Protein AF-A0D705-F1 (afdb_monomer)

Structure (mmCIF, N/CA/C/O backbone):
data_AF-A0D705-F1
#
_entry.id   AF-A0D705-F1
#
loop_
_atom_site.group_PDB
_atom_site.id
_atom_site.type_symbol
_atom_site.label_atom_id
_atom_site.label_alt_id
_atom_site.label_comp_id
_atom_site.label_asym_id
_atom_site.label_entity_id
_atom_site.label_seq_id
_atom_site.pdbx_PDB_ins_code
_atom_site.Cartn_x
_atom_site.Cartn_y
_atom_site.Cartn_z
_atom_site.occupancy
_atom_site.B_iso_or_equiv
_atom_site.auth_seq_id
_atom_site.auth_comp_id
_atom_site.auth_asym_id
_atom_site.auth_atom_id
_atom_site.pdbx_PDB_model_num
ATOM 1 N N . MET A 1 1 ? 15.352 -7.035 -7.583 1.00 43.03 1 MET A N 1
ATOM 2 C CA . MET A 1 1 ? 16.634 -6.905 -8.331 1.00 43.03 1 MET A CA 1
ATOM 3 C C . MET A 1 1 ? 16.357 -6.738 -9.805 1.00 43.03 1 MET A C 1
ATOM 5 O O . MET A 1 1 ? 15.225 -6.971 -10.172 1.00 43.03 1 MET A O 1
ATOM 9 N N . ILE A 1 2 ? 17.343 -6.365 -10.619 1.00 49.50 2 ILE A N 1
ATOM 10 C CA . ILE A 1 2 ? 17.149 -5.929 -12.002 1.00 49.50 2 ILE A CA 1
ATOM 11 C C . ILE A 1 2 ? 17.939 -6.824 -12.988 1.00 49.50 2 ILE A C 1
ATOM 13 O O . ILE A 1 2 ? 19.043 -7.251 -12.658 1.00 49.50 2 ILE A O 1
ATOM 17 N N . ARG A 1 3 ? 17.400 -7.135 -14.182 1.00 51.38 3 ARG A N 1
ATOM 18 C CA . ARG A 1 3 ? 18.151 -7.770 -15.292 1.00 51.38 3 ARG A CA 1
ATOM 19 C C . ARG A 1 3 ? 19.207 -6.775 -15.811 1.00 51.38 3 ARG A C 1
ATOM 21 O O . ARG A 1 3 ? 18.874 -5.659 -16.209 1.00 51.38 3 ARG A O 1
ATOM 28 N N . SER A 1 4 ? 20.482 -7.150 -15.716 1.00 50.97 4 SER A N 1
ATOM 29 C CA . SER A 1 4 ? 21.621 -6.254 -15.963 1.00 50.97 4 SER A CA 1
ATOM 30 C C . SER A 1 4 ? 21.963 -6.129 -17.452 1.00 50.97 4 SER A C 1
ATOM 32 O O . SER A 1 4 ? 21.834 -7.089 -18.212 1.00 50.97 4 SER A O 1
ATOM 34 N N . GLN A 1 5 ? 22.477 -4.957 -17.834 1.00 51.31 5 GLN A N 1
ATOM 35 C CA . GLN A 1 5 ? 23.376 -4.800 -18.976 1.00 51.31 5 GLN A CA 1
ATOM 36 C C . GLN A 1 5 ? 24.784 -4.539 -18.420 1.00 51.31 5 GLN A C 1
ATOM 38 O O . GLN A 1 5 ? 24.934 -3.704 -17.535 1.00 51.31 5 GLN A O 1
ATOM 43 N N . GLN A 1 6 ? 25.814 -5.216 -18.935 1.00 50.50 6 GLN A N 1
ATOM 44 C CA . GLN A 1 6 ? 27.222 -5.073 -18.507 1.00 50.50 6 GLN A CA 1
ATOM 45 C C . GLN A 1 6 ? 27.875 -3.717 -18.872 1.00 50.50 6 GLN A C 1
ATOM 47 O O . GLN A 1 6 ? 29.097 -3.616 -18.950 1.00 50.50 6 GLN A O 1
ATOM 52 N N . GLU A 1 7 ? 27.092 -2.665 -19.098 1.00 63.47 7 GLU A N 1
ATOM 53 C CA . GLU A 1 7 ? 27.583 -1.360 -19.541 1.00 63.47 7 GLU A CA 1
ATOM 54 C C . GLU A 1 7 ? 27.355 -0.298 -18.464 1.00 63.47 7 GLU A C 1
ATOM 56 O O . GLU A 1 7 ? 26.301 -0.248 -17.826 1.00 63.47 7 GLU A O 1
ATOM 61 N N . THR A 1 8 ? 28.344 0.579 -18.270 1.00 78.69 8 THR A N 1
ATOM 62 C CA . THR A 1 8 ? 28.152 1.791 -17.476 1.00 78.69 8 THR A CA 1
ATOM 63 C C . THR A 1 8 ? 27.043 2.626 -18.107 1.00 78.69 8 THR A C 1
ATOM 65 O O . THR A 1 8 ? 27.033 2.892 -19.310 1.00 78.69 8 THR A O 1
ATOM 68 N N . ILE A 1 9 ? 26.081 3.058 -17.296 1.00 85.62 9 ILE A N 1
ATOM 69 C CA . ILE A 1 9 ? 25.004 3.921 -17.768 1.00 85.62 9 ILE A CA 1
ATOM 70 C C . ILE A 1 9 ? 25.417 5.381 -17.603 1.00 85.62 9 ILE A C 1
ATOM 72 O O . ILE A 1 9 ? 25.962 5.795 -16.581 1.00 85.62 9 ILE A O 1
ATOM 76 N N . VAL A 1 10 ? 25.135 6.185 -18.622 1.00 87.38 10 VAL A N 1
ATOM 77 C CA . VAL A 1 10 ? 25.368 7.634 -18.618 1.00 87.38 10 VAL A CA 1
ATOM 78 C C . VAL A 1 10 ? 24.039 8.310 -18.879 1.00 87.38 10 VAL A C 1
ATOM 80 O O . VAL A 1 10 ? 23.293 7.884 -19.769 1.00 87.38 10 VAL A O 1
ATOM 83 N N . PHE A 1 11 ? 23.716 9.366 -18.131 1.00 87.19 11 PHE A N 1
ATOM 84 C CA . PHE A 1 11 ? 22.484 10.113 -18.384 1.00 87.19 11 PHE A CA 1
ATOM 85 C C . PHE A 1 11 ? 22.546 10.759 -19.778 1.00 87.19 11 PHE A C 1
ATOM 87 O O . PHE A 1 11 ? 21.649 10.560 -20.609 1.00 87.19 11 PHE A O 1
ATOM 94 N N . GLY A 1 12 ? 23.694 11.364 -20.093 1.00 84.88 12 GLY A N 1
ATOM 95 C CA . GLY A 1 12 ? 24.050 11.921 -21.394 1.00 84.88 12 GLY A CA 1
ATOM 96 C C . GLY A 1 12 ? 23.621 13.379 -21.522 1.00 84.88 12 GLY A C 1
ATOM 97 O O . GLY A 1 12 ? 23.346 14.043 -20.532 1.00 84.88 12 GLY A O 1
ATOM 98 N N . ASN A 1 13 ? 23.511 13.874 -22.756 1.00 74.12 13 ASN A N 1
ATOM 99 C CA . ASN A 1 13 ? 23.257 15.294 -23.051 1.00 74.12 13 ASN A CA 1
ATOM 100 C C . ASN A 1 13 ? 21.825 15.783 -22.738 1.00 74.12 13 ASN A C 1
ATOM 102 O O . ASN A 1 13 ? 21.434 16.855 -23.199 1.00 74.12 13 ASN A O 1
ATOM 106 N N . LYS A 1 14 ? 21.012 15.011 -22.003 1.00 78.88 14 LYS A N 1
ATOM 107 C CA . LYS A 1 14 ? 19.739 15.519 -21.479 1.00 78.88 14 LYS A CA 1
ATOM 108 C C . LYS A 1 14 ? 20.043 16.459 -20.317 1.00 78.88 14 LYS A C 1
ATOM 110 O O . LYS A 1 14 ? 20.804 16.108 -19.421 1.00 78.88 14 LYS A O 1
ATOM 115 N N . THR A 1 15 ? 19.416 17.628 -20.316 1.00 85.06 15 THR A N 1
ATOM 116 C CA . THR A 1 15 ? 19.578 18.610 -19.238 1.00 85.06 15 THR A CA 1
ATOM 117 C C . THR A 1 15 ? 18.558 18.431 -18.123 1.00 85.06 15 THR A C 1
ATOM 119 O O . THR A 1 15 ? 18.827 18.850 -17.003 1.00 85.06 15 THR A O 1
ATOM 122 N N . THR A 1 16 ? 17.428 17.768 -18.400 1.00 90.06 16 THR A N 1
ATOM 123 C CA . THR A 1 16 ? 16.328 17.607 -17.445 1.00 90.06 16 THR A CA 1
ATOM 124 C C . THR A 1 16 ? 15.849 16.165 -17.292 1.00 90.06 16 THR A C 1
ATOM 126 O O . THR A 1 16 ? 15.941 15.344 -18.211 1.00 90.06 16 THR A O 1
ATOM 129 N N . CYS A 1 17 ? 15.316 15.859 -16.109 1.00 89.62 17 CYS A N 1
ATOM 130 C CA . CYS A 1 17 ? 14.763 14.567 -15.710 1.00 89.62 17 CYS A CA 1
ATOM 131 C C . CYS A 1 17 ? 13.483 14.825 -14.904 1.00 89.62 17 CYS A C 1
ATOM 133 O O . CYS A 1 17 ? 13.552 15.424 -13.836 1.00 89.62 17 CYS A O 1
ATOM 135 N N . GLY A 1 18 ? 12.317 14.457 -15.450 1.00 83.56 18 GLY A N 1
ATOM 136 C CA . GLY A 1 18 ? 11.013 14.716 -14.818 1.00 83.56 18 GLY A CA 1
ATOM 137 C C . GLY A 1 18 ? 10.785 16.186 -14.449 1.00 83.56 18 GLY A C 1
ATOM 138 O O . GLY A 1 18 ? 10.264 16.474 -13.384 1.00 83.56 18 GLY A O 1
ATOM 139 N N . GLY A 1 19 ? 11.225 17.117 -15.303 1.00 85.38 19 GLY A N 1
ATOM 140 C CA . GLY A 1 19 ? 11.073 18.559 -15.075 1.00 85.38 19 GLY A CA 1
ATOM 141 C C . GLY A 1 19 ? 12.155 19.209 -14.206 1.00 85.38 19 GLY A C 1
ATOM 142 O O . GLY A 1 19 ? 12.130 20.424 -14.051 1.00 85.38 19 GLY A O 1
ATOM 143 N N . ILE A 1 20 ? 13.122 18.443 -13.692 1.00 88.69 20 ILE A N 1
ATOM 144 C CA . ILE A 1 20 ? 14.218 18.960 -12.860 1.00 88.69 20 ILE A CA 1
ATOM 145 C C . ILE A 1 20 ? 15.505 19.064 -13.662 1.00 88.69 20 ILE A C 1
ATOM 147 O O . ILE A 1 20 ? 15.856 18.129 -14.387 1.00 88.69 20 ILE A O 1
ATOM 151 N N . ASP A 1 21 ? 16.232 20.164 -13.479 1.00 90.81 21 ASP A N 1
ATOM 152 C CA . ASP A 1 21 ? 17.566 20.361 -14.037 1.00 90.81 21 ASP A CA 1
ATOM 153 C C . ASP A 1 21 ? 18.591 19.440 -13.365 1.00 90.81 21 ASP A C 1
ATOM 155 O O . ASP A 1 21 ? 18.795 19.462 -12.150 1.00 90.81 21 ASP A O 1
ATOM 159 N N . ILE A 1 22 ? 19.279 18.639 -14.174 1.00 91.06 22 ILE A N 1
ATOM 160 C CA . ILE A 1 22 ? 20.350 17.757 -13.713 1.00 91.06 22 ILE A CA 1
ATOM 161 C C . ILE A 1 22 ? 21.685 18.481 -13.901 1.00 91.06 22 ILE A C 1
ATOM 163 O O . ILE A 1 22 ? 22.025 18.818 -15.033 1.00 91.06 22 ILE A O 1
ATOM 167 N N . PRO A 1 23 ? 22.489 18.710 -12.847 1.00 89.69 23 PRO A N 1
ATOM 168 C CA . PRO A 1 23 ? 23.800 19.340 -12.988 1.00 89.69 23 PRO A CA 1
ATOM 169 C C . PRO A 1 23 ? 24.714 18.604 -13.976 1.00 89.69 23 PRO A C 1
ATOM 171 O O . PRO A 1 23 ? 24.763 17.373 -13.987 1.00 89.69 23 PRO A O 1
ATOM 174 N N . LEU A 1 24 ? 25.508 19.354 -14.752 1.00 88.06 24 LEU A N 1
ATOM 175 C CA . LEU A 1 24 ? 26.406 18.806 -15.784 1.00 88.06 24 LEU A CA 1
ATOM 176 C C . LEU A 1 24 ? 27.334 17.697 -15.250 1.00 88.06 24 LEU A C 1
ATOM 178 O O . LEU A 1 24 ? 27.597 16.717 -15.945 1.00 88.06 24 LEU A O 1
ATOM 182 N N . ALA A 1 25 ? 27.769 17.818 -13.992 1.00 88.19 25 ALA A N 1
ATOM 183 C CA . ALA A 1 25 ? 28.594 16.818 -13.315 1.00 88.19 25 ALA A CA 1
ATOM 184 C C . ALA A 1 25 ? 27.923 15.434 -13.211 1.00 88.19 25 ALA A C 1
ATOM 186 O O . ALA A 1 25 ? 28.619 14.425 -13.218 1.00 88.19 25 ALA A O 1
ATOM 187 N N . PHE A 1 26 ? 26.592 15.373 -13.129 1.00 89.44 26 PHE A N 1
ATOM 188 C CA . PHE A 1 26 ? 25.831 14.120 -13.100 1.00 89.44 26 PHE A CA 1
ATOM 189 C C . PHE A 1 26 ? 25.391 13.666 -14.493 1.00 89.44 26 PHE A C 1
ATOM 191 O O . PHE A 1 26 ? 25.227 12.472 -14.722 1.00 89.44 26 PHE A O 1
ATOM 198 N N . GLN A 1 27 ? 25.252 14.593 -15.445 1.00 88.88 27 GLN A N 1
ATOM 199 C CA . GLN A 1 27 ? 24.908 14.266 -16.832 1.00 88.88 27 GLN A CA 1
ATOM 200 C C . GLN A 1 27 ? 25.980 13.394 -17.505 1.00 88.88 27 GLN A C 1
ATOM 202 O O . GLN A 1 27 ? 25.654 12.416 -18.178 1.00 88.88 27 GLN A O 1
ATOM 207 N N . GLN A 1 28 ? 27.253 13.756 -17.306 1.00 87.31 28 GLN A N 1
ATOM 208 C CA . GLN A 1 28 ? 28.414 13.123 -17.949 1.00 87.31 28 GLN A CA 1
ATOM 209 C C . GLN A 1 28 ? 29.075 12.042 -17.086 1.00 87.31 28 GLN A C 1
ATOM 211 O O . GLN A 1 28 ? 30.065 11.441 -17.495 1.00 87.31 28 GLN A O 1
ATOM 216 N N . LYS A 1 29 ? 28.561 11.803 -15.876 1.00 89.06 29 LYS A N 1
ATOM 217 C CA . LYS A 1 29 ? 29.099 10.771 -14.997 1.00 89.06 29 LYS A CA 1
ATOM 218 C C . LYS A 1 29 ? 28.705 9.391 -15.515 1.00 89.06 29 LYS A C 1
ATOM 220 O O . LYS A 1 29 ? 27.540 9.137 -15.816 1.00 89.06 29 LYS A O 1
ATOM 225 N N . GLU A 1 30 ? 29.686 8.500 -15.566 1.00 89.12 30 GLU A N 1
ATOM 226 C CA . GLU A 1 30 ? 29.457 7.073 -15.753 1.00 89.12 30 GLU A CA 1
ATOM 227 C C . GLU A 1 30 ? 29.040 6.434 -14.430 1.00 89.12 30 GLU A C 1
ATOM 229 O O . GLU A 1 30 ? 29.679 6.617 -13.387 1.00 89.12 30 GLU A O 1
ATOM 234 N N . TYR A 1 31 ? 27.948 5.682 -14.479 1.00 86.56 31 TYR A N 1
ATOM 235 C CA . TYR A 1 31 ? 27.383 4.979 -13.341 1.00 86.56 31 TYR A CA 1
ATOM 236 C C . TYR A 1 31 ? 27.457 3.479 -13.592 1.00 86.56 31 TYR A C 1
ATOM 238 O O . TYR A 1 31 ? 26.918 2.972 -14.570 1.00 86.56 31 TYR A O 1
ATOM 246 N N . ASN A 1 32 ? 28.110 2.755 -12.687 1.00 83.25 32 ASN A N 1
ATOM 247 C CA . ASN A 1 32 ? 28.108 1.292 -12.677 1.00 83.25 32 ASN A CA 1
ATOM 248 C C . ASN A 1 32 ? 26.941 0.775 -11.815 1.00 83.25 32 ASN A C 1
ATOM 250 O O . ASN A 1 32 ? 27.141 0.168 -10.760 1.00 83.25 32 ASN A O 1
ATOM 254 N N . GLN A 1 33 ? 25.726 1.184 -12.175 1.00 82.62 33 GLN A N 1
ATOM 255 C CA . GLN A 1 33 ? 24.485 0.920 -11.448 1.00 82.62 33 GLN A CA 1
ATOM 256 C C . GLN A 1 33 ? 23.394 0.524 -12.440 1.00 82.62 33 GLN A C 1
ATOM 258 O O . GLN A 1 33 ? 23.351 1.062 -13.542 1.00 82.62 33 GLN A O 1
ATOM 263 N N . ASP A 1 34 ? 22.467 -0.342 -12.027 1.00 78.44 34 ASP A N 1
ATOM 264 C CA . ASP A 1 34 ? 21.323 -0.711 -12.872 1.00 78.44 34 ASP A CA 1
ATOM 265 C C . ASP A 1 34 ? 20.299 0.427 -12.992 1.00 78.44 34 ASP A C 1
ATOM 267 O O . ASP A 1 34 ? 19.639 0.567 -14.021 1.00 78.44 34 ASP A O 1
ATOM 271 N N . LEU A 1 35 ? 20.148 1.222 -11.931 1.00 86.94 35 LEU A N 1
ATOM 272 C CA . LEU A 1 35 ? 19.217 2.340 -11.847 1.00 86.94 35 LEU A CA 1
ATOM 273 C C . LEU A 1 35 ? 19.831 3.459 -11.004 1.00 86.94 35 LEU A C 1
ATOM 275 O O . LEU A 1 35 ? 20.289 3.226 -9.881 1.00 86.94 35 LEU A O 1
ATOM 279 N N . VAL A 1 36 ? 19.788 4.678 -11.533 1.00 91.44 36 VAL A N 1
ATOM 280 C CA . VAL A 1 36 ? 20.134 5.904 -10.805 1.00 91.44 36 VAL A CA 1
ATOM 281 C C . VAL A 1 36 ? 18.872 6.729 -10.609 1.00 91.44 36 VAL A C 1
ATOM 283 O O . VAL A 1 36 ? 18.201 7.086 -11.577 1.00 91.44 36 VAL A O 1
ATOM 286 N N . ILE A 1 37 ? 18.558 7.051 -9.355 1.00 93.31 37 ILE A N 1
ATOM 287 C CA . ILE A 1 37 ? 17.440 7.934 -9.019 1.00 93.31 37 ILE A CA 1
ATOM 288 C C . ILE A 1 37 ? 18.002 9.254 -8.500 1.00 93.31 37 ILE A C 1
ATOM 290 O O . ILE A 1 37 ? 18.700 9.290 -7.481 1.00 93.31 37 ILE A O 1
ATOM 294 N N . PHE A 1 38 ? 17.691 10.339 -9.205 1.00 93.56 38 PHE A N 1
ATOM 295 C CA . PHE A 1 38 ? 17.964 11.690 -8.730 1.00 93.56 38 PHE A CA 1
ATOM 296 C C . PHE A 1 38 ? 16.895 12.093 -7.720 1.00 93.56 38 PHE A C 1
ATOM 298 O O . PHE A 1 38 ? 15.707 11.994 -8.004 1.00 93.56 38 PHE A O 1
ATOM 305 N N . VAL A 1 39 ? 17.301 12.548 -6.541 1.00 92.38 39 VAL A N 1
ATOM 306 C CA . VAL A 1 39 ? 16.381 13.040 -5.514 1.00 92.38 39 VAL A CA 1
ATOM 307 C C . VAL A 1 39 ? 16.498 14.549 -5.459 1.00 92.38 39 VAL A C 1
ATOM 309 O O . VAL A 1 39 ? 17.579 15.063 -5.201 1.00 92.38 39 VAL A O 1
ATOM 312 N N . SER A 1 40 ? 15.400 15.250 -5.691 1.00 91.00 40 SER A N 1
ATOM 313 C CA . SER A 1 40 ? 15.327 16.707 -5.665 1.00 91.00 40 SER A CA 1
ATOM 314 C C . SER A 1 40 ? 14.312 17.173 -4.632 1.00 91.00 40 SER A C 1
ATOM 316 O O . SER A 1 40 ? 13.406 16.433 -4.244 1.00 91.00 40 SER A O 1
ATOM 318 N N . PHE A 1 41 ? 14.463 18.417 -4.197 1.00 89.75 41 PHE A N 1
ATOM 319 C CA . PHE A 1 41 ? 13.555 19.084 -3.281 1.00 89.75 41 PHE A CA 1
ATOM 320 C C . PHE A 1 41 ? 13.185 20.435 -3.871 1.00 89.75 41 PHE A C 1
ATOM 322 O O . PHE A 1 41 ? 14.061 21.194 -4.281 1.00 89.75 41 PHE A O 1
ATOM 329 N N . GLN A 1 42 ? 11.898 20.758 -3.866 1.00 88.94 42 GLN A N 1
ATOM 330 C CA . GLN A 1 42 ? 11.411 22.075 -4.246 1.00 88.94 42 GLN A CA 1
ATOM 331 C C . GLN A 1 42 ? 10.349 22.556 -3.269 1.00 88.94 42 GLN A C 1
ATOM 333 O O . GLN A 1 42 ? 9.670 21.763 -2.619 1.00 88.94 42 GLN A O 1
ATOM 338 N N . TYR A 1 43 ? 10.203 23.870 -3.151 1.00 88.12 43 TYR A N 1
ATOM 339 C CA . TYR A 1 43 ? 9.126 24.468 -2.376 1.00 88.12 43 TYR A CA 1
ATOM 340 C C . TYR A 1 43 ? 8.040 24.962 -3.330 1.00 88.12 43 TYR A C 1
ATOM 342 O O . TYR A 1 43 ? 8.197 26.002 -3.965 1.00 88.12 43 TYR A O 1
ATOM 350 N N . ASP A 1 44 ? 6.941 24.217 -3.438 1.00 85.50 44 ASP A N 1
ATOM 351 C CA . ASP A 1 44 ? 5.816 24.567 -4.304 1.00 85.50 44 ASP A CA 1
ATOM 352 C C . ASP A 1 44 ? 4.571 24.856 -3.460 1.00 85.50 44 ASP A C 1
ATOM 354 O O . ASP A 1 44 ? 3.991 23.972 -2.822 1.00 85.50 44 ASP A O 1
ATOM 358 N N . ASN A 1 45 ? 4.169 26.127 -3.447 1.00 84.00 45 ASN A N 1
ATOM 359 C CA . ASN A 1 45 ? 3.006 26.593 -2.699 1.00 84.00 45 ASN A CA 1
ATOM 360 C C . ASN A 1 45 ? 1.699 26.520 -3.505 1.00 84.00 45 ASN A C 1
ATOM 362 O O . ASN A 1 45 ? 0.623 26.680 -2.935 1.00 84.00 45 ASN A O 1
ATOM 366 N N . SER A 1 46 ? 1.786 26.297 -4.820 1.00 83.75 46 SER A N 1
ATOM 367 C CA . SER A 1 46 ? 0.630 26.246 -5.721 1.00 83.75 46 SER A CA 1
ATOM 368 C C . SER A 1 46 ? -0.025 24.866 -5.766 1.00 83.75 46 SER A C 1
ATOM 370 O O . SER A 1 46 ? -1.222 24.766 -6.020 1.00 83.75 46 SER A O 1
ATOM 372 N N . ASN A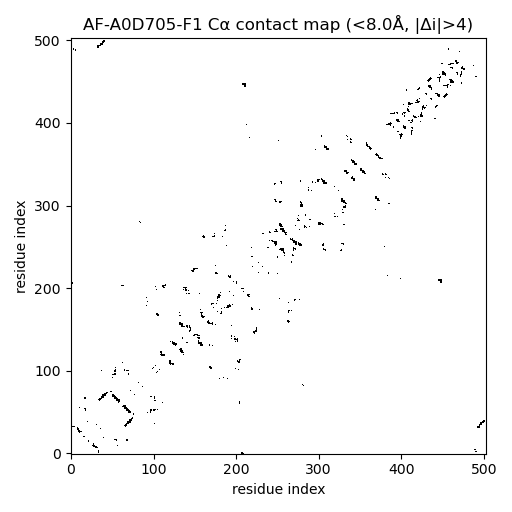 1 47 ? 0.736 23.819 -5.442 1.00 79.81 47 ASN A N 1
ATOM 373 C CA . ASN A 1 47 ? 0.283 22.435 -5.497 1.00 79.81 47 ASN A CA 1
ATOM 374 C C . ASN A 1 47 ? 0.396 21.728 -4.138 1.00 79.81 47 ASN A C 1
ATOM 376 O O . ASN A 1 47 ? 1.203 22.091 -3.277 1.00 79.81 47 ASN A O 1
ATOM 380 N N . ASN A 1 48 ? -0.422 20.689 -3.950 1.00 81.56 48 ASN A N 1
ATOM 381 C CA . ASN A 1 48 ? -0.514 19.930 -2.698 1.00 81.56 48 ASN A CA 1
ATOM 382 C C . ASN A 1 48 ? 0.103 18.520 -2.771 1.00 81.56 48 ASN A C 1
ATOM 384 O O . ASN A 1 48 ? -0.047 17.768 -1.814 1.00 81.56 48 ASN A O 1
ATOM 388 N N . TYR A 1 49 ? 0.799 18.151 -3.854 1.00 85.81 49 TYR A N 1
ATOM 389 C CA . TYR A 1 49 ? 1.502 16.862 -3.905 1.00 85.81 49 TYR A CA 1
ATOM 390 C C . TYR A 1 49 ? 2.625 16.814 -2.860 1.00 85.81 49 TYR A C 1
ATOM 392 O O . TYR A 1 49 ? 3.252 17.836 -2.555 1.00 85.81 49 TYR A O 1
ATOM 400 N N . TYR A 1 50 ? 2.878 15.618 -2.328 1.00 86.25 50 TYR A N 1
ATOM 401 C CA . TYR A 1 50 ? 3.970 15.350 -1.390 1.00 86.25 50 TYR A CA 1
ATOM 402 C C . TYR A 1 50 ? 5.286 15.155 -2.131 1.00 86.25 50 TYR A C 1
ATOM 404 O O . TYR A 1 50 ? 6.292 15.793 -1.814 1.00 86.25 50 TYR A O 1
ATOM 412 N N . ALA A 1 51 ? 5.244 14.306 -3.150 1.00 90.75 51 ALA A N 1
ATOM 413 C CA . ALA A 1 51 ? 6.320 14.067 -4.080 1.00 90.75 51 ALA A CA 1
ATOM 414 C C . ALA A 1 51 ? 5.739 13.690 -5.452 1.00 90.75 51 ALA A C 1
ATOM 416 O O . ALA A 1 51 ? 4.524 13.562 -5.596 1.00 90.75 51 ALA A O 1
ATOM 417 N N . TYR A 1 52 ? 6.603 13.608 -6.456 1.00 91.62 52 TYR A N 1
ATOM 418 C CA . TYR A 1 52 ? 6.301 12.940 -7.716 1.00 91.62 52 TYR A CA 1
ATOM 419 C C . TYR A 1 52 ? 7.549 12.224 -8.222 1.00 91.62 52 TYR A C 1
ATOM 421 O O . TYR A 1 52 ? 8.685 12.623 -7.919 1.00 91.62 52 TYR A O 1
ATOM 429 N N . SER A 1 53 ? 7.342 11.202 -9.043 1.00 94.06 53 SER A N 1
ATOM 430 C CA . SER A 1 53 ? 8.423 10.395 -9.575 1.00 94.06 53 SER A CA 1
ATOM 431 C C . SER A 1 53 ? 8.094 9.767 -10.916 1.00 94.06 53 SER A C 1
ATOM 433 O O . SER A 1 53 ? 6.946 9.639 -11.333 1.00 94.06 53 SER A O 1
ATOM 435 N N . GLY A 1 54 ? 9.151 9.392 -11.622 1.00 92.69 54 GLY A N 1
ATOM 436 C CA . GLY A 1 54 ? 9.039 8.637 -12.846 1.00 92.69 54 GLY A CA 1
ATOM 437 C C . GLY A 1 54 ? 10.393 8.362 -13.490 1.00 92.69 54 GLY A C 1
ATOM 438 O O . GLY A 1 54 ? 11.427 8.913 -13.088 1.00 92.69 54 GLY A O 1
ATOM 439 N N . PRO A 1 55 ? 10.398 7.502 -14.514 1.00 92.44 55 PRO A N 1
ATOM 440 C CA . PRO A 1 55 ? 11.575 7.200 -15.306 1.00 92.44 55 PRO A CA 1
ATOM 441 C C . PRO A 1 55 ? 11.897 8.364 -16.255 1.00 92.44 55 PRO A C 1
ATOM 443 O O . PRO A 1 55 ? 11.041 8.882 -16.967 1.00 92.44 55 PRO A O 1
ATOM 446 N N . CYS A 1 56 ? 13.166 8.748 -16.330 1.00 90.88 56 CYS A N 1
ATOM 447 C CA . CYS A 1 56 ? 13.666 9.779 -17.248 1.00 90.88 56 CYS A CA 1
ATOM 448 C C . CYS A 1 56 ? 14.404 9.203 -18.457 1.00 90.88 56 CYS A C 1
ATOM 450 O O . CYS A 1 56 ? 14.568 9.862 -19.498 1.00 90.88 56 CYS A O 1
ATOM 452 N N . LYS A 1 57 ? 14.915 7.981 -18.304 1.00 90.12 57 LYS A N 1
ATOM 453 C CA . LYS A 1 57 ? 15.616 7.258 -19.353 1.00 90.12 57 LYS A CA 1
ATOM 454 C C . LYS A 1 57 ? 15.388 5.767 -19.177 1.00 90.12 57 LYS A C 1
ATOM 456 O O . LYS A 1 57 ? 15.613 5.223 -18.096 1.00 90.12 57 LYS A O 1
ATOM 461 N N . ILE A 1 58 ? 14.993 5.139 -20.273 1.00 87.69 58 ILE A N 1
ATOM 462 C CA . ILE A 1 58 ? 14.942 3.693 -20.427 1.00 87.69 58 ILE A CA 1
ATOM 463 C C . ILE A 1 58 ? 16.066 3.253 -21.369 1.00 87.69 58 ILE 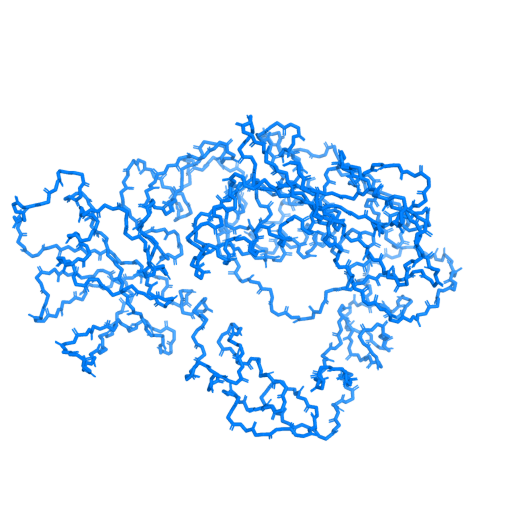A C 1
ATOM 465 O O . ILE A 1 58 ? 16.546 4.055 -22.180 1.00 87.69 58 ILE A O 1
ATOM 469 N N . THR A 1 59 ? 16.518 2.010 -21.256 1.00 82.31 59 THR A N 1
ATOM 470 C CA . THR A 1 59 ? 17.464 1.446 -22.226 1.00 82.31 59 THR A CA 1
ATOM 471 C C . THR A 1 59 ? 16.760 1.072 -23.534 1.00 82.31 59 THR A C 1
ATOM 473 O O . THR A 1 59 ? 15.541 0.946 -23.594 1.00 82.31 59 THR A O 1
ATOM 476 N N . LYS A 1 60 ? 17.525 0.948 -24.621 1.00 75.81 60 LYS A N 1
ATOM 477 C CA . LYS A 1 60 ? 17.001 0.631 -25.959 1.00 75.81 60 LYS A CA 1
ATOM 478 C C . LYS A 1 60 ? 16.828 -0.865 -26.206 1.00 75.81 60 LYS A C 1
ATOM 480 O O . LYS A 1 60 ? 16.137 -1.230 -27.148 1.00 75.81 60 LYS A O 1
ATOM 485 N N . TYR A 1 61 ? 17.499 -1.699 -25.418 1.00 69.19 61 TYR A N 1
ATOM 486 C CA . TYR A 1 61 ? 17.575 -3.137 -25.671 1.00 69.19 61 TYR A CA 1
ATOM 487 C C . TYR A 1 61 ? 16.441 -3.881 -24.987 1.00 69.19 61 TYR A C 1
ATOM 489 O O . TYR A 1 61 ? 15.730 -4.644 -25.626 1.00 69.19 61 TYR A O 1
ATOM 497 N N . ASP A 1 62 ? 16.270 -3.613 -23.698 1.00 70.69 62 ASP A N 1
ATOM 498 C CA . ASP A 1 62 ? 15.240 -4.234 -22.887 1.00 70.69 62 ASP A CA 1
ATOM 499 C C . ASP A 1 62 ? 14.223 -3.201 -22.378 1.00 70.69 62 ASP A C 1
ATOM 501 O O . ASP A 1 62 ? 13.388 -3.541 -21.582 1.00 70.69 62 ASP A O 1
ATOM 505 N N . LEU A 1 63 ? 14.224 -1.938 -22.825 1.00 80.00 63 LEU A N 1
ATOM 506 C CA . LEU A 1 63 ? 13.182 -0.944 -22.473 1.00 80.00 63 LEU A CA 1
ATOM 507 C C . LEU A 1 63 ? 12.986 -0.682 -20.968 1.00 80.00 63 LEU A C 1
ATOM 509 O O . LEU A 1 63 ? 12.022 -0.036 -20.554 1.00 80.00 63 LEU A O 1
ATOM 513 N N . ARG A 1 64 ? 13.934 -1.114 -20.142 1.00 83.81 64 ARG A N 1
ATOM 514 C CA . ARG A 1 64 ? 13.903 -0.946 -18.698 1.00 83.81 64 ARG A CA 1
ATOM 515 C C . ARG A 1 64 ? 14.302 0.467 -18.257 1.00 83.81 64 ARG A C 1
ATOM 517 O O . ARG A 1 64 ? 15.251 1.028 -18.814 1.00 83.81 64 ARG A O 1
ATOM 524 N N . PRO A 1 65 ? 13.691 1.025 -17.195 1.00 90.12 65 PRO A N 1
ATOM 525 C CA . PRO A 1 65 ? 14.180 2.226 -16.522 1.00 90.12 65 PRO A CA 1
ATOM 526 C C . PRO A 1 65 ? 15.611 2.076 -15.997 1.00 90.12 65 PRO A C 1
ATOM 528 O O . PRO A 1 65 ? 15.933 1.144 -15.257 1.00 90.12 65 PRO A O 1
ATOM 531 N N . ILE A 1 66 ? 16.463 3.028 -16.376 1.00 89.69 66 ILE A N 1
ATOM 532 C CA . ILE A 1 66 ? 17.871 3.121 -15.951 1.00 89.69 66 ILE A CA 1
ATOM 533 C C . ILE A 1 66 ? 18.186 4.459 -15.270 1.00 89.69 66 ILE A C 1
ATOM 535 O O . ILE A 1 66 ? 19.106 4.543 -14.461 1.00 89.69 66 ILE A O 1
ATOM 539 N N . PHE A 1 67 ? 17.389 5.498 -15.529 1.00 92.62 67 PHE A N 1
ATOM 540 C CA . PHE A 1 67 ? 17.401 6.730 -14.744 1.00 92.62 67 PHE A CA 1
ATOM 541 C C . PHE A 1 67 ? 15.980 7.131 -14.386 1.00 92.62 67 PHE A C 1
ATOM 543 O O . PHE A 1 67 ? 15.107 7.117 -15.256 1.00 92.62 67 PHE A O 1
ATOM 550 N N . GLY A 1 68 ? 15.779 7.556 -13.146 1.00 94.00 68 GLY A N 1
ATOM 551 C CA . GLY A 1 68 ? 14.532 8.130 -12.658 1.00 94.00 68 GLY A CA 1
ATOM 552 C C . GLY A 1 68 ? 14.783 9.350 -11.784 1.00 94.00 68 GLY A C 1
ATOM 553 O O . GLY A 1 68 ? 15.927 9.722 -11.508 1.00 94.00 68 GLY A O 1
ATOM 554 N N . VAL A 1 69 ? 13.699 9.969 -11.339 1.00 94.38 69 VAL A N 1
ATOM 555 C CA . VAL A 1 69 ? 13.744 11.106 -10.420 1.00 94.38 69 VAL A CA 1
ATOM 556 C C . VAL A 1 69 ? 12.681 10.962 -9.355 1.00 94.38 69 VAL A C 1
ATOM 558 O O . VAL A 1 69 ? 11.609 10.449 -9.644 1.00 94.38 69 VAL A O 1
ATOM 561 N N . ILE A 1 70 ? 12.965 11.427 -8.147 1.00 94.31 70 ILE A N 1
ATOM 562 C CA . ILE A 1 70 ? 11.973 11.672 -7.103 1.00 94.31 70 ILE A CA 1
ATOM 563 C C . ILE A 1 70 ? 12.119 13.126 -6.707 1.00 94.31 70 ILE A C 1
ATOM 565 O O . ILE A 1 70 ? 13.209 13.570 -6.344 1.00 94.31 70 ILE A O 1
ATOM 569 N N . ASN A 1 71 ? 11.028 13.867 -6.766 1.00 92.56 71 ASN A N 1
ATOM 570 C CA . ASN A 1 71 ? 11.014 15.257 -6.372 1.00 92.56 71 ASN A CA 1
ATOM 571 C C . ASN A 1 71 ? 10.074 15.478 -5.200 1.00 92.56 71 ASN A C 1
ATOM 573 O O . ASN A 1 71 ? 8.889 15.185 -5.301 1.00 92.56 71 ASN A O 1
ATOM 577 N N . TRP A 1 72 ? 10.588 16.059 -4.126 1.00 91.75 72 TRP A N 1
ATOM 578 C CA . TRP A 1 72 ? 9.836 16.323 -2.909 1.00 91.75 72 TRP A CA 1
ATOM 579 C C . TRP A 1 72 ? 9.339 17.757 -2.830 1.00 91.75 72 TRP A C 1
ATOM 581 O O . TRP A 1 72 ? 10.103 18.699 -3.048 1.00 91.75 72 TRP A O 1
ATOM 591 N N . ASN A 1 73 ? 8.089 17.931 -2.404 1.00 90.19 73 ASN A N 1
ATOM 592 C CA . ASN A 1 73 ? 7.572 19.231 -2.012 1.00 90.19 73 ASN A CA 1
ATOM 593 C C . ASN A 1 73 ? 7.885 19.511 -0.535 1.00 90.19 73 ASN A C 1
ATOM 595 O O . ASN A 1 73 ? 7.243 18.985 0.379 1.00 90.19 73 ASN A O 1
ATOM 599 N N . LEU A 1 74 ? 8.839 20.408 -0.287 1.00 87.31 74 LEU A N 1
ATOM 600 C CA . LEU A 1 74 ? 9.258 20.818 1.057 1.00 87.31 74 LEU A CA 1
ATOM 601 C C . LEU A 1 74 ? 8.114 21.405 1.896 1.00 87.31 74 LEU A C 1
ATOM 603 O O . LEU A 1 74 ? 8.176 21.364 3.126 1.00 87.31 74 LEU A O 1
ATOM 607 N N . ARG A 1 75 ? 7.057 21.923 1.257 1.00 84.75 75 ARG A N 1
ATOM 608 C CA . ARG A 1 75 ? 5.849 22.394 1.944 1.00 84.75 75 ARG A CA 1
ATOM 609 C C . ARG A 1 75 ? 5.140 21.267 2.699 1.00 84.75 75 ARG A C 1
ATOM 611 O O . ARG A 1 75 ? 4.683 21.494 3.817 1.00 84.75 75 ARG A O 1
ATOM 618 N N . GLN A 1 76 ? 5.060 20.076 2.104 1.00 82.56 76 GLN A N 1
ATOM 619 C CA . GLN A 1 76 ? 4.343 18.934 2.679 1.00 82.56 76 GLN A CA 1
ATOM 620 C C . GLN A 1 76 ? 5.204 18.116 3.645 1.00 82.56 76 GLN A C 1
ATOM 622 O O . GLN A 1 76 ? 4.679 17.558 4.603 1.00 82.56 76 GLN A O 1
ATOM 627 N N . LEU A 1 77 ? 6.528 18.112 3.459 1.00 74.25 77 LEU A N 1
ATOM 628 C CA . LEU A 1 77 ? 7.468 17.360 4.299 1.00 74.25 77 LEU A CA 1
ATOM 629 C C . LEU A 1 77 ? 7.518 17.802 5.776 1.00 74.25 77 LEU A C 1
ATOM 631 O O . LEU A 1 77 ? 8.086 17.082 6.592 1.00 74.25 77 LEU A O 1
ATOM 635 N N . GLN A 1 78 ? 6.956 18.971 6.127 1.00 61.78 78 GLN A N 1
ATOM 636 C CA . GLN A 1 78 ? 6.798 19.481 7.505 1.00 61.78 78 GLN A CA 1
ATOM 637 C C . GLN A 1 78 ? 7.997 19.195 8.438 1.00 61.78 78 GLN A C 1
ATOM 639 O O . GLN A 1 78 ? 7.844 18.805 9.595 1.00 61.78 78 GLN A O 1
ATOM 644 N N . MET A 1 79 ? 9.213 19.470 7.955 1.00 64.19 79 MET A N 1
ATOM 645 C CA . MET A 1 79 ? 10.496 19.123 8.596 1.00 64.19 79 MET A CA 1
ATOM 646 C C . MET A 1 79 ? 10.749 19.762 9.979 1.00 64.19 79 MET A C 1
ATOM 648 O O . MET A 1 79 ? 11.795 19.535 10.580 1.00 64.19 79 MET A O 1
ATOM 652 N N . LYS A 1 80 ? 9.832 20.593 10.491 1.00 55.09 80 LYS A N 1
ATOM 653 C CA . LYS A 1 80 ? 10.019 21.350 11.738 1.00 55.09 80 LYS A CA 1
ATOM 654 C C . LYS A 1 80 ? 9.704 20.551 13.008 1.00 55.09 80 LYS A C 1
ATOM 656 O O . LYS A 1 80 ? 10.278 20.878 14.034 1.00 55.09 80 LYS A O 1
ATOM 661 N N . ASN A 1 81 ? 8.851 19.521 12.943 1.00 54.97 81 ASN A N 1
ATOM 662 C CA . ASN A 1 81 ? 8.437 18.700 14.096 1.00 54.97 81 ASN A CA 1
ATOM 663 C C . ASN A 1 81 ? 8.327 17.214 13.703 1.00 54.97 81 ASN A C 1
ATOM 665 O O . ASN A 1 81 ? 7.262 16.605 13.792 1.00 54.97 81 ASN A O 1
ATOM 669 N N . VAL A 1 82 ? 9.421 16.646 13.195 1.00 62.56 82 VAL A N 1
ATOM 670 C CA . VAL A 1 82 ? 9.438 15.274 12.673 1.00 62.56 82 VAL A CA 1
ATOM 671 C C . VAL A 1 82 ? 9.423 14.270 13.832 1.00 62.56 82 VAL A C 1
ATOM 673 O O . VAL A 1 82 ? 10.376 14.192 14.602 1.00 62.56 82 VAL A O 1
ATOM 676 N N . ASN A 1 83 ? 8.343 13.498 13.951 1.00 64.19 83 ASN A N 1
ATOM 677 C CA . ASN A 1 83 ? 8.236 12.348 14.855 1.00 64.19 83 ASN A CA 1
ATOM 678 C C . ASN A 1 83 ? 8.342 11.026 14.066 1.00 64.19 83 ASN A C 1
ATOM 680 O O . ASN A 1 83 ? 8.354 11.033 12.834 1.00 64.19 83 ASN A O 1
ATOM 684 N N . SER A 1 84 ? 8.428 9.889 14.765 1.00 65.00 84 SER A N 1
ATOM 685 C CA . SER A 1 84 ? 8.560 8.558 14.143 1.00 65.00 84 SER A CA 1
ATOM 686 C C . SER A 1 84 ? 7.458 8.266 13.119 1.00 65.00 84 SER A C 1
ATOM 688 O O . SER A 1 84 ? 7.736 7.715 12.057 1.00 65.00 84 SER A O 1
ATOM 690 N N . PHE A 1 85 ? 6.232 8.714 13.389 1.00 67.19 85 PHE A N 1
ATOM 691 C CA . PHE A 1 85 ? 5.098 8.561 12.484 1.00 67.19 85 PHE A CA 1
ATOM 692 C C . PHE A 1 85 ? 5.273 9.351 11.180 1.00 67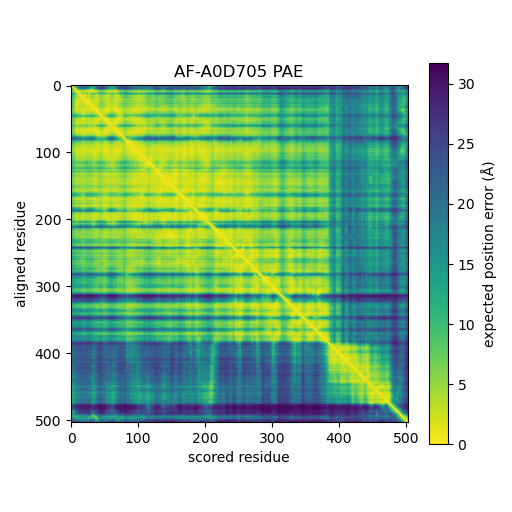.19 85 PHE A C 1
ATOM 694 O O . PHE A 1 85 ? 5.118 8.798 10.094 1.00 67.19 85 PHE A O 1
ATOM 701 N N . ALA A 1 86 ? 5.642 10.633 11.265 1.00 71.38 86 ALA A N 1
ATOM 702 C CA . ALA A 1 86 ? 5.896 11.458 10.086 1.00 71.38 86 ALA A CA 1
ATOM 703 C C . ALA A 1 86 ? 7.038 10.878 9.232 1.00 71.38 86 ALA A C 1
ATOM 705 O O . ALA A 1 86 ? 6.958 10.879 8.006 1.00 71.38 86 ALA A O 1
ATOM 706 N N . ILE A 1 87 ? 8.071 10.319 9.874 1.00 74.25 87 ILE A N 1
ATOM 707 C CA . ILE A 1 87 ? 9.147 9.595 9.180 1.00 74.25 87 ILE A CA 1
ATOM 708 C C . ILE A 1 87 ? 8.588 8.375 8.449 1.00 74.25 87 ILE A C 1
ATOM 710 O O . ILE A 1 87 ? 8.890 8.193 7.274 1.00 74.25 87 ILE A O 1
ATOM 714 N N . GLN A 1 88 ? 7.767 7.558 9.110 1.00 73.69 88 GLN A N 1
ATOM 715 C CA . GLN A 1 88 ? 7.184 6.363 8.502 1.00 73.69 88 GLN A CA 1
ATOM 716 C C . GLN A 1 88 ? 6.314 6.703 7.285 1.00 73.69 88 GLN A C 1
ATOM 718 O O . GLN A 1 88 ? 6.452 6.061 6.247 1.00 73.69 88 GLN A O 1
ATOM 723 N N . GLN A 1 89 ? 5.481 7.741 7.378 1.00 77.12 89 GLN A N 1
ATOM 724 C CA . GLN A 1 89 ? 4.672 8.225 6.256 1.00 77.12 89 GLN A CA 1
ATOM 725 C C . GLN A 1 89 ? 5.551 8.712 5.094 1.00 77.12 89 GLN A C 1
ATOM 727 O O . GLN A 1 89 ? 5.329 8.327 3.949 1.00 77.12 89 GLN A O 1
ATOM 732 N N . ASN A 1 90 ? 6.614 9.470 5.381 1.00 81.44 90 ASN A N 1
ATOM 733 C CA . ASN A 1 90 ? 7.572 9.903 4.360 1.00 81.44 90 ASN A CA 1
ATOM 734 C C . ASN A 1 90 ? 8.330 8.721 3.726 1.00 81.44 90 ASN A C 1
ATOM 736 O O . ASN A 1 90 ? 8.611 8.743 2.529 1.00 81.44 90 ASN A O 1
ATOM 740 N N . ILE A 1 91 ? 8.647 7.669 4.487 1.00 83.00 91 ILE A N 1
ATOM 741 C CA . ILE A 1 91 ? 9.241 6.437 3.945 1.00 83.00 91 ILE A CA 1
ATOM 742 C C . ILE A 1 91 ? 8.249 5.735 3.013 1.00 83.00 91 ILE A C 1
ATOM 744 O O . ILE A 1 91 ? 8.634 5.356 1.911 1.00 83.00 91 ILE A O 1
ATOM 748 N N . GLN A 1 92 ? 6.982 5.598 3.409 1.00 84.31 92 GLN A N 1
ATOM 749 C CA . GLN A 1 92 ? 5.945 5.006 2.557 1.00 84.31 92 GLN A CA 1
ATOM 750 C C . GLN A 1 92 ? 5.782 5.787 1.250 1.00 84.31 92 GLN A C 1
ATOM 752 O O . GLN A 1 92 ? 5.832 5.187 0.179 1.00 84.31 92 GLN A O 1
ATOM 757 N N . THR A 1 93 ? 5.708 7.119 1.319 1.00 88.25 93 THR A N 1
ATOM 758 C CA . THR A 1 93 ? 5.697 7.972 0.123 1.00 88.25 93 THR A CA 1
ATOM 759 C C . THR A 1 93 ? 6.961 7.775 -0.712 1.00 88.25 93 THR A C 1
ATOM 761 O O . THR A 1 93 ? 6.871 7.629 -1.922 1.00 88.25 93 THR A O 1
ATOM 764 N N . SER A 1 94 ? 8.142 7.671 -0.095 1.00 89.69 94 SER A N 1
ATOM 765 C CA . SER A 1 94 ? 9.384 7.392 -0.832 1.00 89.69 94 SER A CA 1
ATOM 766 C C . SER A 1 94 ? 9.300 6.083 -1.619 1.00 89.69 94 SER A C 1
ATOM 768 O O . SER A 1 94 ? 9.721 6.032 -2.770 1.00 89.69 94 SER A O 1
ATOM 770 N N . ILE A 1 95 ? 8.775 5.020 -1.003 1.00 90.75 95 ILE A N 1
ATOM 771 C CA . ILE A 1 95 ? 8.643 3.704 -1.640 1.00 90.75 95 ILE A CA 1
ATOM 772 C C . ILE A 1 95 ? 7.644 3.774 -2.800 1.00 90.75 95 ILE A C 1
ATOM 774 O O . ILE A 1 95 ? 7.960 3.279 -3.879 1.00 90.75 95 ILE A O 1
ATOM 778 N N . HIS A 1 96 ? 6.496 4.427 -2.600 1.00 93.31 96 HIS A N 1
ATOM 779 C CA . HIS A 1 96 ? 5.497 4.674 -3.642 1.00 93.31 96 HIS A CA 1
ATOM 780 C C . HIS A 1 96 ? 6.117 5.355 -4.872 1.00 93.31 96 HIS A C 1
ATOM 782 O O . HIS A 1 96 ? 6.049 4.849 -5.990 1.00 93.31 96 HIS A O 1
ATOM 788 N N . GLU A 1 97 ? 6.844 6.449 -4.651 1.00 94.88 97 GLU A N 1
ATOM 789 C CA . GLU A 1 97 ? 7.521 7.177 -5.723 1.00 94.88 97 GLU A CA 1
ATOM 790 C C . GLU A 1 97 ? 8.607 6.338 -6.414 1.00 94.88 97 GLU A C 1
ATOM 792 O O . GLU A 1 97 ? 8.720 6.326 -7.640 1.00 94.88 97 GLU A O 1
ATOM 797 N N . ILE A 1 98 ? 9.386 5.561 -5.654 1.00 93.38 98 ILE A N 1
ATOM 798 C CA . ILE A 1 98 ? 10.366 4.634 -6.237 1.00 93.38 98 ILE A CA 1
ATOM 799 C C . ILE A 1 98 ? 9.675 3.642 -7.181 1.00 93.38 98 ILE A C 1
ATOM 801 O O . ILE A 1 98 ? 10.219 3.350 -8.243 1.00 93.38 98 ILE A O 1
ATOM 805 N N . ILE A 1 99 ? 8.489 3.138 -6.840 1.00 94.06 99 ILE A N 1
ATOM 806 C CA . ILE A 1 99 ? 7.746 2.189 -7.680 1.00 94.06 99 ILE A CA 1
ATOM 807 C C . ILE A 1 99 ? 7.322 2.832 -9.013 1.00 94.06 99 ILE A C 1
ATOM 809 O O . ILE A 1 99 ? 7.453 2.191 -10.062 1.00 94.06 99 ILE A O 1
ATOM 813 N N . HIS A 1 100 ? 6.949 4.116 -9.024 1.00 95.00 100 HIS A N 1
ATOM 814 C CA . HIS A 1 100 ? 6.760 4.856 -10.276 1.00 95.00 100 HIS A CA 1
ATOM 815 C C . HIS A 1 100 ? 8.051 4.957 -11.097 1.00 95.00 100 HIS A C 1
ATOM 817 O O . HIS A 1 100 ? 8.035 4.689 -12.302 1.00 95.00 100 HIS A O 1
ATOM 823 N N . ALA A 1 101 ? 9.192 5.274 -10.472 1.00 93.62 101 ALA A N 1
ATOM 824 C CA . ALA A 1 101 ? 10.492 5.293 -11.156 1.00 93.62 101 ALA A CA 1
ATOM 825 C C . ALA A 1 101 ? 10.914 3.917 -11.704 1.00 93.62 101 ALA A C 1
ATOM 827 O O . ALA A 1 101 ? 11.605 3.852 -12.724 1.00 93.62 101 ALA A O 1
ATOM 828 N N . LEU A 1 102 ? 10.499 2.829 -11.046 1.00 91.56 102 LEU A N 1
ATOM 829 C CA . LEU A 1 102 ? 10.705 1.450 -11.502 1.00 91.56 102 LEU A CA 1
ATOM 830 C C . LEU A 1 102 ? 9.780 1.073 -12.667 1.00 91.56 102 LEU A C 1
ATOM 832 O O . LEU A 1 102 ? 10.084 0.155 -13.417 1.00 91.56 102 LEU A O 1
ATOM 836 N N . GLY A 1 103 ? 8.696 1.809 -12.887 1.00 90.56 103 GLY A N 1
ATOM 837 C CA . GLY A 1 103 ? 7.909 1.717 -14.112 1.00 90.56 103 GLY A CA 1
ATOM 838 C C . GLY A 1 103 ? 6.467 1.271 -13.945 1.00 90.56 103 GLY A C 1
ATOM 839 O O . GLY A 1 103 ? 5.816 0.943 -14.941 1.00 90.56 103 GLY A O 1
ATOM 840 N N . PHE A 1 104 ? 5.932 1.334 -12.726 1.00 93.88 104 PHE A N 1
ATOM 841 C CA . PHE A 1 104 ? 4.488 1.411 -12.547 1.00 93.88 104 PHE A CA 1
ATOM 842 C C . PHE A 1 104 ? 4.022 2.826 -12.911 1.00 93.88 104 PHE A C 1
ATOM 844 O O . PHE A 1 104 ? 3.888 3.699 -12.064 1.00 93.88 104 PHE A O 1
ATOM 851 N N . ILE A 1 105 ? 3.847 3.089 -14.202 1.00 92.19 105 ILE A N 1
ATOM 852 C CA . ILE A 1 105 ? 3.411 4.390 -14.706 1.00 92.19 105 ILE A CA 1
ATOM 853 C C . ILE A 1 105 ? 2.775 4.189 -16.087 1.00 92.19 105 ILE A C 1
ATOM 855 O O . ILE A 1 105 ? 3.349 3.497 -16.931 1.00 92.19 105 ILE A O 1
ATOM 859 N N . LYS A 1 106 ? 1.621 4.819 -16.348 1.00 92.00 106 LYS A N 1
ATOM 860 C CA . LYS A 1 106 ? 0.815 4.615 -17.569 1.00 92.00 106 LYS A CA 1
ATOM 861 C C . LYS A 1 106 ? 1.621 4.648 -18.868 1.00 92.00 106 LYS A C 1
ATOM 863 O O . LYS A 1 106 ? 1.451 3.803 -19.744 1.00 92.00 106 LYS A O 1
ATOM 868 N N . ILE A 1 107 ? 2.533 5.614 -18.994 1.00 89.25 107 ILE A N 1
ATOM 869 C CA . ILE A 1 107 ? 3.335 5.811 -20.210 1.00 89.25 107 ILE A CA 1
ATOM 870 C C . ILE A 1 107 ? 4.247 4.622 -20.543 1.00 89.25 107 ILE A C 1
ATOM 872 O O . ILE A 1 107 ? 4.660 4.477 -21.696 1.00 89.25 107 ILE A O 1
ATOM 876 N N . LEU A 1 108 ? 4.558 3.769 -19.562 1.00 91.44 108 LEU A N 1
ATOM 877 C CA . LEU A 1 108 ? 5.367 2.578 -19.780 1.00 91.44 108 LEU A CA 1
ATOM 878 C C . LEU A 1 108 ? 4.554 1.318 -20.080 1.00 91.44 108 LEU A C 1
ATOM 880 O O . LEU A 1 108 ? 5.168 0.358 -20.526 1.00 91.44 108 LEU A O 1
ATOM 884 N N . TYR A 1 109 ? 3.222 1.302 -19.945 1.00 91.50 109 TYR A N 1
ATOM 885 C CA . TYR A 1 109 ? 2.415 0.098 -20.225 1.00 91.50 109 TYR A CA 1
ATOM 886 C C . TYR A 1 109 ? 2.596 -0.433 -21.649 1.00 91.50 109 TYR A C 1
ATOM 888 O O . TYR A 1 109 ? 2.646 -1.640 -21.855 1.00 91.50 109 TYR A O 1
ATOM 896 N N . GLN A 1 110 ? 2.812 0.456 -22.621 1.00 88.56 110 GLN A N 1
ATOM 897 C CA . GLN A 1 110 ? 3.140 0.088 -24.005 1.00 88.56 110 GLN A CA 1
ATOM 898 C C . GLN A 1 110 ? 4.454 -0.704 -24.158 1.00 88.56 110 GLN A C 1
ATOM 900 O O . GLN A 1 110 ? 4.700 -1.280 -25.212 1.00 88.56 110 GLN A O 1
ATOM 905 N N . TYR A 1 111 ? 5.314 -0.700 -23.137 1.00 87.75 111 TYR A N 1
ATOM 906 C CA . TYR A 1 111 ? 6.591 -1.413 -23.117 1.00 87.75 111 TYR A CA 1
ATOM 907 C C . TYR A 1 111 ? 6.555 -2.673 -22.255 1.00 87.75 111 TYR A C 1
ATOM 909 O O . TYR A 1 111 ? 7.576 -3.348 -22.132 1.00 87.75 111 TYR A O 1
ATOM 917 N N . TYR A 1 112 ? 5.412 -3.006 -21.656 1.00 88.06 112 TYR A N 1
ATOM 918 C CA . TYR A 1 112 ? 5.250 -4.292 -20.994 1.00 88.06 112 TYR A CA 1
ATOM 919 C C . TYR A 1 112 ? 5.137 -5.339 -22.098 1.00 88.06 112 TYR A C 1
ATOM 921 O O . TYR A 1 112 ? 4.319 -5.206 -23.011 1.00 88.06 112 TYR A O 1
ATOM 929 N N . TYR A 1 113 ? 5.965 -6.372 -22.027 1.00 80.81 113 TYR A N 1
ATOM 930 C CA . TYR A 1 113 ? 5.967 -7.449 -23.005 1.00 80.81 113 TYR A CA 1
ATOM 931 C C . TYR A 1 113 ? 6.021 -8.804 -22.327 1.00 80.81 113 TYR A C 1
ATOM 933 O O . TYR A 1 113 ? 6.510 -8.950 -21.205 1.00 80.81 113 TYR A O 1
ATOM 941 N N . ASP A 1 114 ? 5.528 -9.796 -23.051 1.00 75.25 114 ASP A N 1
ATOM 942 C CA . ASP A 1 114 ? 5.716 -11.196 -22.728 1.00 75.25 114 ASP A CA 1
ATOM 943 C C . ASP A 1 114 ? 7.124 -11.616 -23.170 1.00 75.25 114 ASP A C 1
ATOM 945 O O . ASP A 1 114 ? 7.424 -11.578 -24.361 1.00 75.25 114 ASP A O 1
ATOM 949 N N . PRO A 1 115 ? 8.023 -12.005 -22.260 1.00 66.38 115 PRO A N 1
ATOM 950 C CA . PRO A 1 115 ? 9.389 -12.371 -22.618 1.00 66.38 115 PRO A CA 1
ATOM 951 C C . PRO A 1 115 ? 9.501 -13.726 -23.307 1.00 66.38 115 PRO A C 1
ATOM 953 O O . PRO A 1 115 ? 10.549 -14.005 -23.886 1.00 66.38 115 PRO A O 1
ATOM 956 N N . GLN A 1 116 ? 8.454 -14.555 -23.282 1.00 66.38 116 GLN A N 1
ATOM 957 C CA . GLN A 1 116 ? 8.431 -15.798 -24.049 1.00 66.38 116 GLN A CA 1
ATOM 958 C C . GLN A 1 116 ? 8.207 -15.509 -25.536 1.00 66.38 116 GLN A C 1
ATOM 960 O O . GLN A 1 116 ? 8.860 -16.105 -26.391 1.00 66.38 116 GLN A O 1
ATOM 965 N N . THR A 1 117 ? 7.310 -14.571 -25.854 1.00 73.69 117 THR A N 1
ATOM 966 C CA . THR A 1 117 ? 6.949 -14.222 -27.241 1.00 73.69 117 THR A CA 1
ATOM 967 C C . THR A 1 117 ? 7.630 -12.953 -27.760 1.00 73.69 117 THR A C 1
ATOM 969 O O . THR A 1 117 ? 7.607 -12.686 -28.965 1.00 73.69 117 THR A O 1
ATOM 972 N N . LEU A 1 118 ? 8.227 -12.165 -26.864 1.00 73.56 118 LEU A N 1
ATOM 973 C CA . LEU A 1 118 ? 8.747 -10.812 -27.087 1.00 73.56 118 LEU A CA 1
ATOM 974 C C . LEU A 1 118 ? 7.702 -9.843 -27.670 1.00 73.56 118 LEU A C 1
ATOM 976 O O . LEU A 1 118 ? 8.057 -8.839 -28.289 1.00 73.56 118 LEU A O 1
ATOM 980 N N . GLN A 1 119 ? 6.412 -10.143 -27.495 1.00 82.81 119 GLN A N 1
ATOM 981 C CA . GLN A 1 119 ? 5.315 -9.292 -27.943 1.00 82.81 119 GLN A CA 1
ATOM 982 C C . GLN A 1 119 ? 4.871 -8.360 -26.821 1.00 82.81 119 GLN A C 1
ATOM 984 O O . GLN A 1 119 ? 4.725 -8.775 -25.671 1.00 82.81 119 GLN A O 1
ATOM 989 N N . PHE A 1 120 ? 4.615 -7.100 -27.168 1.00 86.75 120 PHE A N 1
ATOM 990 C CA . PHE A 1 120 ? 4.033 -6.136 -26.240 1.00 86.75 120 PHE A CA 1
ATOM 991 C C . PHE A 1 120 ? 2.579 -6.486 -25.931 1.00 86.75 120 PHE A C 1
ATOM 993 O O . PHE A 1 120 ? 1.811 -6.861 -26.821 1.00 86.75 120 PHE A O 1
ATOM 1000 N N . TYR A 1 121 ? 2.191 -6.320 -24.672 1.00 86.25 121 TYR A N 1
ATOM 1001 C CA . TYR A 1 121 ? 0.803 -6.468 -24.261 1.00 86.25 121 TYR A CA 1
ATOM 1002 C C . TYR A 1 121 ? -0.025 -5.251 -24.703 1.00 86.25 121 TYR A C 1
ATOM 1004 O O . TYR A 1 121 ? 0.433 -4.109 -24.651 1.00 86.25 121 TYR A O 1
ATOM 1012 N N . ASN A 1 122 ? -1.285 -5.473 -25.086 1.00 86.94 122 ASN A N 1
ATOM 1013 C CA . ASN A 1 122 ? -2.224 -4.394 -25.407 1.00 86.94 122 ASN A CA 1
ATOM 1014 C C . ASN A 1 122 ? -2.973 -3.910 -24.149 1.00 86.94 122 ASN A C 1
ATOM 1016 O O . ASN A 1 122 ? -4.172 -4.134 -23.995 1.00 86.94 122 ASN A O 1
ATOM 1020 N N . LEU A 1 123 ? -2.244 -3.266 -23.236 1.00 86.50 123 LEU A N 1
ATOM 1021 C CA . LEU A 1 123 ? -2.707 -2.952 -21.876 1.00 86.50 123 LEU A CA 1
ATOM 1022 C C . LEU A 1 123 ? -3.538 -1.675 -21.730 1.00 86.50 123 LEU A C 1
ATOM 1024 O O . LEU A 1 123 ? -3.924 -1.339 -20.621 1.00 86.50 123 LEU A O 1
ATOM 1028 N N . THR A 1 124 ? -3.782 -0.922 -22.802 1.00 83.00 124 THR A N 1
ATOM 1029 C CA . THR A 1 124 ? -4.442 0.397 -22.720 1.00 83.00 124 THR A CA 1
ATOM 1030 C C . THR A 1 124 ? -5.880 0.397 -23.232 1.00 83.00 124 THR A C 1
ATOM 1032 O O . THR A 1 124 ? -6.513 1.451 -23.286 1.00 83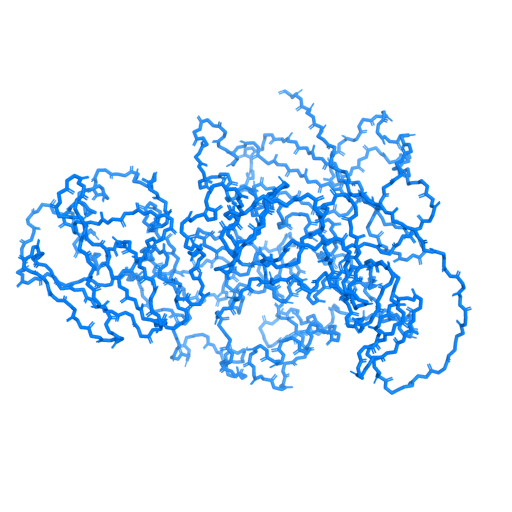.00 124 THR A O 1
ATOM 1035 N N . SER A 1 125 ? -6.393 -0.766 -23.642 1.00 80.00 125 SER A N 1
ATOM 1036 C CA . SER A 1 125 ? -7.662 -0.872 -24.371 1.00 80.00 125 SER A CA 1
ATOM 1037 C C . SER A 1 125 ? -8.803 -1.506 -23.576 1.00 80.00 125 SER A C 1
ATOM 1039 O O . SER A 1 125 ? -9.961 -1.186 -23.838 1.00 80.00 125 SER A O 1
ATOM 1041 N N . GLU A 1 126 ? -8.500 -2.380 -22.616 1.00 91.00 126 GLU A N 1
ATOM 1042 C CA . GLU A 1 126 ? -9.512 -3.095 -21.842 1.00 91.00 126 GLU A CA 1
ATOM 1043 C C . GLU A 1 126 ? -10.036 -2.221 -20.704 1.00 91.00 126 GLU A C 1
ATOM 1045 O O . GLU A 1 126 ? -9.260 -1.712 -19.897 1.00 91.00 126 GLU A O 1
ATOM 1050 N N . LYS A 1 127 ? -11.357 -2.048 -20.643 1.00 92.31 127 LYS A N 1
ATOM 1051 C CA . LYS A 1 127 ? -12.016 -1.287 -19.587 1.00 92.31 127 LYS A CA 1
ATOM 1052 C C . LYS A 1 127 ? -13.226 -2.013 -19.034 1.00 92.31 127 LYS A C 1
ATOM 1054 O O . LYS A 1 127 ? -13.896 -2.738 -19.769 1.00 92.31 127 LYS A O 1
ATOM 1059 N N . ASP A 1 128 ? -13.521 -1.775 -17.763 1.00 89.75 128 ASP A N 1
ATOM 1060 C CA . ASP A 1 128 ? -14.752 -2.256 -17.144 1.00 89.75 128 ASP A CA 1
ATOM 1061 C C . ASP A 1 128 ? -15.958 -1.340 -17.432 1.00 89.75 128 ASP A C 1
ATOM 1063 O O . ASP A 1 128 ? -15.881 -0.336 -18.148 1.00 89.75 128 ASP A O 1
ATOM 1067 N N . GLN A 1 129 ? -17.104 -1.699 -16.853 1.00 86.19 129 GLN A N 1
ATOM 1068 C CA . GLN A 1 129 ? -18.361 -0.953 -16.963 1.00 86.19 129 GLN A CA 1
ATOM 1069 C C . GLN A 1 129 ? -18.314 0.463 -16.358 1.00 86.19 129 GLN A C 1
ATOM 1071 O O . GLN A 1 129 ? -19.098 1.318 -16.766 1.00 86.19 129 GLN A O 1
ATOM 1076 N N . ASN A 1 130 ? -17.386 0.718 -15.433 1.00 86.56 130 ASN A N 1
ATOM 1077 C CA . ASN A 1 130 ? -17.175 2.005 -14.770 1.00 86.56 130 ASN A CA 1
ATOM 1078 C C . ASN A 1 130 ? -16.026 2.801 -15.422 1.00 86.56 130 ASN A C 1
ATOM 1080 O O . ASN A 1 130 ? -15.597 3.830 -14.900 1.00 86.56 130 ASN A O 1
ATOM 1084 N N . ASN A 1 131 ? -15.566 2.370 -16.607 1.00 90.06 131 ASN A N 1
ATOM 1085 C CA . ASN A 1 131 ? -14.510 3.004 -17.397 1.00 90.06 131 ASN A CA 1
ATOM 1086 C C . ASN A 1 131 ? -13.122 2.998 -16.718 1.00 90.06 131 ASN A C 1
ATOM 1088 O O . ASN A 1 131 ? -12.234 3.745 -17.149 1.00 90.06 131 ASN A O 1
ATOM 1092 N N . HIS A 1 132 ? -12.904 2.118 -15.735 1.00 93.88 132 HIS A N 1
ATOM 1093 C CA . HIS A 1 132 ? -11.565 1.799 -15.244 1.00 93.88 132 HIS A CA 1
ATOM 1094 C C . HIS A 1 132 ? -10.790 1.043 -16.307 1.00 93.88 132 HIS A C 1
ATOM 1096 O O . HIS A 1 132 ? -11.343 0.163 -16.968 1.00 93.88 132 HIS A O 1
ATOM 1102 N N . LEU A 1 133 ? -9.503 1.348 -16.452 1.00 95.31 133 LEU A N 1
ATOM 1103 C CA . LEU A 1 133 ? -8.601 0.490 -17.205 1.00 95.31 133 LEU A CA 1
ATOM 1104 C C . LEU A 1 133 ? -8.390 -0.822 -16.439 1.00 95.31 133 LEU A C 1
ATOM 1106 O O . LEU A 1 133 ? -8.181 -0.804 -15.227 1.00 95.31 133 LEU A O 1
ATOM 1110 N N . ILE A 1 134 ? -8.411 -1.950 -17.147 1.00 95.75 134 ILE A N 1
ATOM 1111 C CA . ILE A 1 134 ? -8.035 -3.252 -16.593 1.00 95.75 134 ILE A CA 1
ATOM 1112 C C . ILE A 1 134 ? -6.644 -3.620 -17.102 1.00 95.75 134 ILE A C 1
ATOM 1114 O O . ILE A 1 134 ? -6.425 -3.804 -18.300 1.00 95.75 134 ILE A O 1
ATOM 1118 N N . LEU A 1 135 ? -5.683 -3.713 -16.183 1.00 95.19 135 LEU A N 1
ATOM 1119 C CA . LEU A 1 135 ? -4.305 -4.068 -16.499 1.00 95.19 135 LEU A CA 1
ATOM 1120 C C . LEU A 1 135 ? -4.135 -5.593 -16.485 1.00 95.19 135 LEU A C 1
ATOM 1122 O O . LEU A 1 135 ? -3.892 -6.211 -15.446 1.00 95.19 135 LEU A O 1
ATOM 1126 N N . SER A 1 136 ? -4.280 -6.194 -17.663 1.00 91.31 136 SER A N 1
ATOM 1127 C CA . SER A 1 136 ? -4.366 -7.648 -17.862 1.00 91.31 136 SER A CA 1
ATOM 1128 C C . SER A 1 136 ? -3.020 -8.296 -18.210 1.00 91.31 136 SER A C 1
ATOM 1130 O O . SER A 1 136 ? -2.850 -8.873 -19.286 1.00 91.31 136 SER A O 1
ATOM 1132 N N . THR A 1 137 ? -2.033 -8.207 -17.314 1.00 88.25 137 THR A N 1
ATOM 1133 C CA . THR A 1 137 ? -0.778 -8.974 -17.440 1.00 88.25 137 THR A CA 1
ATOM 1134 C C . THR A 1 137 ? -0.886 -10.338 -16.739 1.00 88.25 137 THR A C 1
ATOM 1136 O O . THR A 1 137 ? -1.675 -10.472 -15.804 1.00 88.25 137 THR A O 1
ATOM 1139 N N . PRO A 1 138 ? -0.131 -11.380 -17.146 1.00 83.62 138 PRO A N 1
ATOM 1140 C CA . PRO A 1 138 ? -0.386 -12.751 -16.694 1.00 83.62 138 PRO A CA 1
ATOM 1141 C C . PRO A 1 138 ? -0.337 -12.974 -15.174 1.00 83.62 138 PRO A C 1
ATOM 1143 O O . PRO A 1 138 ? -1.254 -13.589 -14.625 1.00 83.62 138 PRO A O 1
ATOM 1146 N N . ARG A 1 139 ? 0.703 -12.492 -14.470 1.00 83.19 139 ARG A N 1
ATOM 1147 C CA . ARG A 1 139 ? 0.808 -12.681 -13.011 1.00 83.19 139 ARG A CA 1
ATOM 1148 C C . ARG A 1 139 ? -0.200 -11.799 -12.296 1.00 83.19 139 ARG A C 1
ATOM 1150 O O . ARG A 1 139 ? -0.852 -12.281 -11.380 1.00 83.19 139 ARG A O 1
ATOM 1157 N N . LEU A 1 140 ? -0.374 -10.553 -12.734 1.00 88.88 140 LEU A N 1
ATOM 1158 C CA . LEU A 1 140 ? -1.335 -9.625 -12.135 1.00 88.88 140 LEU A CA 1
ATOM 1159 C C . LEU A 1 140 ? -2.784 -10.117 -12.265 1.00 88.88 140 LEU A C 1
ATOM 1161 O O . LEU A 1 140 ? -3.549 -10.047 -11.303 1.00 88.88 140 LEU A O 1
ATOM 1165 N N . ALA A 1 141 ? -3.145 -10.685 -13.416 1.00 87.12 141 ALA A N 1
ATOM 1166 C CA . ALA A 1 141 ? -4.431 -11.332 -13.647 1.00 87.12 141 ALA A CA 1
ATOM 1167 C C . ALA A 1 141 ? -4.630 -12.534 -12.718 1.00 87.12 141 ALA A C 1
ATOM 1169 O O . ALA A 1 141 ? -5.664 -12.638 -12.060 1.00 87.12 141 ALA A O 1
ATOM 1170 N N . ASN A 1 142 ? -3.630 -13.417 -12.612 1.00 81.62 142 ASN A N 1
ATOM 1171 C CA . ASN A 1 142 ? -3.703 -14.568 -11.712 1.00 81.62 142 ASN A CA 1
ATOM 1172 C C . ASN A 1 142 ? -3.824 -14.138 -10.243 1.00 81.62 142 ASN A C 1
ATOM 1174 O O . ASN A 1 142 ? -4.699 -14.619 -9.527 1.00 81.62 142 ASN A O 1
ATOM 1178 N N . THR A 1 143 ? -3.006 -13.172 -9.817 1.00 86.12 143 THR A N 1
ATOM 1179 C CA . THR A 1 143 ? -3.077 -12.575 -8.481 1.00 86.12 143 THR A CA 1
ATOM 1180 C C . THR A 1 143 ? -4.459 -11.987 -8.211 1.00 86.12 143 THR A C 1
ATOM 1182 O O . THR A 1 143 ? -5.009 -12.230 -7.144 1.00 86.12 143 THR A O 1
ATOM 1185 N N . SER A 1 144 ? -5.067 -11.291 -9.176 1.00 90.38 144 SER A N 1
ATOM 1186 C CA . SER A 1 144 ? -6.416 -10.730 -9.025 1.00 90.38 144 SER A CA 1
ATOM 1187 C C . SER A 1 144 ? -7.477 -11.820 -8.845 1.00 90.38 144 SER A C 1
ATOM 1189 O O . SER A 1 144 ? -8.297 -11.733 -7.929 1.00 90.38 144 SER A O 1
ATOM 1191 N N . LYS A 1 145 ? -7.428 -12.887 -9.652 1.00 87.25 145 LYS A N 1
ATOM 1192 C CA . LYS A 1 145 ? -8.358 -14.023 -9.539 1.00 87.25 145 LYS A CA 1
ATOM 1193 C C . LYS A 1 145 ? -8.265 -14.710 -8.183 1.00 87.25 145 LYS A C 1
ATOM 1195 O O . LYS A 1 145 ? -9.284 -14.898 -7.519 1.00 87.25 145 LYS A O 1
ATOM 1200 N N . GLU A 1 146 ? -7.048 -15.049 -7.761 1.00 84.06 146 GLU A N 1
ATOM 1201 C CA . GLU A 1 146 ? -6.790 -15.727 -6.488 1.00 84.06 146 GLU A CA 1
ATOM 1202 C C . GLU A 1 146 ? -7.146 -14.844 -5.287 1.00 84.06 146 GLU A C 1
ATOM 1204 O O . GLU A 1 146 ? -7.770 -15.318 -4.335 1.00 84.06 146 GLU A O 1
ATOM 1209 N N . TYR A 1 147 ? -6.787 -13.557 -5.335 1.00 86.81 147 TYR A N 1
ATOM 1210 C CA . TYR A 1 147 ? -7.012 -12.619 -4.239 1.00 86.81 147 TYR A CA 1
ATOM 1211 C C . TYR A 1 147 ? -8.495 -12.378 -3.983 1.00 86.81 147 TYR A C 1
ATOM 1213 O O . TYR A 1 147 ? -8.949 -12.499 -2.845 1.00 86.81 147 TYR A O 1
ATOM 1221 N N . PHE A 1 148 ? -9.256 -12.053 -5.032 1.00 90.38 148 PHE A N 1
ATOM 1222 C CA . PHE A 1 148 ? -10.683 -11.756 -4.917 1.00 90.38 148 PHE A CA 1
ATOM 1223 C C . PHE A 1 148 ? -11.553 -13.021 -4.910 1.00 90.38 148 PHE A C 1
ATOM 1225 O O . PHE A 1 148 ? -12.720 -12.926 -4.545 1.00 90.38 148 PHE A O 1
ATOM 1232 N N . GLN A 1 149 ? -11.015 -14.198 -5.260 1.00 89.31 149 GLN A N 1
ATOM 1233 C CA . GLN A 1 149 ? -11.782 -15.422 -5.551 1.00 89.31 149 GLN A CA 1
ATOM 1234 C C . GLN A 1 149 ? -12.825 -15.201 -6.656 1.00 89.31 149 GLN A C 1
ATOM 1236 O O . GLN A 1 149 ? -14.004 -15.528 -6.517 1.00 89.31 149 GLN A O 1
ATOM 1241 N N . CYS A 1 150 ? -12.384 -14.604 -7.762 1.00 93.81 150 CYS A N 1
ATOM 1242 C CA . CYS A 1 150 ? -13.233 -14.296 -8.904 1.00 93.81 150 CYS A CA 1
ATOM 1243 C C . CYS A 1 150 ? -12.577 -14.753 -10.207 1.00 93.81 150 CYS A C 1
ATOM 1245 O O . CYS A 1 150 ? -11.641 -14.120 -10.670 1.00 93.81 150 CYS A O 1
ATOM 1247 N N . ASP A 1 151 ? -13.094 -15.798 -10.854 1.00 91.25 151 ASP A N 1
ATOM 1248 C CA . ASP A 1 151 ? -12.515 -16.298 -12.115 1.00 91.25 151 ASP A CA 1
ATOM 1249 C C . ASP A 1 151 ? -12.756 -15.371 -13.320 1.00 91.25 151 ASP A C 1
ATOM 1251 O O . ASP A 1 151 ? -12.082 -15.493 -14.347 1.00 91.25 151 ASP A O 1
ATOM 1255 N N . LEU A 1 152 ? -13.719 -14.449 -13.197 1.00 93.56 152 LEU A N 1
ATOM 1256 C CA . LEU A 1 152 ? -14.139 -13.532 -14.258 1.00 93.56 152 LEU A CA 1
ATOM 1257 C C . LEU A 1 152 ? -13.250 -12.287 -14.382 1.00 93.56 152 LEU A C 1
ATOM 1259 O O . LEU A 1 152 ? -13.294 -11.638 -15.424 1.00 93.56 152 LEU A O 1
ATOM 1263 N N . ILE A 1 153 ? -12.460 -11.938 -13.358 1.00 93.81 153 ILE A N 1
ATOM 1264 C CA . ILE A 1 153 ? -11.547 -10.790 -13.441 1.00 93.81 153 ILE A CA 1
ATOM 1265 C C . ILE A 1 153 ? -10.344 -11.133 -14.330 1.00 93.81 153 ILE A C 1
ATOM 1267 O O . ILE A 1 153 ? -9.751 -12.209 -14.228 1.00 93.81 153 ILE A O 1
ATOM 1271 N N . THR A 1 154 ? -9.989 -10.220 -15.228 1.00 92.31 154 THR A N 1
ATOM 1272 C CA . THR A 1 154 ? -8.963 -10.420 -16.265 1.00 92.31 154 THR A CA 1
ATOM 1273 C C . THR A 1 154 ? -7.636 -9.727 -15.960 1.00 92.31 154 THR A C 1
ATOM 1275 O O . THR A 1 154 ? -6.632 -10.060 -16.584 1.00 92.31 154 THR A O 1
ATOM 1278 N N . GLY A 1 155 ? -7.597 -8.840 -14.964 1.00 93.69 155 GLY A N 1
ATOM 1279 C CA . GLY A 1 155 ? -6.432 -8.039 -14.591 1.00 93.69 155 GLY A CA 1
ATOM 1280 C C . GLY A 1 155 ? -6.692 -7.205 -13.338 1.00 93.69 155 GLY A C 1
ATOM 1281 O O . GLY A 1 155 ? -7.750 -7.329 -12.726 1.00 93.69 155 GLY A O 1
ATOM 1282 N N . ALA A 1 156 ? -5.753 -6.339 -12.959 1.00 96.31 156 ALA A N 1
ATOM 1283 C CA . ALA A 1 156 ? -6.001 -5.389 -11.872 1.00 96.31 156 ALA A CA 1
ATOM 1284 C C . ALA A 1 156 ? -6.784 -4.171 -12.377 1.00 96.31 156 ALA A C 1
ATOM 1286 O O . ALA A 1 156 ? -6.546 -3.686 -13.482 1.00 96.31 156 ALA A O 1
ATOM 1287 N N . VAL A 1 157 ? -7.698 -3.668 -11.549 1.00 96.62 157 VAL A N 1
ATOM 1288 C CA . VAL A 1 157 ? -8.484 -2.464 -11.837 1.00 96.62 157 VAL A CA 1
ATOM 1289 C C . VAL A 1 157 ? -7.654 -1.224 -11.509 1.00 96.62 157 VAL A C 1
ATOM 1291 O O . VAL A 1 157 ? -7.130 -1.097 -10.398 1.00 96.62 157 VAL A O 1
ATOM 1294 N N . MET A 1 158 ? -7.524 -0.323 -12.476 1.00 96.38 158 MET A N 1
ATOM 1295 C CA . MET A 1 158 ? -6.716 0.887 -12.360 1.00 96.38 158 MET A CA 1
ATOM 1296 C C . MET A 1 158 ? -7.583 2.109 -12.070 1.00 96.38 158 MET A C 1
ATOM 1298 O O . MET A 1 158 ? -8.712 2.201 -12.545 1.00 96.38 158 MET A O 1
ATOM 1302 N N . GLU A 1 159 ? -7.000 3.057 -11.343 1.00 95.69 159 GLU A N 1
ATOM 1303 C CA . GLU A 1 159 ? -7.612 4.331 -10.966 1.00 95.69 159 GLU A CA 1
ATOM 1304 C C . GLU A 1 159 ? -8.181 5.082 -12.181 1.00 95.69 159 GLU A C 1
ATOM 1306 O O . GLU A 1 159 ? -7.465 5.306 -13.158 1.00 95.69 159 GLU A O 1
ATOM 1311 N N . ASN A 1 160 ? -9.443 5.509 -12.127 1.00 92.88 160 ASN A N 1
ATOM 1312 C CA . ASN A 1 160 ? -10.097 6.275 -13.200 1.00 92.88 160 ASN A CA 1
ATOM 1313 C C . ASN A 1 160 ? -10.265 7.776 -12.870 1.00 92.88 160 ASN A C 1
ATOM 1315 O O . ASN A 1 160 ? -10.620 8.555 -13.764 1.00 92.88 160 ASN A O 1
ATOM 1319 N N . GLN A 1 161 ? -10.006 8.202 -11.628 1.00 91.50 161 GLN A N 1
ATOM 1320 C CA . GLN A 1 161 ? -10.202 9.567 -11.133 1.00 91.50 161 GLN A CA 1
ATOM 1321 C C . GLN A 1 161 ? -8.872 10.311 -10.887 1.00 91.50 161 GLN A C 1
ATOM 1323 O O . GLN A 1 161 ? -7.768 9.831 -11.142 1.00 91.50 161 GLN A O 1
ATOM 1328 N N . GLY A 1 162 ? -8.969 11.581 -10.472 1.00 83.44 162 GLY A N 1
ATOM 1329 C CA . GLY A 1 162 ? -7.810 12.439 -10.172 1.00 83.44 162 GLY A CA 1
ATOM 1330 C C . GLY A 1 162 ? -7.107 13.072 -11.388 1.00 83.44 162 GLY A C 1
ATOM 1331 O O . GLY A 1 162 ? -6.174 13.855 -11.212 1.00 83.44 162 GLY A O 1
ATOM 1332 N N . GLY A 1 163 ? -7.576 12.803 -12.612 1.00 85.31 163 GLY A N 1
ATOM 1333 C CA . GLY A 1 163 ? -7.047 13.378 -13.859 1.00 85.31 163 GLY A CA 1
ATOM 1334 C C . GLY A 1 163 ? -5.759 12.709 -14.353 1.00 85.31 163 GLY A C 1
ATOM 1335 O O . GLY A 1 163 ? -5.325 11.705 -13.799 1.00 85.31 163 GLY A O 1
ATOM 1336 N N . ASP A 1 164 ? -5.126 13.279 -15.387 1.00 80.69 164 ASP A N 1
ATOM 1337 C CA . ASP A 1 164 ? -4.004 12.654 -16.121 1.00 80.69 164 ASP A CA 1
ATOM 1338 C C . ASP A 1 164 ? -2.775 12.302 -15.264 1.00 80.69 164 ASP A C 1
ATOM 1340 O O . ASP A 1 164 ? -1.974 11.466 -15.665 1.00 80.69 164 ASP A O 1
ATOM 1344 N N . ASN A 1 165 ? -2.616 12.926 -14.094 1.00 76.88 165 ASN A N 1
ATOM 1345 C CA . ASN A 1 165 ? -1.494 12.667 -13.186 1.00 76.88 165 ASN A CA 1
ATOM 1346 C C . ASN A 1 165 ? -1.790 11.574 -12.142 1.00 76.88 165 ASN A C 1
ATOM 1348 O O . ASN A 1 165 ? -0.910 11.248 -11.351 1.00 76.88 165 ASN A O 1
ATOM 1352 N N . SER A 1 166 ? -3.015 11.042 -12.103 1.00 81.38 166 SER A N 1
ATOM 1353 C CA . SER A 1 166 ? -3.446 10.020 -11.140 1.00 81.38 166 SER A CA 1
ATOM 1354 C C . SER A 1 166 ? -4.060 8.812 -11.843 1.00 81.38 166 SER A C 1
ATOM 1356 O O . SER A 1 166 ? -3.673 7.677 -11.558 1.00 81.38 166 SER A O 1
ATOM 1358 N N . ALA A 1 167 ? -4.962 9.059 -12.794 1.00 88.44 167 ALA A N 1
ATOM 1359 C CA . ALA A 1 167 ? -5.688 8.027 -13.516 1.00 88.44 167 ALA A CA 1
ATOM 1360 C C . ALA A 1 167 ? -4.741 7.121 -14.315 1.00 88.44 167 ALA A C 1
ATOM 1362 O O . ALA A 1 167 ? -3.852 7.586 -15.027 1.00 88.44 167 ALA A O 1
ATOM 1363 N N . ASP A 1 168 ? -4.947 5.814 -14.202 1.00 92.12 168 ASP A N 1
ATOM 1364 C CA . ASP A 1 168 ? -4.141 4.736 -14.774 1.00 92.12 168 ASP A CA 1
ATOM 1365 C C . ASP A 1 168 ? -2.684 4.667 -14.274 1.00 92.12 168 ASP A C 1
ATOM 1367 O O . ASP A 1 168 ? -1.924 3.822 -14.746 1.00 92.12 168 ASP A O 1
ATOM 1371 N N . HIS A 1 169 ? -2.263 5.518 -13.334 1.00 92.56 169 HIS A N 1
ATOM 1372 C CA . HIS A 1 169 ? -0.940 5.458 -12.695 1.00 92.56 169 HIS A CA 1
ATOM 1373 C C . HIS A 1 169 ? -0.949 4.673 -11.378 1.00 92.56 169 HIS A C 1
ATOM 1375 O O . HIS A 1 169 ? 0.114 4.308 -10.882 1.00 92.56 169 HIS A O 1
ATOM 1381 N N . HIS A 1 170 ? -2.139 4.398 -10.848 1.00 96.00 170 HIS A N 1
ATOM 1382 C CA . HIS A 1 170 ? -2.376 3.823 -9.531 1.00 96.00 170 HIS A CA 1
ATOM 1383 C C . HIS A 1 170 ? -3.412 2.703 -9.604 1.00 96.00 170 HIS A C 1
ATOM 1385 O O . HIS A 1 170 ? -4.204 2.636 -10.548 1.00 96.00 170 HIS A O 1
ATOM 1391 N N . PHE A 1 171 ? -3.430 1.845 -8.589 1.00 96.88 171 PHE A N 1
ATOM 1392 C CA . PHE A 1 171 ? -4.539 0.918 -8.386 1.00 96.88 171 PHE A CA 1
ATOM 1393 C C . PHE A 1 171 ? -5.796 1.660 -7.926 1.00 96.88 171 PHE A C 1
ATOM 1395 O O . PHE A 1 171 ? -5.701 2.635 -7.177 1.00 96.88 171 PHE A O 1
ATOM 1402 N N . GLU A 1 172 ? -6.958 1.164 -8.352 1.00 95.69 172 GLU A N 1
ATOM 1403 C CA . GLU A 1 172 ? -8.265 1.747 -8.040 1.00 95.69 172 GLU A CA 1
ATOM 1404 C C . GLU A 1 172 ? -8.546 1.757 -6.528 1.00 95.69 172 GLU A C 1
ATOM 1406 O O . GLU A 1 172 ? -8.635 0.711 -5.872 1.00 95.69 172 GLU A O 1
ATOM 1411 N N . ARG A 1 173 ? -8.705 2.948 -5.947 1.00 93.12 173 ARG A N 1
ATOM 1412 C CA . ARG A 1 173 ? -8.868 3.117 -4.496 1.00 93.12 173 ARG A CA 1
ATOM 1413 C C . ARG A 1 173 ? -10.038 2.304 -3.939 1.00 93.12 173 ARG A C 1
ATOM 1415 O O . ARG A 1 173 ? -9.922 1.773 -2.835 1.00 93.12 173 ARG A O 1
ATOM 1422 N N . THR A 1 174 ? -11.124 2.150 -4.686 1.00 93.19 174 THR A N 1
ATOM 1423 C CA . THR A 1 174 ? -12.316 1.404 -4.252 1.00 93.19 174 THR A CA 1
ATOM 1424 C C . THR A 1 174 ? -12.033 -0.064 -3.944 1.00 93.19 174 THR A C 1
ATOM 1426 O O . THR A 1 174 ? -12.568 -0.603 -2.977 1.00 93.19 174 THR A O 1
ATOM 1429 N N . TYR A 1 175 ? -11.175 -0.715 -4.732 1.00 94.12 175 TYR A N 1
ATOM 1430 C CA . TYR A 1 175 ? -10.917 -2.154 -4.608 1.00 94.12 175 TYR A CA 1
ATOM 1431 C C . TYR A 1 175 ? -9.632 -2.469 -3.843 1.00 94.12 175 TYR A C 1
ATOM 1433 O O . TYR A 1 175 ? -9.507 -3.556 -3.279 1.00 94.12 175 TYR A O 1
ATOM 1441 N N . TYR A 1 176 ? -8.693 -1.521 -3.805 1.00 93.81 176 TYR A N 1
ATOM 1442 C CA . TYR A 1 176 ? -7.360 -1.717 -3.233 1.00 93.81 176 TYR A CA 1
ATOM 1443 C C . TYR A 1 176 ? -7.110 -0.893 -1.965 1.00 93.81 176 TYR A C 1
ATOM 1445 O O . TYR A 1 176 ? -6.109 -1.117 -1.301 1.00 93.81 176 TYR A O 1
ATOM 1453 N N . PHE A 1 177 ? -8.008 0.022 -1.593 1.00 91.50 177 PHE A N 1
ATOM 1454 C CA . PHE A 1 177 ? -8.015 0.830 -0.367 1.00 91.50 177 PHE A CA 1
ATOM 1455 C C . PHE A 1 177 ? -6.645 1.259 0.172 1.00 91.50 177 PHE A C 1
ATOM 1457 O O . PHE A 1 177 ? -6.155 2.329 -0.180 1.00 91.50 177 PHE A O 1
ATOM 1464 N N . ASN A 1 178 ? -6.048 0.438 1.043 1.00 87.56 178 ASN A N 1
ATOM 1465 C CA . ASN A 1 178 ? -4.799 0.724 1.734 1.00 87.56 178 ASN A CA 1
ATOM 1466 C C . ASN A 1 178 ? -3.546 0.179 1.028 1.00 87.56 178 ASN A C 1
ATOM 1468 O O . ASN A 1 178 ? -2.465 0.205 1.618 1.00 87.56 178 ASN A O 1
ATOM 1472 N N . GLU A 1 179 ? -3.658 -0.311 -0.206 1.00 92.31 179 GLU A N 1
ATOM 1473 C CA . GLU A 1 179 ? -2.510 -0.628 -1.055 1.00 92.31 179 GLU A CA 1
ATOM 1474 C C . GLU A 1 179 ? -1.670 0.632 -1.284 1.00 92.31 179 GLU A C 1
ATOM 1476 O O . GLU A 1 179 ? -2.194 1.721 -1.549 1.00 92.31 179 GLU A O 1
ATOM 1481 N N . LEU A 1 180 ? -0.353 0.481 -1.138 1.00 92.19 180 LEU A N 1
ATOM 1482 C CA . LEU A 1 180 ? 0.603 1.578 -1.182 1.00 92.19 180 LEU A CA 1
ATOM 1483 C C . LEU A 1 180 ? 0.511 2.391 -2.477 1.00 92.19 180 LEU A C 1
ATOM 1485 O O . LEU A 1 180 ? 0.707 3.597 -2.425 1.00 92.19 180 LEU A O 1
ATOM 1489 N N . MET A 1 181 ? 0.216 1.756 -3.608 1.00 95.00 181 MET A N 1
ATOM 1490 C CA . MET A 1 181 ? 0.142 2.335 -4.949 1.00 95.00 181 MET A CA 1
ATOM 1491 C C . MET A 1 181 ? -1.265 2.802 -5.341 1.00 95.00 181 MET A C 1
ATOM 1493 O O . MET A 1 181 ? -1.590 2.854 -6.526 1.00 95.00 181 MET A O 1
ATOM 1497 N N . THR A 1 182 ? -2.107 3.158 -4.371 1.00 94.12 182 THR A N 1
ATOM 1498 C CA . THR A 1 182 ? -3.340 3.924 -4.623 1.00 94.12 182 THR A CA 1
ATOM 1499 C C . THR A 1 182 ? -3.043 5.430 -4.698 1.00 94.12 182 THR A C 1
ATOM 1501 O O . THR A 1 182 ? -2.092 5.912 -4.085 1.00 94.12 182 THR A O 1
ATOM 1504 N N . GLY A 1 183 ? -3.852 6.201 -5.435 1.00 87.81 183 GLY A N 1
ATOM 1505 C CA . GLY A 1 183 ? -3.516 7.577 -5.855 1.00 87.81 183 GLY A CA 1
ATOM 1506 C C . GLY A 1 183 ? -3.544 8.675 -4.780 1.00 87.81 183 GLY A C 1
ATOM 1507 O O . GLY A 1 183 ? -3.454 9.860 -5.100 1.00 87.81 183 GLY A O 1
ATOM 1508 N N . SER A 1 184 ? -3.691 8.335 -3.497 1.00 82.69 184 SER A N 1
ATOM 1509 C CA . SER A 1 184 ? -3.599 9.321 -2.414 1.00 82.69 184 SER A CA 1
ATOM 1510 C C . SER A 1 184 ? -3.029 8.736 -1.126 1.00 82.69 184 SER A C 1
ATOM 1512 O O . SER A 1 184 ? -3.183 7.555 -0.831 1.00 82.69 184 SER A O 1
ATOM 1514 N N . GLN A 1 185 ? -2.389 9.565 -0.304 1.00 76.56 185 GLN A N 1
ATOM 1515 C CA . GLN A 1 185 ? -1.867 9.097 0.976 1.00 76.56 185 GLN A CA 1
ATOM 1516 C C . GLN A 1 185 ? -3.013 8.753 1.935 1.00 76.56 185 GLN A C 1
ATOM 1518 O O . GLN A 1 185 ? -3.916 9.559 2.168 1.00 76.56 185 GLN A O 1
ATOM 1523 N N . MET A 1 186 ? -2.946 7.564 2.526 1.00 74.94 186 MET A N 1
ATOM 1524 C CA . MET A 1 186 ? -3.844 7.141 3.590 1.00 74.94 186 MET A CA 1
ATOM 1525 C C . MET A 1 186 ? -3.192 7.350 4.955 1.00 74.94 186 MET A C 1
ATOM 1527 O O . MET A 1 186 ? -2.059 6.935 5.182 1.00 74.94 186 MET A O 1
ATOM 1531 N N . ASN A 1 187 ? -3.924 7.949 5.898 1.00 71.56 187 ASN A N 1
ATOM 1532 C CA . ASN A 1 187 ? -3.488 7.962 7.293 1.00 71.56 187 ASN A CA 1
ATOM 1533 C C . ASN A 1 187 ? -3.591 6.544 7.867 1.00 71.56 187 ASN A C 1
ATOM 1535 O O . ASN A 1 187 ? -4.669 5.943 7.841 1.00 71.56 187 ASN A O 1
ATOM 1539 N N . GLY A 1 188 ? -2.485 6.041 8.414 1.00 69.44 188 GLY A N 1
ATOM 1540 C CA . GLY A 1 188 ? -2.395 4.713 9.016 1.00 69.44 188 GLY A CA 1
ATOM 1541 C C . GLY A 1 188 ? -1.522 3.752 8.206 1.00 69.44 188 GLY A C 1
ATOM 1542 O O . GLY A 1 188 ? -0.471 4.130 7.687 1.00 69.44 188 GLY A O 1
ATOM 1543 N N . GLN A 1 189 ? -1.927 2.481 8.149 1.00 68.50 189 GLN A N 1
ATOM 1544 C CA . GLN A 1 189 ? -1.137 1.394 7.568 1.00 68.50 189 GLN A CA 1
ATOM 1545 C C . GLN A 1 189 ? -1.410 1.231 6.067 1.00 68.50 189 GLN A C 1
ATOM 1547 O O . GLN A 1 189 ? -2.331 0.514 5.671 1.00 68.50 189 GLN A O 1
ATOM 1552 N N . SER A 1 190 ? -0.559 1.853 5.252 1.00 81.56 190 SER A N 1
ATOM 1553 C CA . SER A 1 190 ? -0.370 1.484 3.844 1.00 81.56 190 SER A CA 1
ATOM 1554 C C . SER A 1 190 ? 0.340 0.129 3.746 1.00 81.56 190 SER A C 1
ATOM 1556 O O . SER A 1 190 ? 1.242 -0.141 4.545 1.00 81.56 190 SER A O 1
ATOM 1558 N N . VAL A 1 191 ? -0.047 -0.710 2.784 1.00 81.62 191 VAL A N 1
ATOM 1559 C CA . VAL A 1 191 ? 0.515 -2.056 2.585 1.00 81.62 191 VAL A CA 1
ATOM 1560 C C . VAL A 1 191 ? 1.128 -2.204 1.201 1.00 81.62 191 VAL A C 1
ATOM 1562 O O . VAL A 1 191 ? 0.505 -1.872 0.196 1.00 81.62 191 VAL A O 1
ATOM 1565 N N . LEU A 1 192 ? 2.345 -2.740 1.137 1.00 85.38 192 LEU A N 1
ATOM 1566 C CA . LEU A 1 192 ? 2.967 -3.134 -0.123 1.00 85.38 192 LEU A CA 1
ATOM 1567 C C . LEU A 1 192 ? 2.527 -4.562 -0.466 1.00 85.38 192 LEU A C 1
ATOM 1569 O O . LEU A 1 192 ? 3.101 -5.548 0.014 1.00 85.38 192 LEU A O 1
ATOM 1573 N N . SER A 1 193 ? 1.459 -4.663 -1.254 1.00 86.00 193 SER A N 1
ATOM 1574 C CA . SER A 1 193 ? 0.744 -5.918 -1.476 1.00 86.00 193 SER A CA 1
ATOM 1575 C C . SER A 1 193 ? 1.311 -6.739 -2.635 1.00 86.00 193 SER A C 1
ATOM 1577 O O . SER A 1 193 ? 2.137 -6.291 -3.432 1.00 86.00 193 SER A O 1
ATOM 1579 N N . GLU A 1 194 ? 0.795 -7.960 -2.775 1.00 83.31 194 GLU A N 1
ATOM 1580 C CA . GLU A 1 194 ? 1.089 -8.836 -3.906 1.00 83.31 194 GLU A CA 1
ATOM 1581 C C . GLU A 1 194 ? 0.739 -8.279 -5.285 1.00 83.31 194 GLU A C 1
ATOM 1583 O O . GLU A 1 194 ? 1.370 -8.702 -6.251 1.00 83.31 194 GLU A O 1
ATOM 1588 N N . PHE A 1 195 ? -0.166 -7.303 -5.379 1.00 92.12 195 PHE A N 1
ATOM 1589 C CA . PHE A 1 195 ? -0.513 -6.652 -6.641 1.00 92.12 195 PHE A CA 1
ATOM 1590 C C . PHE A 1 195 ? 0.646 -5.827 -7.195 1.00 92.12 195 PHE A C 1
ATOM 1592 O O . PHE A 1 195 ? 1.060 -6.039 -8.334 1.00 92.12 195 PHE A O 1
ATOM 1599 N N . THR A 1 196 ? 1.241 -4.957 -6.372 1.00 92.19 196 THR A N 1
ATOM 1600 C CA . THR A 1 196 ? 2.418 -4.166 -6.766 1.00 92.19 196 THR A CA 1
ATOM 1601 C C . THR A 1 196 ? 3.572 -5.072 -7.189 1.00 92.19 196 THR A C 1
ATOM 1603 O O . THR A 1 196 ? 4.243 -4.841 -8.196 1.00 92.19 196 THR A O 1
ATOM 1606 N N . PHE A 1 197 ? 3.788 -6.147 -6.435 1.00 86.81 197 PHE A N 1
ATOM 1607 C CA . PHE A 1 197 ? 4.809 -7.136 -6.743 1.00 86.81 197 PHE A CA 1
ATOM 1608 C C . PHE A 1 197 ? 4.543 -7.857 -8.074 1.00 86.81 197 PHE A C 1
ATOM 1610 O O . PHE A 1 197 ? 5.447 -7.938 -8.905 1.00 86.81 197 PHE A O 1
ATOM 1617 N N . ALA A 1 198 ? 3.319 -8.335 -8.307 1.00 85.88 198 ALA A N 1
ATOM 1618 C CA . ALA A 1 198 ? 2.944 -8.989 -9.558 1.00 85.88 198 ALA A CA 1
ATOM 1619 C C . ALA A 1 198 ? 3.116 -8.054 -10.765 1.00 85.88 198 ALA A C 1
ATOM 1621 O O . ALA A 1 198 ? 3.714 -8.457 -11.762 1.00 85.88 198 ALA A O 1
ATOM 1622 N N . LEU A 1 199 ? 2.688 -6.793 -10.639 1.00 91.44 199 LEU A N 1
ATOM 1623 C CA . LEU A 1 199 ? 2.831 -5.772 -11.678 1.00 91.44 199 LEU A CA 1
ATOM 1624 C C . LEU A 1 199 ? 4.302 -5.518 -12.029 1.00 91.44 199 LEU A C 1
ATOM 1626 O O . LEU A 1 199 ? 4.674 -5.560 -13.200 1.00 91.44 199 LEU A O 1
ATOM 1630 N N . LEU A 1 200 ? 5.162 -5.309 -11.026 1.00 87.88 200 LEU A N 1
ATOM 1631 C CA . LEU A 1 200 ? 6.594 -5.107 -11.262 1.00 87.88 200 LEU A CA 1
ATOM 1632 C C . LEU A 1 200 ? 7.250 -6.349 -11.883 1.00 87.88 200 LEU A C 1
ATOM 1634 O O . LEU A 1 200 ? 8.115 -6.217 -12.744 1.00 87.88 200 LEU A O 1
ATOM 1638 N N . SER A 1 201 ? 6.848 -7.557 -11.483 1.00 81.19 201 SER A N 1
ATOM 1639 C CA . SER A 1 201 ? 7.349 -8.791 -12.102 1.00 81.19 201 SER A CA 1
ATOM 1640 C C . SER A 1 201 ? 6.908 -8.957 -13.556 1.00 81.19 201 SER A C 1
ATOM 1642 O O . SER A 1 201 ? 7.676 -9.485 -14.361 1.00 81.19 201 SER A O 1
ATOM 1644 N N . ASP A 1 202 ? 5.709 -8.496 -13.906 1.00 82.44 202 ASP A N 1
ATOM 1645 C CA . ASP A 1 202 ? 5.200 -8.533 -15.278 1.00 82.44 202 ASP A CA 1
ATOM 1646 C C . ASP A 1 202 ? 5.776 -7.425 -16.166 1.00 82.44 202 ASP A C 1
ATOM 1648 O O . ASP A 1 202 ? 5.712 -7.526 -17.395 1.00 82.44 202 ASP A O 1
ATOM 1652 N N . PHE A 1 203 ? 6.402 -6.398 -15.584 1.00 85.12 203 PHE A N 1
ATOM 1653 C CA . PHE A 1 203 ? 7.090 -5.378 -16.362 1.00 85.12 203 PHE A CA 1
ATOM 1654 C C . PHE A 1 203 ? 8.409 -5.907 -16.940 1.00 85.12 203 PHE A C 1
ATOM 1656 O O . PHE A 1 203 ? 9.482 -5.782 -16.341 1.00 85.12 203 PHE A O 1
ATOM 1663 N N . GLY A 1 204 ? 8.314 -6.540 -18.114 1.00 66.44 204 GLY A N 1
ATOM 1664 C CA . GLY A 1 204 ? 9.448 -7.001 -18.923 1.00 66.44 204 GLY A CA 1
ATOM 1665 C C . GLY A 1 204 ? 10.408 -7.967 -18.214 1.00 66.44 204 GLY A C 1
ATOM 1666 O O . GLY A 1 204 ? 11.521 -8.202 -18.681 1.00 66.44 204 GLY A O 1
ATOM 1667 N N . GLN A 1 205 ? 9.982 -8.511 -17.067 1.00 66.62 205 GLN A N 1
ATOM 1668 C CA . GLN A 1 205 ? 10.716 -9.436 -16.203 1.00 66.62 205 GLN A CA 1
ATOM 1669 C C . GLN A 1 205 ? 12.107 -8.966 -15.757 1.00 66.62 205 GLN A C 1
ATOM 1671 O O . GLN A 1 205 ? 12.993 -9.770 -15.453 1.00 66.62 205 GLN A O 1
ATOM 1676 N N . TYR A 1 206 ? 12.316 -7.654 -15.637 1.00 68.31 206 TYR A N 1
ATOM 1677 C CA . TYR A 1 206 ? 13.554 -7.152 -15.037 1.00 68.31 206 TYR A CA 1
ATOM 1678 C C . TYR A 1 206 ? 13.584 -7.400 -13.540 1.00 68.31 206 TYR A C 1
ATOM 1680 O O . TYR A 1 206 ? 14.648 -7.675 -12.982 1.00 68.31 206 TYR A O 1
ATOM 1688 N N . TYR A 1 207 ? 12.425 -7.250 -12.892 1.00 74.19 207 TYR A N 1
ATOM 1689 C CA . TYR A 1 207 ? 12.329 -7.202 -11.447 1.00 74.19 207 TYR A CA 1
ATOM 1690 C C . TYR A 1 207 ? 12.199 -8.591 -10.832 1.00 74.19 207 TYR A C 1
ATOM 1692 O O . TYR A 1 207 ? 11.134 -9.202 -10.816 1.00 74.19 207 TYR A O 1
ATOM 1700 N N . ARG A 1 208 ? 13.305 -9.072 -10.258 1.00 62.75 208 ARG A N 1
ATOM 1701 C CA . ARG A 1 208 ? 13.325 -10.291 -9.443 1.00 62.75 208 ARG A CA 1
ATOM 1702 C C . ARG A 1 208 ? 12.886 -9.967 -8.026 1.00 62.75 208 ARG A C 1
ATOM 1704 O O . ARG A 1 208 ? 13.549 -9.174 -7.339 1.00 62.75 208 ARG A O 1
ATOM 1711 N N . LEU A 1 209 ? 11.813 -10.606 -7.594 1.00 62.47 209 LEU A N 1
ATOM 1712 C CA . LEU A 1 209 ? 11.341 -10.532 -6.226 1.00 62.47 209 LEU A CA 1
ATOM 1713 C C . LEU A 1 209 ? 11.953 -11.676 -5.432 1.00 62.47 209 LEU A C 1
ATOM 1715 O O . LEU A 1 209 ? 11.856 -12.843 -5.812 1.00 62.47 209 LEU A O 1
ATOM 1719 N N . LEU A 1 210 ? 12.606 -11.329 -4.329 1.00 54.47 210 LEU A N 1
ATOM 1720 C CA . LEU A 1 210 ? 12.951 -12.317 -3.318 1.00 54.47 210 LEU A CA 1
ATOM 1721 C C . LEU A 1 210 ? 11.654 -12.939 -2.791 1.00 54.47 210 LEU A C 1
ATOM 1723 O O . LEU A 1 210 ? 10.644 -12.242 -2.708 1.00 54.47 210 LEU A O 1
ATOM 1727 N N . LYS A 1 211 ? 11.694 -14.204 -2.351 1.00 51.06 211 LYS A N 1
ATOM 1728 C CA . LYS A 1 211 ? 10.606 -14.867 -1.596 1.00 51.06 211 LYS A CA 1
ATOM 1729 C C . LYS A 1 211 ? 10.301 -14.190 -0.239 1.00 51.06 211 LYS A C 1
ATOM 1731 O O . LYS A 1 211 ? 9.730 -14.802 0.657 1.00 51.06 211 LYS A O 1
ATOM 1736 N N . TYR A 1 212 ? 10.719 -12.942 -0.051 1.00 49.94 212 TYR A N 1
ATOM 1737 C CA . TYR A 1 212 ? 10.498 -12.182 1.163 1.00 49.94 212 TYR A CA 1
ATOM 1738 C C . TYR A 1 212 ? 9.002 -11.931 1.383 1.00 49.94 212 TYR A C 1
ATOM 1740 O O . TYR A 1 212 ? 8.230 -11.805 0.428 1.00 49.94 212 TYR A O 1
ATOM 1748 N N . LYS A 1 213 ? 8.591 -11.862 2.654 1.00 55.62 213 LYS A N 1
ATOM 1749 C CA . LYS A 1 213 ? 7.190 -11.685 3.041 1.00 55.62 213 LYS A CA 1
ATOM 1750 C C . LYS A 1 213 ? 6.689 -10.308 2.588 1.00 55.62 213 LYS A C 1
ATOM 1752 O O . LYS A 1 213 ? 7.128 -9.284 3.101 1.00 55.62 213 LYS A O 1
ATOM 1757 N N . ARG A 1 214 ? 5.770 -10.321 1.623 1.00 65.44 214 ARG A N 1
ATOM 1758 C CA . ARG A 1 214 ? 4.932 -9.183 1.215 1.00 65.44 214 ARG A CA 1
ATOM 1759 C C . ARG A 1 214 ? 3.994 -8.817 2.369 1.00 65.44 214 ARG A C 1
ATOM 1761 O O . ARG A 1 214 ? 3.711 -9.681 3.206 1.00 65.44 214 ARG A O 1
ATOM 1768 N N . ASP A 1 215 ? 3.489 -7.587 2.400 1.00 71.81 215 ASP A N 1
ATOM 1769 C CA . ASP A 1 215 ? 2.454 -7.246 3.374 1.00 71.81 215 ASP A CA 1
ATOM 1770 C C . ASP A 1 215 ? 1.171 -8.020 3.054 1.00 71.81 215 ASP A C 1
ATOM 1772 O O . ASP A 1 215 ? 0.800 -8.209 1.889 1.00 71.81 215 ASP A O 1
ATOM 1776 N N . PHE A 1 216 ? 0.481 -8.487 4.093 1.00 72.44 216 PHE A N 1
ATOM 1777 C CA . PHE A 1 216 ? -0.764 -9.228 3.933 1.00 72.44 216 PHE A CA 1
ATOM 1778 C C . PHE A 1 216 ? -1.959 -8.273 3.915 1.00 72.44 216 PHE A C 1
ATOM 1780 O O . PHE A 1 216 ? -2.526 -7.913 4.949 1.00 72.44 216 PHE A O 1
ATOM 1787 N N . MET A 1 217 ? -2.353 -7.852 2.714 1.00 81.19 217 MET A N 1
ATOM 1788 C CA . MET A 1 217 ? -3.562 -7.056 2.528 1.00 81.19 217 MET A CA 1
ATOM 1789 C C . MET A 1 217 ? -4.805 -7.937 2.646 1.00 81.19 217 MET A C 1
ATOM 1791 O O . MET A 1 217 ? -4.908 -8.986 2.004 1.00 81.19 217 MET A O 1
ATOM 1795 N N . THR A 1 218 ? -5.777 -7.478 3.425 1.00 81.44 218 THR A N 1
ATOM 1796 C CA . THR A 1 218 ? -7.022 -8.216 3.697 1.00 81.44 218 THR A CA 1
ATOM 1797 C C . THR A 1 218 ? -8.271 -7.549 3.144 1.00 81.44 218 THR A C 1
ATOM 1799 O O . THR A 1 218 ? -9.299 -8.208 3.028 1.00 81.44 218 THR A O 1
ATOM 1802 N N . TYR A 1 219 ? -8.179 -6.271 2.790 1.00 87.31 219 TYR A N 1
ATOM 1803 C CA . TYR A 1 219 ? -9.273 -5.507 2.212 1.00 87.31 219 TYR A CA 1
ATOM 1804 C C . TYR A 1 219 ? -9.723 -6.121 0.881 1.00 87.31 219 TYR A C 1
ATOM 1806 O O . TYR A 1 219 ? -8.905 -6.290 -0.017 1.00 87.31 219 TYR A O 1
ATOM 1814 N N . GLY A 1 220 ? -11.000 -6.492 0.755 1.00 90.75 220 GLY A N 1
ATOM 1815 C CA . GLY A 1 220 ? -11.543 -7.067 -0.483 1.00 90.75 220 GLY A CA 1
ATOM 1816 C C . GLY A 1 220 ? -11.120 -8.518 -0.763 1.00 90.75 220 GLY A C 1
ATOM 1817 O O . GLY A 1 220 ? -11.579 -9.123 -1.731 1.00 90.75 220 GLY A O 1
ATOM 1818 N N . ARG A 1 221 ? -10.283 -9.126 0.087 1.00 86.94 221 ARG A N 1
ATOM 1819 C CA . ARG A 1 221 ? -9.796 -10.499 -0.102 1.00 86.94 221 ARG A CA 1
ATOM 1820 C C . ARG A 1 221 ? -10.946 -11.506 -0.002 1.00 86.94 221 ARG A C 1
ATOM 1822 O O . ARG A 1 221 ? -11.707 -11.490 0.962 1.00 86.94 221 ARG A O 1
ATOM 1829 N N . ALA A 1 222 ? -11.016 -12.426 -0.963 1.00 86.44 222 ALA A N 1
ATOM 1830 C CA . ALA A 1 222 ? -11.988 -13.520 -1.028 1.00 86.44 222 ALA A CA 1
ATOM 1831 C C . ALA A 1 222 ? -13.467 -13.076 -0.982 1.00 86.44 222 ALA A C 1
ATOM 1833 O O . ALA A 1 222 ? -14.317 -13.791 -0.454 1.00 86.44 222 ALA A O 1
ATOM 1834 N N . LYS A 1 223 ? -13.789 -11.895 -1.525 1.00 90.88 223 LYS A N 1
ATOM 1835 C CA . LYS A 1 223 ? -15.168 -11.371 -1.569 1.00 90.88 223 LYS A CA 1
ATOM 1836 C C . LYS A 1 223 ? -15.977 -11.806 -2.793 1.00 90.88 223 LYS A C 1
ATOM 1838 O O . LYS A 1 223 ? -17.176 -11.545 -2.854 1.00 90.88 223 LYS A O 1
ATOM 1843 N N . GLY A 1 224 ? -15.349 -12.493 -3.741 1.00 94.56 224 GLY A N 1
ATOM 1844 C CA . GLY A 1 224 ? -15.966 -12.944 -4.980 1.00 94.56 224 GLY A CA 1
ATOM 1845 C C . GLY A 1 224 ? -16.170 -11.821 -5.997 1.00 94.56 224 GLY A C 1
ATOM 1846 O O . GLY A 1 224 ? -15.868 -10.653 -5.759 1.00 94.56 224 GLY A O 1
ATOM 1847 N N . CYS A 1 225 ? -16.710 -12.187 -7.160 1.00 95.31 225 CYS A N 1
ATOM 1848 C CA . CYS A 1 225 ? -16.899 -11.260 -8.279 1.00 95.31 225 CYS A CA 1
ATOM 1849 C C . CYS A 1 225 ? -17.883 -10.119 -7.991 1.00 95.31 225 CYS A C 1
ATOM 1851 O O . CYS A 1 225 ? -17.758 -9.043 -8.568 1.00 95.31 225 CYS A O 1
ATOM 1853 N N . ASP A 1 226 ? -18.843 -10.330 -7.088 1.00 95.25 226 ASP A N 1
ATOM 1854 C CA . ASP A 1 226 ? -19.819 -9.304 -6.715 1.00 95.25 226 ASP A CA 1
ATOM 1855 C C . ASP A 1 226 ? -19.145 -8.056 -6.134 1.00 95.25 226 ASP A C 1
ATOM 1857 O O . ASP A 1 226 ? -19.606 -6.951 -6.397 1.00 95.25 226 ASP A O 1
ATOM 1861 N N . PHE A 1 227 ? -18.026 -8.214 -5.419 1.00 94.88 227 PHE A N 1
ATOM 1862 C CA . PHE A 1 227 ? -17.260 -7.089 -4.879 1.00 94.88 227 PHE A CA 1
ATOM 1863 C C . PHE A 1 227 ? -16.711 -6.156 -5.964 1.00 94.88 227 PHE A C 1
ATOM 1865 O O . PHE A 1 227 ? -16.561 -4.964 -5.725 1.00 94.88 227 PHE A O 1
ATOM 1872 N N . LEU A 1 228 ? -16.427 -6.699 -7.150 1.00 93.31 228 LEU A N 1
ATOM 1873 C CA . LEU A 1 228 ? -15.842 -5.977 -8.280 1.00 93.31 228 LEU A CA 1
ATOM 1874 C C . LEU A 1 228 ? -16.905 -5.453 -9.254 1.00 93.31 228 LEU A C 1
ATOM 1876 O O . LEU A 1 228 ? -16.681 -4.469 -9.949 1.00 93.31 228 LEU A O 1
ATOM 1880 N N . PHE A 1 229 ? -18.045 -6.142 -9.360 1.00 91.56 229 PHE A N 1
ATOM 1881 C CA . PHE A 1 229 ? -19.041 -5.870 -10.402 1.00 91.56 229 PHE A CA 1
ATOM 1882 C C . PHE A 1 229 ? -20.322 -5.209 -9.895 1.00 91.56 229 PHE A C 1
ATOM 1884 O O . PHE A 1 229 ? -21.080 -4.679 -10.710 1.00 91.56 229 PHE A O 1
ATOM 1891 N N . LYS A 1 230 ? -20.592 -5.227 -8.587 1.00 91.50 230 LYS A N 1
ATOM 1892 C CA . LYS A 1 230 ? -21.716 -4.491 -7.998 1.00 91.50 230 LYS A CA 1
ATOM 1893 C C . LYS A 1 230 ? -21.249 -3.162 -7.427 1.00 91.50 230 LYS A C 1
ATOM 1895 O O . LYS A 1 230 ? -20.091 -2.985 -7.066 1.00 91.50 230 LYS A O 1
ATOM 1900 N N . SER A 1 231 ? -22.187 -2.230 -7.309 1.00 88.75 231 SER A N 1
ATOM 1901 C CA . SER A 1 231 ? -21.939 -0.970 -6.615 1.00 88.75 231 SER A CA 1
ATOM 1902 C C . SER A 1 231 ? -21.650 -1.225 -5.137 1.00 88.75 231 SER A C 1
ATOM 1904 O O . SER A 1 231 ? -22.379 -1.966 -4.479 1.00 88.75 231 SER A O 1
ATOM 1906 N N . CYS A 1 232 ? -20.661 -0.535 -4.569 1.00 89.56 232 CYS A N 1
ATOM 1907 C CA . CYS A 1 232 ? -20.368 -0.579 -3.132 1.00 89.56 232 CYS A CA 1
ATOM 1908 C C . CYS A 1 232 ? -21.563 -0.193 -2.245 1.00 89.56 232 CYS A C 1
ATOM 1910 O O . CYS A 1 232 ? -21.620 -0.581 -1.083 1.00 89.56 232 CYS A O 1
ATOM 1912 N N . LYS A 1 233 ? -22.545 0.542 -2.787 1.00 87.88 233 LYS A N 1
ATOM 1913 C CA . LYS A 1 233 ? -23.786 0.898 -2.078 1.00 87.88 233 LYS A CA 1
ATOM 1914 C C . LYS A 1 233 ? -24.774 -0.270 -1.978 1.00 87.88 233 LYS A C 1
ATOM 1916 O O . LYS A 1 233 ? -25.666 -0.226 -1.139 1.00 87.88 233 LYS A O 1
ATOM 1921 N N . GLU A 1 234 ? -24.628 -1.282 -2.830 1.00 89.19 234 GLU A N 1
ATOM 1922 C CA . GLU A 1 234 ? -25.452 -2.500 -2.857 1.00 89.19 234 GLU A CA 1
ATOM 1923 C C . GLU A 1 234 ? -24.825 -3.649 -2.054 1.00 89.19 234 GLU A C 1
ATOM 1925 O O . GLU A 1 234 ? -25.465 -4.679 -1.845 1.00 89.19 234 GLU A O 1
ATOM 1930 N N . LEU A 1 235 ? -23.568 -3.495 -1.629 1.00 89.81 235 LEU A N 1
ATOM 1931 C CA . LEU A 1 235 ? -22.810 -4.524 -0.931 1.00 89.81 235 LEU A CA 1
ATOM 1932 C C . LEU A 1 235 ? -22.923 -4.352 0.587 1.00 89.81 235 LEU A C 1
ATOM 1934 O O . LEU A 1 235 ? -22.567 -3.316 1.143 1.00 89.81 235 LEU A O 1
ATOM 1938 N N . GLU A 1 236 ? -23.343 -5.413 1.271 1.00 88.31 236 GLU A N 1
ATOM 1939 C CA . GLU A 1 236 ? -23.303 -5.510 2.733 1.00 88.31 236 GLU A CA 1
ATOM 1940 C C . GLU A 1 236 ? -21.971 -6.138 3.171 1.00 88.31 236 GLU A C 1
ATOM 1942 O O . GLU A 1 236 ? -21.895 -7.317 3.515 1.00 88.31 236 GLU A O 1
ATOM 1947 N N . VAL A 1 237 ? -20.888 -5.359 3.092 1.00 90.06 237 VAL A N 1
ATOM 1948 C CA . VAL A 1 237 ? -19.528 -5.805 3.441 1.00 90.06 237 VAL A CA 1
ATOM 1949 C C . VAL A 1 237 ? -18.830 -4.829 4.388 1.00 90.06 237 VAL A C 1
ATOM 1951 O O . VAL A 1 237 ? -19.069 -3.624 4.348 1.00 90.06 237 VAL A O 1
ATOM 1954 N N . ASP A 1 238 ? -17.922 -5.351 5.215 1.00 87.38 238 ASP A N 1
ATOM 1955 C CA . ASP A 1 238 ? -17.167 -4.569 6.204 1.00 87.38 238 ASP A CA 1
ATOM 1956 C C . ASP A 1 238 ? -16.221 -3.532 5.571 1.00 87.38 238 ASP A C 1
ATOM 1958 O O . ASP A 1 238 ? -15.818 -2.587 6.238 1.00 87.38 238 ASP A O 1
ATOM 1962 N N . GLU A 1 239 ? -15.844 -3.674 4.303 1.00 90.88 239 GLU A N 1
ATOM 1963 C CA . GLU A 1 239 ? -14.956 -2.754 3.582 1.00 90.88 239 GLU A CA 1
ATOM 1964 C C . GLU A 1 239 ? -15.543 -1.347 3.406 1.00 90.88 239 GLU A C 1
ATOM 1966 O O . GLU A 1 239 ? -14.802 -0.358 3.404 1.00 90.88 239 GLU A O 1
ATOM 1971 N N . PHE A 1 240 ? -16.867 -1.261 3.287 1.00 91.69 240 PHE A N 1
ATOM 1972 C CA . PHE A 1 240 ? -17.590 -0.015 3.074 1.00 91.69 240 PHE A CA 1
ATOM 1973 C C . PHE A 1 240 ? -18.373 0.381 4.329 1.00 91.69 240 PHE A C 1
ATOM 1975 O O . PHE A 1 240 ? -18.607 -0.407 5.249 1.00 91.69 240 PHE A O 1
ATOM 1982 N N . CYS A 1 241 ? -18.750 1.651 4.401 1.00 89.62 241 CYS A N 1
ATOM 1983 C CA . CYS A 1 241 ? -19.579 2.179 5.475 1.00 89.62 241 CYS A CA 1
ATOM 1984 C C . CYS A 1 241 ? -20.668 3.088 4.917 1.00 89.62 241 CYS A C 1
ATOM 1986 O O . CYS A 1 241 ? -20.563 3.608 3.807 1.00 89.62 241 CYS A O 1
ATOM 1988 N N . GLN A 1 242 ? -21.723 3.285 5.698 1.00 80.50 242 GLN A N 1
ATOM 1989 C CA . GLN A 1 242 ? -22.791 4.218 5.378 1.00 80.50 242 GLN A CA 1
ATOM 1990 C C . GLN A 1 242 ? -22.858 5.264 6.488 1.00 80.50 242 GLN A C 1
ATOM 1992 O O . GLN A 1 242 ? -22.791 4.920 7.661 1.00 80.50 242 GLN A O 1
ATOM 1997 N N . GLU A 1 243 ? -22.991 6.528 6.084 1.00 73.06 243 GLU A N 1
ATOM 1998 C CA . GLU A 1 243 ? -23.200 7.694 6.956 1.00 73.06 243 GLU A CA 1
ATOM 1999 C C . GLU A 1 243 ? -22.013 8.121 7.840 1.00 73.06 243 GLU A C 1
ATOM 2001 O O . GLU A 1 243 ? -21.118 7.348 8.134 1.00 73.06 243 GLU A O 1
ATOM 2006 N N . ASN A 1 244 ? -21.994 9.408 8.224 1.00 73.81 244 ASN A N 1
ATOM 2007 C CA . ASN A 1 244 ? -20.922 10.175 8.895 1.00 73.81 244 ASN A CA 1
ATOM 2008 C C . ASN A 1 244 ? -20.550 9.705 10.326 1.00 73.81 244 ASN A C 1
ATOM 2010 O O . ASN A 1 244 ? -20.197 10.523 11.180 1.00 73.81 244 ASN A O 1
ATOM 2014 N N . GLU A 1 245 ? -20.630 8.412 10.601 1.00 82.56 245 GLU A N 1
ATOM 2015 C CA . GLU A 1 245 ? -20.375 7.829 11.909 1.00 82.56 245 GLU A CA 1
ATOM 2016 C C . GLU A 1 245 ? -18.878 7.735 12.223 1.00 82.56 245 GLU A C 1
ATOM 2018 O O . GLU A 1 245 ? -18.018 7.576 11.343 1.00 82.56 245 GLU A O 1
ATOM 2023 N N . TYR A 1 246 ? -18.585 7.839 13.518 1.00 87.69 246 TYR A N 1
ATOM 2024 C CA . TYR A 1 246 ? -17.297 7.470 14.081 1.00 87.69 246 TYR A CA 1
ATOM 2025 C C . TYR A 1 246 ? -17.335 5.989 14.434 1.00 87.69 246 TYR A C 1
ATOM 2027 O O . TYR A 1 246 ? -18.306 5.501 14.998 1.00 87.69 246 TYR A O 1
ATOM 2035 N N . THR A 1 247 ? -16.304 5.269 14.016 1.00 91.19 247 THR A N 1
ATOM 2036 C CA . THR A 1 247 ? -16.163 3.830 14.235 1.00 91.19 247 THR A CA 1
ATOM 2037 C C . THR A 1 247 ? -14.720 3.439 13.941 1.00 91.19 247 THR A C 1
ATOM 2039 O O . THR A 1 247 ? -13.988 4.199 13.311 1.00 91.19 247 THR A O 1
ATOM 2042 N N . CYS A 1 248 ? -14.258 2.277 14.384 1.00 91.44 248 CYS A N 1
ATOM 2043 C CA . CYS A 1 248 ? -12.889 1.858 14.110 1.00 91.44 248 CYS A CA 1
ATOM 2044 C C . CYS A 1 248 ? -12.622 1.728 12.603 1.00 91.44 248 CYS A C 1
ATOM 2046 O O . CYS A 1 248 ? -13.480 1.287 11.840 1.00 91.44 248 CYS A O 1
ATOM 2048 N N . SER A 1 249 ? -11.423 2.116 12.160 1.00 90.44 249 SER A N 1
ATOM 2049 C CA . SER A 1 249 ? -10.993 1.877 10.777 1.00 90.44 249 SER A CA 1
ATOM 2050 C C . SER A 1 249 ? -10.993 0.377 10.450 1.00 90.44 249 SER A C 1
ATOM 2052 O O . SER A 1 249 ? -10.957 -0.449 11.360 1.00 90.44 249 SER A O 1
ATOM 2054 N N . PHE A 1 250 ? -11.005 0.008 9.162 1.00 85.81 250 PHE A N 1
ATOM 2055 C CA . PHE A 1 250 ? -11.099 -1.398 8.719 1.00 85.81 250 PHE A CA 1
ATOM 2056 C C . PHE A 1 250 ? -10.073 -2.335 9.392 1.00 85.81 250 PHE A C 1
ATOM 2058 O O . PHE A 1 250 ? -10.388 -3.469 9.728 1.00 85.81 250 PHE A O 1
ATOM 2065 N N . GLY A 1 251 ? -8.850 -1.851 9.638 1.00 81.81 251 GLY A N 1
ATOM 2066 C CA . GLY A 1 251 ? -7.798 -2.609 10.330 1.00 81.81 251 GLY A CA 1
ATOM 2067 C C . GLY A 1 251 ? -7.758 -2.435 11.853 1.00 81.81 251 GLY A C 1
ATOM 2068 O O . GLY A 1 251 ? -6.770 -2.824 12.469 1.00 81.81 251 GLY A O 1
ATOM 2069 N N . ASN A 1 252 ? -8.753 -1.780 12.457 1.00 88.12 252 ASN A N 1
ATOM 2070 C CA . ASN A 1 252 ? -8.784 -1.390 13.871 1.00 88.12 252 ASN A CA 1
ATOM 2071 C C . ASN A 1 252 ? -7.555 -0.584 14.321 1.00 88.12 252 ASN A C 1
ATOM 2073 O O . ASN A 1 252 ? -7.206 -0.590 15.492 1.00 88.12 252 ASN A O 1
ATOM 2077 N N . ILE A 1 253 ? -6.875 0.130 13.428 1.00 86.62 253 ILE A N 1
ATOM 2078 C CA . ILE A 1 253 ? -5.630 0.845 13.764 1.00 86.62 253 ILE A CA 1
ATOM 2079 C C . ILE A 1 253 ? -5.859 2.292 14.220 1.00 86.62 253 ILE A C 1
ATOM 2081 O O . ILE A 1 253 ? -4.926 2.971 14.627 1.00 86.62 253 ILE A O 1
ATOM 2085 N N . GLY A 1 254 ? -7.097 2.779 14.171 1.00 90.69 254 GLY A N 1
ATOM 2086 C CA . GLY A 1 254 ? -7.460 4.130 14.586 1.00 90.69 254 GLY A CA 1
ATOM 2087 C C . GLY A 1 254 ? -8.969 4.314 14.636 1.00 90.69 254 GLY A C 1
ATOM 2088 O O . GLY A 1 254 ? -9.714 3.500 14.085 1.00 90.69 254 GLY A O 1
ATOM 2089 N N . ILE A 1 255 ? -9.414 5.390 15.279 1.00 91.50 255 ILE A N 1
ATOM 2090 C CA . ILE A 1 255 ? -10.814 5.807 15.240 1.00 91.50 255 ILE A CA 1
ATOM 2091 C C . ILE A 1 255 ? -11.038 6.467 13.885 1.00 91.50 255 ILE A C 1
ATOM 2093 O O . ILE A 1 255 ? -10.481 7.520 13.564 1.00 91.50 255 ILE A O 1
ATOM 2097 N N . GLY A 1 256 ? -11.820 5.791 13.061 1.00 91.38 256 GLY A N 1
ATOM 2098 C CA . GLY A 1 256 ? -12.204 6.244 11.747 1.00 91.38 256 GLY A CA 1
ATOM 2099 C C . GLY A 1 256 ? -13.422 7.157 11.780 1.00 91.38 256 GLY A C 1
ATOM 2100 O O . GLY A 1 256 ? -14.253 7.110 12.684 1.00 91.38 256 GLY A O 1
ATOM 2101 N N . LYS A 1 257 ? -13.533 7.981 10.745 1.00 90.06 257 LYS A N 1
ATOM 2102 C CA . LYS A 1 257 ? -14.776 8.617 10.341 1.00 90.06 257 LYS A CA 1
ATOM 2103 C C . LYS A 1 257 ? -15.130 8.098 8.957 1.00 90.06 257 LYS A C 1
ATOM 2105 O O . LYS A 1 257 ? -14.287 8.122 8.053 1.00 90.06 257 LYS A O 1
ATOM 2110 N N . CYS A 1 258 ? -16.361 7.629 8.808 1.00 91.19 258 CYS A N 1
ATOM 2111 C CA . CYS A 1 258 ? -16.868 7.223 7.511 1.00 91.19 258 CYS A CA 1
ATOM 2112 C C . CYS A 1 258 ? -16.951 8.432 6.569 1.00 91.19 258 CYS A C 1
ATOM 2114 O O . CYS A 1 258 ? -17.478 9.489 6.934 1.00 91.19 258 CYS A O 1
ATOM 2116 N N . GLY A 1 259 ? -16.407 8.289 5.366 1.00 89.31 259 GLY A N 1
ATOM 2117 C CA . GLY A 1 259 ? -16.392 9.347 4.367 1.00 89.31 259 GLY A CA 1
ATOM 2118 C C . GLY A 1 259 ? -15.906 8.851 3.014 1.00 89.31 259 GLY A C 1
ATOM 2119 O O . GLY A 1 259 ? -15.423 7.729 2.892 1.00 89.31 259 GLY A O 1
ATOM 2120 N N . GLN A 1 260 ? -16.060 9.708 2.012 1.00 88.44 260 GLN A N 1
ATOM 2121 C CA . GLN A 1 260 ? -15.610 9.475 0.642 1.00 88.44 260 GLN A CA 1
ATOM 2122 C C . GLN A 1 260 ? -14.350 10.298 0.394 1.00 88.44 260 GLN A C 1
ATOM 2124 O O . GLN A 1 260 ? -14.264 11.444 0.850 1.00 88.44 260 GLN A O 1
ATOM 2129 N N . ASP A 1 261 ? -13.398 9.736 -0.344 1.00 85.88 261 ASP A N 1
ATOM 2130 C CA . ASP A 1 261 ? -12.345 10.534 -0.971 1.00 85.88 261 ASP A CA 1
ATOM 2131 C C . ASP A 1 261 ? -12.672 10.807 -2.447 1.00 85.88 261 ASP A C 1
ATOM 2133 O O . ASP A 1 261 ? -13.720 10.425 -2.961 1.00 85.88 261 ASP A O 1
ATOM 2137 N N . GLN A 1 262 ? -11.769 11.514 -3.121 1.00 88.44 262 GLN A N 1
ATOM 2138 C CA . GLN A 1 262 ? -11.925 11.915 -4.520 1.00 88.44 262 GLN A CA 1
ATOM 2139 C C . GLN A 1 262 ? -11.598 10.816 -5.538 1.00 88.44 262 GLN A C 1
ATOM 2141 O O . GLN A 1 262 ? -11.656 11.119 -6.725 1.00 88.44 262 GLN A O 1
ATOM 2146 N N . LEU A 1 263 ? -11.181 9.634 -5.078 1.00 90.56 263 LEU A N 1
ATOM 2147 C CA . LEU A 1 263 ? -10.667 8.534 -5.895 1.00 90.56 263 LEU A CA 1
ATOM 2148 C C . LEU A 1 263 ? -11.470 7.233 -5.717 1.00 90.56 263 LEU A C 1
ATOM 2150 O O . LEU A 1 263 ? -11.180 6.234 -6.343 1.00 90.56 263 LEU A O 1
ATOM 2154 N N . SER A 1 264 ? -12.463 7.209 -4.830 1.00 89.75 264 SER A N 1
ATOM 2155 C CA . SER A 1 264 ? -13.140 5.986 -4.374 1.00 89.75 264 SER A CA 1
ATOM 2156 C C . SER A 1 264 ? -14.485 5.735 -5.047 1.00 89.75 264 SER A C 1
ATOM 2158 O O . SER A 1 264 ? -15.357 5.153 -4.416 1.00 89.75 264 SER A O 1
ATOM 2160 N N . ASP A 1 265 ? -14.733 6.224 -6.267 1.00 89.25 265 ASP A N 1
ATOM 2161 C CA . ASP A 1 265 ? -16.012 5.974 -6.974 1.00 89.25 265 ASP A CA 1
ATOM 2162 C C . ASP A 1 265 ? -17.282 6.288 -6.144 1.00 89.25 265 ASP A C 1
ATOM 2164 O O . ASP A 1 265 ? -18.352 5.703 -6.320 1.00 89.25 265 ASP A O 1
ATOM 2168 N N . GLN A 1 266 ? -17.198 7.276 -5.240 1.00 88.81 266 GLN A N 1
ATOM 2169 C CA . GLN A 1 266 ? -18.263 7.630 -4.282 1.00 88.81 266 GLN A CA 1
ATOM 2170 C C . GLN A 1 266 ? -18.590 6.531 -3.252 1.00 88.81 266 GLN A C 1
ATOM 2172 O O . GLN A 1 266 ? -19.654 6.559 -2.618 1.00 88.81 266 GLN A O 1
ATOM 2177 N N . CYS A 1 267 ? -17.701 5.566 -3.072 1.00 91.44 267 CYS A N 1
ATOM 2178 C CA . CYS A 1 267 ? -17.738 4.579 -2.014 1.00 91.44 267 CYS A CA 1
ATOM 2179 C C . CYS A 1 267 ? -17.187 5.186 -0.732 1.00 91.44 267 CYS A C 1
ATOM 2181 O O . CYS A 1 267 ? -16.131 5.815 -0.702 1.00 91.44 267 CYS A O 1
ATOM 2183 N N . SER A 1 268 ? -17.934 5.013 0.351 1.00 92.12 268 SER A N 1
ATOM 2184 C CA . SER A 1 268 ? -17.523 5.515 1.654 1.00 92.12 268 SER A CA 1
ATOM 2185 C C . SER A 1 268 ? -16.786 4.427 2.419 1.00 92.12 268 SER A C 1
ATOM 2187 O O . SER A 1 268 ? -17.221 3.276 2.465 1.00 92.12 268 SER A O 1
ATOM 2189 N N . TYR A 1 269 ? -15.703 4.810 3.080 1.00 90.38 269 TYR A N 1
ATOM 2190 C CA . TYR A 1 269 ? -14.897 3.924 3.907 1.00 90.38 269 TYR A CA 1
ATOM 2191 C C . TYR A 1 269 ? -14.489 4.625 5.212 1.00 90.38 269 TYR A C 1
ATOM 2193 O O . TYR A 1 269 ? -14.616 5.841 5.380 1.00 90.38 269 TYR A O 1
ATOM 2201 N N . ARG A 1 270 ? -13.995 3.848 6.179 1.00 90.25 270 ARG A N 1
ATOM 2202 C CA . ARG A 1 270 ? -13.641 4.336 7.524 1.00 90.25 270 ARG A CA 1
ATOM 2203 C C . ARG A 1 270 ? -12.201 4.857 7.549 1.00 90.25 270 ARG A C 1
ATOM 2205 O O . ARG A 1 270 ? -11.272 4.133 7.907 1.00 90.25 270 ARG A O 1
ATOM 2212 N N . SER A 1 271 ? -12.018 6.118 7.159 1.00 88.75 271 SER A N 1
ATOM 2213 C CA . SER A 1 271 ? -10.722 6.817 7.172 1.00 88.75 271 SER A CA 1
ATOM 2214 C C . SER A 1 271 ? -10.328 7.250 8.587 1.00 88.75 271 SER A C 1
ATOM 2216 O O . SER A 1 271 ? -11.176 7.778 9.301 1.00 88.75 271 SER A O 1
ATOM 2218 N N . ILE A 1 272 ? -9.072 7.069 9.019 1.00 88.94 272 ILE A N 1
ATOM 2219 C CA . ILE A 1 272 ? -8.646 7.491 10.369 1.00 88.94 272 ILE A CA 1
ATOM 2220 C C . ILE A 1 272 ? -8.834 9.003 10.529 1.00 88.94 272 ILE A C 1
ATOM 2222 O O . ILE A 1 272 ? -8.261 9.803 9.782 1.00 88.94 272 ILE A O 1
ATOM 2226 N N . PHE A 1 273 ? -9.624 9.395 11.530 1.00 85.88 273 PHE A N 1
ATOM 2227 C CA . PHE A 1 273 ? -9.870 10.796 11.828 1.00 85.88 273 PHE A CA 1
ATOM 2228 C C . PHE A 1 273 ? -8.597 11.447 12.382 1.00 85.88 273 PHE A C 1
ATOM 2230 O O . PHE A 1 273 ? -7.852 10.853 13.162 1.00 85.88 273 PHE A O 1
ATOM 2237 N N . LYS A 1 274 ? -8.320 12.685 11.961 1.00 82.06 274 LYS A N 1
ATOM 2238 C CA . LYS A 1 274 ? -7.061 13.374 12.267 1.00 82.06 274 LYS A CA 1
ATOM 2239 C C . LYS A 1 274 ? -6.820 13.439 13.781 1.00 82.06 274 LYS A C 1
ATOM 2241 O O . LYS A 1 274 ? -7.617 14.029 14.505 1.00 82.06 274 LYS A O 1
ATOM 2246 N N . GLY A 1 275 ? -5.704 12.874 14.236 1.00 79.44 275 GLY A N 1
ATOM 2247 C CA . GLY A 1 275 ? -5.336 12.817 15.655 1.00 79.44 275 GLY A CA 1
ATOM 2248 C C . GLY A 1 275 ? -5.992 11.689 16.460 1.00 79.44 275 GLY A C 1
ATOM 2249 O O . GLY A 1 275 ? -5.974 11.758 17.684 1.00 79.44 275 GLY A O 1
ATOM 2250 N N . MET A 1 276 ? -6.567 10.687 15.780 1.00 87.00 276 MET A N 1
ATOM 2251 C CA . MET A 1 276 ? -7.171 9.491 16.386 1.00 87.00 276 MET A CA 1
ATOM 2252 C C . MET A 1 276 ? -6.568 8.163 15.867 1.00 87.00 276 MET A C 1
ATOM 2254 O O . MET A 1 276 ? -7.232 7.125 15.860 1.00 87.00 276 MET A O 1
ATOM 2258 N N . ASP A 1 277 ? -5.326 8.193 15.388 1.00 86.88 277 ASP A N 1
ATOM 2259 C CA . ASP A 1 277 ? -4.535 7.005 15.065 1.00 86.88 277 ASP A CA 1
ATOM 2260 C C . ASP A 1 277 ? -4.039 6.305 16.344 1.00 86.88 277 ASP A C 1
ATOM 2262 O O . ASP A 1 277 ? -3.146 6.785 17.046 1.00 86.88 277 ASP A O 1
ATOM 2266 N N . CYS A 1 278 ? -4.570 5.117 16.625 1.00 88.31 278 CYS A N 1
ATOM 2267 C CA . CYS A 1 278 ? -4.218 4.375 17.829 1.00 88.31 278 CYS A CA 1
ATOM 2268 C C . CYS A 1 278 ? -2.741 3.976 17.878 1.00 88.31 278 CYS A C 1
ATOM 2270 O O . CYS A 1 278 ? -2.239 3.721 18.968 1.00 88.31 278 CYS A O 1
ATOM 2272 N N . LYS A 1 279 ? -2.037 3.954 16.744 1.00 81.44 279 LYS A N 1
ATOM 2273 C CA . LYS A 1 279 ? -0.621 3.595 16.671 1.00 81.44 279 LYS A CA 1
ATOM 2274 C C . LYS A 1 279 ? 0.323 4.780 16.869 1.00 81.44 279 LYS A C 1
ATOM 2276 O O . LYS A 1 279 ? 1.527 4.574 17.009 1.00 81.44 279 LYS A O 1
ATOM 2281 N N . ASN A 1 280 ? -0.192 6.011 16.917 1.00 77.50 280 ASN A N 1
ATOM 2282 C CA . ASN A 1 280 ? 0.619 7.218 17.048 1.00 77.50 280 ASN A CA 1
ATOM 2283 C C . ASN A 1 280 ? 0.482 7.857 18.447 1.00 77.50 280 ASN A C 1
ATOM 2285 O O . ASN A 1 280 ? -0.481 8.580 18.702 1.00 77.50 280 ASN A O 1
ATOM 2289 N N . PRO A 1 281 ? 1.465 7.696 19.352 1.00 65.69 281 PRO A N 1
ATOM 2290 C CA . PRO A 1 281 ? 1.409 8.284 20.695 1.00 65.69 281 PRO A CA 1
ATOM 2291 C C . PRO A 1 281 ? 1.521 9.822 20.714 1.00 65.69 281 PRO A C 1
ATOM 2293 O O . PRO A 1 281 ? 1.270 10.436 21.747 1.00 65.69 281 PRO A O 1
ATOM 2296 N N . PHE A 1 282 ? 1.857 10.464 19.588 1.00 64.62 282 PHE A N 1
ATOM 2297 C CA . PHE A 1 282 ? 1.998 11.922 19.450 1.00 64.62 282 PHE A CA 1
ATOM 2298 C C . PHE A 1 282 ? 0.799 12.578 18.740 1.00 64.62 282 PHE A C 1
ATOM 2300 O O . PHE A 1 282 ? 0.925 13.653 18.154 1.00 64.62 282 PHE A O 1
ATOM 2307 N N . GLN A 1 283 ? -0.351 11.905 18.727 1.00 63.56 283 GLN A N 1
ATOM 2308 C CA . GLN A 1 283 ? -1.466 12.219 17.833 1.00 63.56 283 GLN A CA 1
ATOM 2309 C C . GLN A 1 283 ? -2.350 13.408 18.231 1.00 63.56 283 GLN A C 1
ATOM 2311 O O . GLN A 1 283 ? -3.033 13.951 17.362 1.00 63.56 283 GLN A O 1
ATOM 2316 N N . PHE A 1 284 ? -2.388 13.804 19.506 1.00 65.06 284 PHE A N 1
ATOM 2317 C CA . PHE A 1 284 ? -3.416 14.733 19.977 1.00 65.06 284 PHE A CA 1
ATOM 2318 C C . PHE A 1 284 ? -3.200 16.139 19.420 1.00 65.06 284 PHE A C 1
ATOM 2320 O O . PHE A 1 284 ? -2.157 16.757 19.630 1.00 65.06 284 PHE A O 1
ATOM 2327 N N . GLN A 1 285 ? -4.203 16.652 18.710 1.00 67.56 285 GLN A N 1
ATOM 2328 C CA . GLN A 1 285 ? -4.162 17.984 18.105 1.00 67.56 285 GLN A CA 1
ATOM 2329 C C . GLN A 1 285 ? -4.997 19.000 18.877 1.00 67.56 285 GLN A C 1
ATOM 2331 O O . GLN A 1 285 ? -4.772 20.201 18.739 1.00 67.56 285 GLN A O 1
ATOM 2336 N N . THR A 1 286 ? -5.957 18.536 19.679 1.00 76.38 286 THR A N 1
ATOM 2337 C CA . THR A 1 286 ? -6.851 19.390 20.465 1.00 76.38 286 THR A CA 1
ATOM 2338 C C . THR A 1 286 ? -6.967 18.897 21.907 1.00 76.38 286 THR A C 1
ATOM 2340 O O . THR A 1 286 ? -6.848 17.702 22.173 1.00 76.38 286 THR A O 1
ATOM 2343 N N . GLN A 1 287 ? -7.241 19.817 22.839 1.00 78.94 287 GLN A N 1
ATOM 2344 C CA . GLN A 1 287 ? -7.519 19.482 24.244 1.00 78.94 287 GLN A CA 1
ATOM 2345 C C . GLN A 1 287 ? -8.708 18.518 24.369 1.00 78.94 287 GLN A C 1
ATOM 2347 O O . GLN A 1 287 ? -8.665 17.562 25.126 1.00 78.94 287 GLN A O 1
ATOM 2352 N N . GLU A 1 288 ? -9.718 18.713 23.527 1.00 75.56 288 GLU A N 1
ATOM 2353 C CA . GLU A 1 288 ? -10.882 17.840 23.384 1.00 75.56 288 GLU A CA 1
ATOM 2354 C C . GLU A 1 288 ? -10.509 16.361 23.136 1.00 75.56 288 GLU A C 1
ATOM 2356 O O . GLU A 1 288 ? -11.060 15.462 23.770 1.00 75.56 288 GLU A O 1
ATOM 2361 N N . GLN A 1 289 ? -9.538 16.087 22.257 1.00 79.62 289 GLN A N 1
ATOM 2362 C CA . GLN A 1 289 ? -9.057 14.718 22.022 1.00 79.62 289 GLN A CA 1
ATOM 2363 C C . GLN A 1 289 ? -8.322 14.157 23.243 1.00 79.62 289 GLN A C 1
ATOM 2365 O O . GLN A 1 289 ? -8.504 12.990 23.583 1.00 79.62 289 GLN A O 1
ATOM 2370 N N . ILE A 1 290 ? -7.521 14.986 23.919 1.00 80.06 290 ILE A N 1
ATOM 2371 C CA . ILE A 1 290 ? -6.822 14.598 25.152 1.00 80.06 290 ILE A CA 1
ATOM 2372 C C . ILE A 1 290 ? -7.840 14.189 26.220 1.00 80.06 290 ILE A C 1
ATOM 2374 O O . ILE A 1 290 ? -7.662 13.159 26.872 1.00 80.06 290 ILE A O 1
ATOM 2378 N N . ASP A 1 291 ? -8.922 14.952 26.365 1.00 80.75 291 ASP A N 1
ATOM 2379 C CA . ASP A 1 291 ? -9.962 14.695 27.357 1.00 80.75 291 ASP A CA 1
ATOM 2380 C C . ASP A 1 291 ? -10.706 13.382 27.061 1.00 80.75 291 ASP A C 1
ATOM 2382 O O . ASP A 1 291 ? -10.866 12.568 27.972 1.00 80.75 291 ASP A O 1
ATOM 2386 N N . HIS A 1 292 ? -11.078 13.119 25.798 1.00 82.94 292 HIS A N 1
ATOM 2387 C CA . HIS A 1 292 ? -11.695 11.847 25.382 1.00 82.94 292 HIS A CA 1
ATOM 2388 C C . HIS A 1 292 ? -10.822 10.644 25.753 1.00 82.94 292 HIS A C 1
ATOM 2390 O O . HIS A 1 292 ? -11.256 9.753 26.481 1.00 82.94 292 HIS A O 1
ATOM 2396 N N . PHE A 1 293 ? -9.558 10.649 25.319 1.00 85.06 293 PHE A N 1
ATOM 2397 C CA . PHE A 1 293 ? -8.621 9.551 25.575 1.00 85.06 293 PHE A CA 1
ATOM 2398 C C . PHE A 1 293 ? -8.301 9.388 27.067 1.00 85.06 293 PHE A C 1
ATOM 2400 O O . PHE A 1 293 ? -8.110 8.266 27.539 1.00 85.06 293 PHE A O 1
ATOM 2407 N N . SER A 1 294 ? -8.278 10.486 27.826 1.00 82.81 294 SER A N 1
ATOM 2408 C CA . SER A 1 294 ? -8.084 10.446 29.278 1.00 82.81 294 SER A CA 1
ATOM 2409 C C . SER A 1 294 ? -9.282 9.805 29.984 1.00 82.81 294 SER A C 1
ATOM 2411 O O . SER A 1 294 ? -9.106 8.950 30.853 1.00 82.81 294 SER A O 1
ATOM 2413 N N . GLN A 1 295 ? -10.507 10.164 29.592 1.00 80.75 295 GLN A N 1
ATOM 2414 C CA . GLN A 1 295 ? -11.738 9.630 30.183 1.00 80.75 295 GLN A CA 1
ATOM 2415 C C . GLN A 1 295 ? -11.940 8.144 29.883 1.00 80.75 295 GLN A C 1
ATOM 2417 O O . GLN A 1 295 ? -12.408 7.392 30.739 1.00 80.75 295 GLN A O 1
ATOM 2422 N N . THR A 1 296 ? -11.555 7.698 28.690 1.00 85.19 296 THR A N 1
ATOM 2423 C CA . THR A 1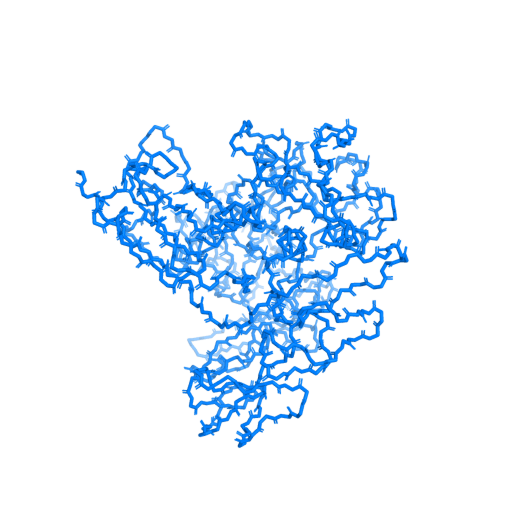 296 ? -11.632 6.290 28.289 1.00 85.19 296 THR A CA 1
ATOM 2424 C C . THR A 1 296 ? -10.424 5.471 28.746 1.00 85.19 296 THR A C 1
ATOM 2426 O O . THR A 1 296 ? -10.312 4.299 28.378 1.00 85.19 296 THR A O 1
ATOM 2429 N N . LYS A 1 297 ? -9.514 6.061 29.541 1.00 84.19 297 LYS A N 1
ATOM 2430 C CA . LYS A 1 297 ? -8.247 5.449 29.981 1.00 84.19 297 LYS A CA 1
ATOM 2431 C C . LYS A 1 297 ? -7.483 4.805 28.818 1.00 84.19 297 LYS A C 1
ATOM 2433 O O . LYS A 1 297 ? -6.987 3.682 28.924 1.00 84.19 297 LYS A O 1
ATOM 2438 N N . SER A 1 298 ? -7.468 5.487 27.680 1.00 86.62 298 SER A N 1
ATOM 2439 C CA . SER A 1 298 ? -6.881 4.976 26.454 1.00 86.62 298 SER A CA 1
ATOM 2440 C C . SER A 1 298 ? -5.374 4.774 26.606 1.00 86.62 298 SER A C 1
ATOM 2442 O O . SER A 1 298 ? -4.673 5.593 27.201 1.00 86.62 298 SER A O 1
ATOM 2444 N N . THR A 1 299 ? -4.862 3.684 26.036 1.00 83.69 299 THR A N 1
ATOM 2445 C CA . THR A 1 299 ? -3.429 3.393 25.985 1.00 83.69 299 THR A CA 1
ATOM 2446 C C . THR A 1 299 ? -2.985 3.374 24.527 1.00 83.69 299 THR A C 1
ATOM 2448 O O . THR A 1 299 ? -3.345 2.477 23.768 1.00 83.69 299 THR A O 1
ATOM 2451 N N . VAL A 1 300 ? -2.218 4.383 24.114 1.00 80.31 300 VAL A N 1
ATOM 2452 C CA . VAL A 1 300 ? -1.773 4.583 22.725 1.00 80.31 300 VAL A CA 1
ATOM 2453 C C . VAL A 1 300 ? -0.301 4.192 22.610 1.00 80.31 300 VAL A C 1
ATOM 2455 O O . VAL A 1 300 ? 0.549 4.727 23.321 1.00 80.31 300 VAL A O 1
ATOM 2458 N N . SER A 1 301 ? 0.005 3.242 21.735 1.00 76.38 301 SER A N 1
ATOM 2459 C CA . SER A 1 301 ? 1.360 2.826 21.374 1.00 76.38 301 SER A CA 1
ATOM 2460 C C . SER A 1 301 ? 1.330 2.152 20.002 1.00 76.38 301 SER A C 1
ATOM 2462 O O . SER A 1 301 ? 0.260 1.900 19.463 1.00 76.38 301 SER A O 1
ATOM 2464 N N . GLU A 1 302 ? 2.487 1.779 19.457 1.00 74.00 302 GLU A N 1
ATOM 2465 C CA . GLU A 1 302 ? 2.590 1.130 18.134 1.00 74.00 302 GLU A CA 1
ATOM 2466 C C . GLU A 1 302 ? 1.750 -0.167 17.993 1.00 74.00 302 GLU A C 1
ATOM 2468 O O . GLU A 1 302 ? 1.366 -0.544 16.885 1.00 74.00 302 GLU A O 1
ATOM 2473 N N . ASN A 1 303 ? 1.383 -0.786 19.124 1.00 78.25 303 ASN A N 1
ATOM 2474 C CA . ASN A 1 303 ? 0.616 -2.038 19.233 1.00 78.25 303 ASN A CA 1
ATOM 2475 C C . ASN A 1 303 ? -0.806 -1.822 19.768 1.00 78.25 303 ASN A C 1
ATOM 2477 O O . ASN A 1 303 ? -1.445 -2.748 20.276 1.00 78.25 303 ASN A O 1
ATOM 2481 N N . SER A 1 304 ? -1.281 -0.582 19.760 1.00 87.00 304 SER A N 1
ATOM 2482 C CA . SER A 1 304 ? -2.641 -0.273 20.170 1.00 87.00 304 SER A CA 1
ATOM 2483 C C . SER A 1 304 ? -3.605 -0.392 19.005 1.00 87.00 304 SER A C 1
ATOM 2485 O O . SER A 1 304 ? -3.281 -0.083 17.858 1.00 87.00 304 SER A O 1
ATOM 2487 N N . LEU A 1 305 ? -4.821 -0.814 19.329 1.00 90.94 305 LEU A N 1
ATOM 2488 C CA . LEU A 1 305 ? -5.930 -0.919 18.395 1.00 90.94 305 LEU A CA 1
ATOM 2489 C C . LEU A 1 305 ? -7.135 -0.143 18.902 1.00 90.94 305 LEU A C 1
ATOM 2491 O O . LEU A 1 305 ? -7.279 0.107 20.096 1.00 90.94 305 LEU A O 1
ATOM 2495 N N . CYS A 1 306 ? -7.999 0.215 17.968 1.00 92.81 306 CYS A N 1
ATOM 2496 C CA . CYS A 1 306 ? -9.296 0.806 18.198 1.00 92.81 306 CYS A CA 1
ATOM 2497 C C . CYS A 1 306 ? -10.305 -0.273 18.590 1.00 92.81 306 CYS A C 1
ATOM 2499 O O . CYS A 1 306 ? -10.436 -1.300 17.914 1.00 92.81 306 CYS A O 1
ATOM 2501 N N . PHE A 1 307 ? -11.063 0.019 19.641 1.00 93.94 307 PHE A N 1
ATOM 2502 C CA . PHE A 1 307 ? -12.186 -0.775 20.110 1.00 93.94 307 PHE A CA 1
ATOM 2503 C C . PHE A 1 307 ? -13.415 0.103 20.292 1.00 93.94 307 PHE A C 1
ATOM 2505 O O . PHE A 1 307 ? -13.303 1.265 20.686 1.00 93.94 307 PHE A O 1
ATOM 2512 N N . GLN A 1 308 ? -14.587 -0.486 20.076 1.00 93.38 308 GLN A N 1
ATOM 2513 C CA . GLN A 1 308 ? -15.851 0.141 20.432 1.00 93.38 308 GLN A CA 1
ATOM 2514 C C . GLN A 1 308 ? -16.066 0.047 21.950 1.00 93.38 308 GLN A C 1
ATOM 2516 O O . GLN A 1 308 ? -15.821 -0.994 22.564 1.00 93.38 308 GLN A O 1
ATOM 2521 N N . ILE A 1 309 ? -16.548 1.130 22.548 1.00 91.56 309 ILE A N 1
ATOM 2522 C CA . ILE A 1 309 ? -16.843 1.278 23.968 1.00 91.56 309 ILE A CA 1
ATOM 2523 C C . ILE A 1 309 ? -18.302 1.687 24.197 1.00 91.56 309 ILE A C 1
ATOM 2525 O O . ILE A 1 309 ? -18.931 2.344 23.370 1.00 91.56 309 ILE A O 1
ATOM 2529 N N . SER A 1 310 ? -18.845 1.328 25.356 1.00 89.00 310 SER A N 1
ATOM 2530 C CA . SER A 1 310 ? -20.185 1.736 25.790 1.00 89.00 310 SER A CA 1
ATOM 2531 C C . SER A 1 310 ? -20.193 2.076 27.278 1.00 89.00 310 SER A C 1
ATOM 2533 O O . SER A 1 310 ? -19.915 1.218 28.117 1.00 89.00 310 SER A O 1
ATOM 2535 N N . TYR A 1 311 ? -20.503 3.325 27.628 1.00 82.81 311 TYR A N 1
ATOM 2536 C CA . TYR A 1 311 ? -20.575 3.769 29.023 1.00 82.81 311 TYR A CA 1
ATOM 2537 C C . TYR A 1 311 ? -21.728 3.091 29.774 1.00 82.81 311 TYR A C 1
ATOM 2539 O O . TYR A 1 311 ? -22.793 2.854 29.210 1.00 82.81 311 TYR A O 1
ATOM 2547 N N . LYS A 1 312 ? -21.511 2.777 31.058 1.00 74.44 312 LYS A N 1
ATOM 2548 C CA . LYS A 1 312 ? -22.533 2.174 31.932 1.00 74.44 312 LYS A CA 1
ATOM 2549 C C . LYS A 1 312 ? -23.565 3.195 32.433 1.00 74.44 312 LYS A C 1
ATOM 2551 O O . LYS A 1 312 ? -24.651 2.795 32.836 1.00 74.44 312 LYS A O 1
ATOM 2556 N N . GLU A 1 313 ? -23.235 4.487 32.408 1.00 68.25 313 GLU A N 1
ATOM 2557 C CA . GLU A 1 313 ? -24.096 5.592 32.849 1.00 68.25 313 GLU A CA 1
ATOM 2558 C C . GLU A 1 313 ? -24.171 6.686 31.769 1.00 68.25 313 GLU A C 1
ATOM 2560 O O . GLU A 1 313 ? -23.187 6.965 31.086 1.00 68.25 313 GLU A O 1
ATOM 2565 N N . GLU A 1 314 ? -25.344 7.306 31.611 1.00 57.62 314 GLU A N 1
ATOM 2566 C CA . GLU A 1 314 ? -25.712 8.159 30.463 1.00 57.62 314 GLU A CA 1
ATOM 2567 C C . GLU A 1 314 ? -25.203 9.616 30.511 1.00 57.62 314 GLU A C 1
ATOM 2569 O O . GLU A 1 314 ? -25.593 10.427 29.673 1.00 57.62 314 GLU A O 1
ATOM 2574 N N . LYS A 1 315 ? -24.337 10.000 31.458 1.00 50.91 315 LYS A N 1
ATOM 2575 C CA . LYS A 1 315 ? -23.909 11.404 31.591 1.00 50.91 315 LYS A CA 1
ATOM 2576 C C . LYS A 1 315 ? -22.411 11.574 31.790 1.00 50.91 315 LYS A C 1
ATOM 2578 O O . LYS A 1 315 ? -21.884 11.352 32.874 1.00 50.91 315 LYS A O 1
ATOM 2583 N N . VAL A 1 316 ? -21.763 12.106 30.759 1.00 54.19 316 VAL A N 1
ATOM 2584 C CA . VAL A 1 316 ? -20.490 12.820 30.878 1.00 54.19 316 VAL A CA 1
ATOM 2585 C C . VAL A 1 316 ? -20.763 14.275 30.492 1.00 54.19 316 VAL A C 1
ATOM 2587 O O . VAL A 1 316 ? -20.846 14.606 29.316 1.00 54.19 316 VAL A O 1
ATOM 2590 N N . GLU A 1 317 ? -20.972 15.140 31.488 1.00 53.25 317 GLU A N 1
ATOM 2591 C CA . GLU A 1 317 ? -21.370 16.553 31.306 1.00 53.25 317 GLU A CA 1
ATOM 2592 C C . GLU A 1 317 ? -20.263 17.455 30.714 1.00 53.25 317 GLU A C 1
ATOM 2594 O O . GLU A 1 317 ? -20.495 18.639 30.483 1.00 53.25 317 GLU A O 1
ATOM 2599 N N . THR A 1 318 ? -19.064 16.924 30.455 1.00 55.84 318 THR A N 1
ATOM 2600 C CA . THR A 1 318 ? -17.870 17.711 30.097 1.00 55.84 318 THR A CA 1
ATOM 2601 C C . THR A 1 318 ? -17.353 17.526 28.668 1.00 55.84 318 THR A C 1
ATOM 2603 O O . THR A 1 318 ? -16.427 18.238 28.287 1.00 55.84 318 THR A O 1
ATOM 2606 N N . LEU A 1 319 ? -17.912 16.617 27.861 1.00 61.19 319 LEU A N 1
ATOM 2607 C CA . LEU A 1 319 ? -17.491 16.440 26.462 1.00 61.19 319 LEU A CA 1
ATOM 2608 C C . LEU A 1 319 ? -18.317 17.315 25.510 1.00 61.19 319 LEU A C 1
ATOM 2610 O O . LEU A 1 319 ? -19.515 17.512 25.710 1.00 61.19 319 LEU A O 1
ATOM 2614 N N . SER A 1 320 ? -17.686 17.808 24.440 1.00 65.38 320 SER A N 1
ATOM 2615 C CA . SER A 1 320 ? -18.401 18.477 23.349 1.00 65.38 320 SER A CA 1
ATOM 2616 C C . SER A 1 320 ? -19.417 17.517 22.706 1.00 65.38 320 SER A C 1
ATOM 2618 O O . SER A 1 320 ? -19.173 16.311 22.634 1.00 65.38 320 SER A O 1
ATOM 2620 N N . GLU A 1 321 ? -20.540 18.035 22.187 1.00 66.00 321 GLU A N 1
ATOM 2621 C CA . GLU A 1 321 ? -21.573 17.229 21.496 1.00 66.00 321 GLU A CA 1
ATOM 2622 C C . GLU A 1 321 ? -21.008 16.361 20.361 1.00 66.00 321 GLU A C 1
ATOM 2624 O O . GLU A 1 321 ? -21.577 15.336 20.000 1.00 66.00 321 GLU A O 1
ATOM 2629 N N . ARG A 1 322 ? -19.878 16.774 19.781 1.00 65.94 322 ARG A N 1
ATOM 2630 C CA . ARG A 1 322 ? -19.190 16.038 18.723 1.00 65.94 322 ARG A CA 1
ATOM 2631 C C . ARG A 1 322 ? -18.416 14.832 19.256 1.00 65.94 322 ARG A C 1
ATOM 2633 O O . ARG A 1 322 ? -18.377 13.807 18.586 1.00 65.94 322 ARG A O 1
ATOM 2640 N N . LEU A 1 323 ? -17.777 14.950 20.420 1.00 66.56 323 LEU A N 1
ATOM 2641 C CA . LEU A 1 323 ? -17.010 13.855 21.020 1.00 66.56 323 LEU A CA 1
ATOM 2642 C C . LEU A 1 323 ? -17.880 12.885 21.809 1.00 66.56 323 LEU A C 1
ATOM 2644 O O . LEU A 1 323 ? -17.549 11.708 21.863 1.00 66.56 323 LEU A O 1
ATOM 2648 N N . SER A 1 324 ? -19.026 13.327 22.331 1.00 67.69 324 SER A N 1
ATOM 2649 C CA . SER A 1 324 ? -20.006 12.419 22.940 1.00 67.69 324 SER A CA 1
ATOM 2650 C C . SER A 1 324 ? -20.582 11.395 21.948 1.00 67.69 324 SER A C 1
ATOM 2652 O O . SER A 1 324 ? -21.106 10.361 22.359 1.00 67.69 324 SER A O 1
ATOM 2654 N N . GLN A 1 325 ? -20.459 11.655 20.641 1.00 75.69 325 GLN A N 1
ATOM 2655 C CA . GLN A 1 325 ? -20.813 10.715 19.576 1.00 75.69 325 GLN A CA 1
ATOM 2656 C C . GLN A 1 325 ? -19.738 9.649 19.327 1.00 75.69 325 GLN A C 1
ATOM 2658 O O . GLN A 1 325 ? -20.060 8.615 18.746 1.00 75.69 325 GLN A O 1
ATOM 2663 N N . ILE A 1 326 ? -18.487 9.876 19.750 1.00 84.94 326 ILE A N 1
ATOM 2664 C CA . ILE A 1 326 ? -17.397 8.912 19.566 1.00 84.94 326 ILE A CA 1
ATOM 2665 C C . ILE A 1 326 ? -17.517 7.835 20.635 1.00 84.94 326 ILE A C 1
ATOM 2667 O O . ILE A 1 326 ? -17.347 8.083 21.829 1.00 84.94 326 ILE A O 1
ATOM 2671 N N . LYS A 1 327 ? -17.784 6.612 20.188 1.00 89.88 327 LYS A N 1
ATOM 2672 C CA . LYS A 1 327 ? -17.939 5.429 21.036 1.00 89.88 327 LYS A CA 1
ATOM 2673 C C . LYS A 1 327 ? -16.767 4.487 20.835 1.00 89.88 327 LYS A C 1
ATOM 2675 O O . LYS A 1 327 ? -16.909 3.279 20.944 1.00 89.88 327 LYS A O 1
ATOM 2680 N N . GLU A 1 328 ? -15.597 5.033 20.539 1.00 92.69 328 GLU A N 1
ATOM 2681 C CA . GLU A 1 328 ? -14.391 4.284 20.228 1.00 92.69 328 GLU A CA 1
ATOM 2682 C C . GLU A 1 328 ? -13.211 4.806 21.041 1.00 92.69 328 GLU A C 1
ATOM 2684 O O . GLU A 1 328 ? -13.117 5.992 21.362 1.00 92.69 328 GLU A O 1
ATOM 2689 N N . SER A 1 329 ? -12.282 3.915 21.364 1.00 92.00 329 SER A N 1
ATOM 2690 C CA . SER A 1 329 ? -11.067 4.252 22.099 1.00 92.00 329 SER A CA 1
ATOM 2691 C C . SER A 1 329 ? -9.927 3.306 21.735 1.00 92.00 329 SER A C 1
ATOM 2693 O O . SER A 1 329 ? -10.154 2.220 21.202 1.00 92.00 329 SER A O 1
ATOM 2695 N N . CYS A 1 330 ? -8.693 3.719 22.016 1.00 91.94 330 CYS A N 1
ATOM 2696 C CA . CYS A 1 330 ? -7.497 2.953 21.695 1.00 91.94 330 CYS A CA 1
ATOM 2697 C C . CYS A 1 330 ? -6.965 2.201 22.917 1.00 91.94 330 CYS A C 1
ATOM 2699 O O . CYS A 1 330 ? -6.809 2.791 23.990 1.00 91.94 330 CYS A O 1
ATOM 2701 N N . TYR A 1 331 ? -6.615 0.930 22.747 1.00 91.06 331 TYR A N 1
ATOM 2702 C CA . TYR A 1 331 ? -5.994 0.132 23.798 1.00 91.06 331 TYR A CA 1
ATOM 2703 C C . TYR A 1 331 ? -4.860 -0.729 23.256 1.00 91.06 331 TYR A C 1
ATOM 2705 O O . TYR A 1 331 ? -4.977 -1.335 22.190 1.00 91.06 331 TYR A O 1
ATOM 2713 N N . ARG A 1 332 ? -3.771 -0.805 24.023 1.00 89.50 332 ARG A N 1
ATOM 2714 C CA . ARG A 1 332 ? -2.641 -1.710 23.791 1.00 89.50 332 ARG A CA 1
ATOM 2715 C C . ARG A 1 332 ? -3.117 -3.150 23.839 1.00 89.50 332 ARG A C 1
ATOM 2717 O O . ARG A 1 332 ? -3.835 -3.530 24.765 1.00 89.50 332 ARG A O 1
ATOM 2724 N N . ILE A 1 333 ? -2.665 -3.959 22.891 1.00 88.75 333 ILE A N 1
ATOM 2725 C CA . ILE A 1 333 ? -2.990 -5.381 22.866 1.00 88.75 333 ILE A CA 1
ATOM 2726 C C . ILE A 1 333 ? -1.747 -6.262 22.944 1.00 88.75 333 ILE A C 1
ATOM 2728 O O . ILE A 1 333 ? -0.617 -5.819 22.758 1.00 88.75 333 ILE A O 1
ATOM 2732 N N . LYS A 1 334 ? -1.985 -7.541 23.219 1.00 87.44 334 LYS A N 1
ATOM 2733 C CA . LYS A 1 334 ? -1.061 -8.642 22.986 1.00 87.44 334 LYS A CA 1
ATOM 2734 C C . LYS A 1 334 ? -1.843 -9.821 22.434 1.00 87.44 334 LYS A C 1
ATOM 2736 O O . LYS A 1 334 ? -2.863 -10.202 23.003 1.00 87.44 334 LYS A O 1
ATOM 2741 N N . CYS A 1 335 ? -1.342 -10.426 21.370 1.00 84.12 335 CYS A N 1
ATOM 2742 C CA . CYS A 1 335 ? -1.924 -11.645 20.829 1.00 84.12 335 CYS A CA 1
ATOM 2743 C C . CYS A 1 335 ? -1.335 -12.885 21.514 1.00 84.12 335 CYS A C 1
ATOM 2745 O O . CYS A 1 335 ? -0.125 -12.971 21.734 1.00 84.12 335 CYS A O 1
ATOM 2747 N N . LYS A 1 336 ? -2.192 -13.842 21.880 1.00 83.88 336 LYS A N 1
ATOM 2748 C CA . LYS A 1 336 ? -1.799 -15.178 22.354 1.00 83.88 336 LYS A CA 1
ATOM 2749 C C . LYS A 1 336 ? -2.707 -16.206 21.693 1.00 83.88 336 LYS A C 1
ATOM 2751 O O . LYS A 1 336 ? -3.913 -16.136 21.885 1.00 83.88 336 LYS A O 1
ATOM 2756 N N . ASN A 1 337 ? -2.140 -17.157 20.951 1.00 81.56 337 ASN A N 1
ATOM 2757 C CA . ASN A 1 337 ? -2.903 -18.193 20.238 1.00 81.56 337 ASN A CA 1
ATOM 2758 C C . ASN A 1 337 ? -4.039 -17.603 19.377 1.00 81.56 337 ASN A C 1
ATOM 2760 O O . ASN A 1 337 ? -5.189 -18.005 19.518 1.00 81.56 337 ASN A O 1
ATOM 2764 N N . ASP A 1 338 ? -3.725 -16.598 18.553 1.00 82.06 338 ASP A N 1
ATOM 2765 C CA . ASP A 1 338 ? -4.685 -15.856 17.716 1.00 82.06 338 ASP A CA 1
ATOM 2766 C C . ASP A 1 338 ? -5.802 -15.114 18.477 1.00 82.06 338 ASP A C 1
ATOM 2768 O O . ASP A 1 338 ? -6.725 -14.598 17.858 1.00 82.06 338 ASP A O 1
ATOM 2772 N N . GLN A 1 339 ? -5.718 -15.018 19.808 1.00 87.56 339 GLN A N 1
ATOM 2773 C CA . GLN A 1 339 ? -6.682 -14.307 20.644 1.00 87.56 339 GLN A CA 1
ATOM 2774 C C . GLN A 1 339 ? -6.117 -12.984 21.155 1.00 87.56 339 GLN A C 1
ATOM 2776 O O . GLN A 1 339 ? -4.949 -12.890 21.550 1.00 87.56 339 GLN A O 1
ATOM 2781 N N . ILE A 1 340 ? -6.974 -11.966 21.205 1.00 90.88 340 ILE A N 1
ATOM 2782 C CA . ILE A 1 340 ? -6.618 -10.631 21.679 1.00 90.88 340 ILE A CA 1
ATOM 2783 C C . ILE A 1 340 ? -6.650 -10.605 23.211 1.00 90.88 340 ILE A C 1
ATOM 2785 O O . ILE A 1 340 ? -7.621 -11.011 23.852 1.00 90.88 340 ILE A O 1
ATOM 2789 N N . HIS A 1 341 ? -5.587 -10.075 23.810 1.00 91.12 341 HIS A N 1
ATOM 2790 C CA . HIS A 1 341 ? -5.555 -9.665 25.208 1.00 91.12 341 HIS A CA 1
ATOM 2791 C C . HIS A 1 341 ? -5.300 -8.164 25.287 1.00 91.12 341 HIS A C 1
ATOM 2793 O O . HIS A 1 341 ? -4.267 -7.690 24.818 1.00 91.12 341 HIS A O 1
ATOM 2799 N N . ILE A 1 342 ? -6.217 -7.421 25.899 1.00 91.19 342 ILE A N 1
ATOM 2800 C CA . ILE A 1 342 ? -6.070 -5.981 26.111 1.00 91.19 342 ILE A CA 1
ATOM 2801 C C . ILE A 1 342 ? -5.213 -5.742 27.353 1.00 91.19 342 ILE A C 1
ATOM 2803 O O . ILE A 1 342 ? -5.398 -6.392 28.385 1.00 91.19 342 ILE A O 1
ATOM 2807 N N . ILE A 1 343 ? -4.262 -4.818 27.241 1.00 88.12 343 ILE A N 1
ATOM 2808 C CA . ILE A 1 343 ? -3.354 -4.427 28.313 1.00 88.12 343 ILE A CA 1
ATOM 2809 C C . ILE A 1 343 ? -3.856 -3.123 28.933 1.00 88.12 343 ILE A C 1
ATOM 2811 O O . ILE A 1 343 ? -3.809 -2.067 28.297 1.00 88.12 343 ILE A O 1
ATOM 2815 N N . PHE A 1 344 ? -4.273 -3.187 30.196 1.00 83.12 344 PHE A N 1
ATOM 2816 C CA . PHE A 1 344 ? -4.580 -1.998 30.990 1.00 83.12 344 PHE A CA 1
ATOM 2817 C C . PHE A 1 344 ? -3.462 -1.721 31.982 1.00 83.12 344 PHE A C 1
ATOM 2819 O O . PHE A 1 344 ? -2.881 -2.642 32.556 1.00 83.12 344 PHE A O 1
ATOM 2826 N N . GLN A 1 345 ? -3.177 -0.441 32.186 1.00 75.00 345 GLN A N 1
ATOM 2827 C CA . GLN A 1 345 ? -2.252 0.017 33.209 1.00 75.00 345 GLN A CA 1
ATOM 2828 C C . GLN A 1 345 ? -3.029 0.291 34.500 1.00 75.00 345 GLN A C 1
ATOM 2830 O O . GLN A 1 345 ? -3.997 1.052 34.482 1.00 75.00 345 GLN A O 1
ATOM 2835 N N . GLN A 1 346 ? -2.608 -0.332 35.600 1.00 71.75 346 GLN A N 1
ATOM 2836 C CA . GLN A 1 346 ? -3.235 -0.168 36.91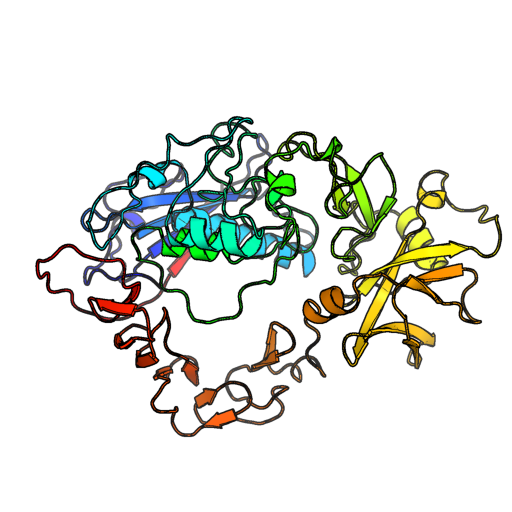3 1.00 71.75 346 GLN A CA 1
ATOM 2837 C C . GLN A 1 346 ? -2.504 0.899 37.745 1.00 71.75 346 GLN A C 1
ATOM 2839 O O . GLN A 1 346 ? -3.155 1.761 38.324 1.00 71.75 346 GLN A O 1
ATOM 2844 N N . ASN A 1 347 ? -1.162 0.875 37.743 1.00 70.06 347 ASN A N 1
ATOM 2845 C CA . ASN A 1 347 ? -0.259 1.832 38.408 1.00 70.06 347 ASN A CA 1
ATOM 2846 C C . ASN A 1 347 ? 0.984 2.103 37.527 1.00 70.06 347 ASN A C 1
ATOM 2848 O O . ASN A 1 347 ? 1.124 1.499 36.463 1.00 70.06 347 ASN A O 1
ATOM 2852 N N . ASP A 1 348 ? 1.923 2.952 37.971 1.00 67.31 348 ASP A N 1
ATOM 2853 C CA . ASP A 1 348 ? 3.112 3.363 37.192 1.00 67.31 348 ASP A CA 1
ATOM 2854 C C . ASP A 1 348 ? 3.946 2.197 36.612 1.00 67.31 348 ASP A C 1
ATOM 2856 O O . ASP A 1 348 ? 4.592 2.385 35.585 1.00 67.31 348 ASP A O 1
ATOM 2860 N N . ASN A 1 349 ? 3.889 0.987 37.193 1.00 65.44 349 ASN A N 1
ATOM 2861 C CA . ASN A 1 349 ? 4.611 -0.198 36.701 1.00 65.44 349 ASN A CA 1
ATOM 2862 C C . ASN A 1 349 ? 3.795 -1.509 36.647 1.00 65.44 349 ASN A C 1
ATOM 2864 O O . ASN A 1 349 ? 4.354 -2.535 36.263 1.00 65.44 349 ASN A O 1
ATOM 2868 N N . ASP A 1 350 ? 2.503 -1.498 36.996 1.00 75.81 350 ASP A N 1
ATOM 2869 C CA . ASP A 1 350 ? 1.666 -2.710 37.005 1.00 75.81 350 ASP A CA 1
ATOM 2870 C C . ASP A 1 350 ? 0.653 -2.705 35.860 1.00 75.81 350 ASP A C 1
ATOM 2872 O O . ASP A 1 350 ? -0.096 -1.741 35.668 1.00 75.81 350 ASP A O 1
ATOM 2876 N N . TYR A 1 351 ? 0.613 -3.817 35.121 1.00 81.06 351 TYR A N 1
ATOM 2877 C CA . TYR A 1 351 ? -0.274 -4.025 33.981 1.00 81.06 351 TYR A CA 1
ATOM 2878 C C . TYR A 1 351 ? -1.104 -5.290 34.158 1.00 81.06 351 TYR A C 1
ATOM 2880 O O . TYR A 1 351 ? -0.577 -6.357 34.479 1.00 81.06 351 TYR A O 1
ATOM 2888 N N . ILE A 1 352 ? -2.390 -5.194 33.841 1.00 85.44 352 ILE A N 1
ATOM 2889 C CA . ILE A 1 352 ? -3.296 -6.338 33.774 1.00 85.44 352 ILE A CA 1
ATOM 2890 C C . ILE A 1 352 ? -3.567 -6.702 32.315 1.00 85.44 352 ILE A C 1
ATOM 2892 O O . ILE A 1 352 ? -3.634 -5.840 31.437 1.00 85.44 352 ILE A O 1
ATOM 2896 N N . GLN A 1 353 ? -3.724 -7.997 32.053 1.00 88.50 353 GLN A N 1
ATOM 2897 C CA . GLN A 1 353 ? -4.080 -8.521 30.736 1.00 88.50 353 GLN A CA 1
ATOM 2898 C C . GLN A 1 353 ? -5.482 -9.109 30.803 1.00 88.50 353 GLN A C 1
ATOM 2900 O O . GLN A 1 353 ? -5.706 -10.095 31.505 1.00 88.50 353 GLN A O 1
ATOM 2905 N N . VAL A 1 354 ? -6.411 -8.525 30.055 1.00 90.50 354 VAL A N 1
ATOM 2906 C CA . VAL A 1 354 ? -7.801 -8.980 29.984 1.00 90.50 354 VAL A CA 1
ATOM 2907 C C . VAL A 1 354 ? -8.008 -9.673 28.646 1.00 90.50 354 VAL A C 1
ATOM 2909 O O . VAL A 1 354 ? -7.722 -9.105 27.595 1.00 90.50 354 VAL A O 1
ATOM 2912 N N . HIS A 1 355 ? -8.453 -10.926 28.677 1.00 92.62 355 HIS A N 1
ATOM 2913 C CA . HIS A 1 355 ? -8.807 -11.658 27.464 1.00 92.62 355 HIS A CA 1
ATOM 2914 C C . HIS A 1 355 ? -10.034 -11.020 26.798 1.00 92.62 355 HIS A C 1
ATOM 2916 O O . HIS A 1 355 ? -10.972 -10.644 27.497 1.00 92.62 355 HIS A O 1
ATOM 2922 N N . CYS A 1 356 ? -10.004 -10.890 25.472 1.00 92.75 356 CYS A N 1
ATOM 2923 C CA . CYS A 1 356 ? -11.042 -10.261 24.661 1.00 92.75 356 CYS A CA 1
ATOM 2924 C C . CYS A 1 356 ? -11.577 -11.283 23.638 1.00 92.75 356 CYS A C 1
ATOM 2926 O O . CYS A 1 356 ? -11.019 -11.374 22.539 1.00 92.75 356 CYS A O 1
ATOM 2928 N N . PRO A 1 357 ? -12.592 -12.091 24.001 1.00 92.31 357 PRO A N 1
ATOM 2929 C CA . PRO A 1 357 ? -13.184 -13.084 23.105 1.00 92.31 357 PRO A CA 1
ATOM 2930 C C . PRO A 1 357 ? -13.942 -12.414 21.955 1.00 92.31 357 PRO A C 1
ATOM 2932 O O . PRO A 1 357 ? -14.558 -11.371 2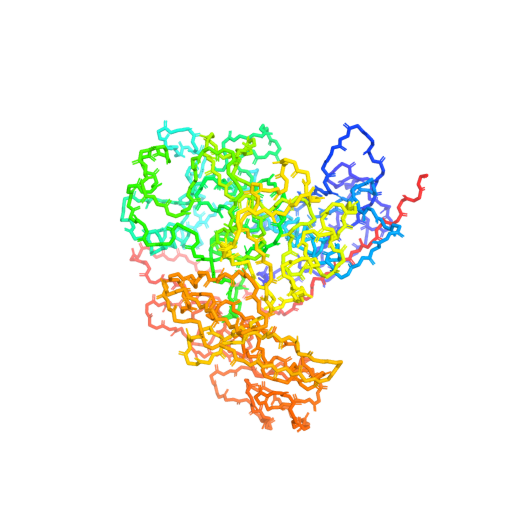2.153 1.00 92.31 357 PRO A O 1
ATOM 2935 N N . GLU A 1 358 ? -13.933 -13.002 20.759 1.00 91.62 358 GLU A N 1
ATOM 2936 C CA . GLU A 1 358 ? -14.590 -12.413 19.583 1.00 91.62 358 GLU A CA 1
ATOM 2937 C C . GLU A 1 358 ? -16.076 -12.103 19.823 1.00 91.62 358 GLU A C 1
ATOM 2939 O O . GLU A 1 358 ? -16.823 -12.941 20.323 1.00 91.62 358 GLU A O 1
ATOM 2944 N N . ASN A 1 359 ? -16.510 -10.898 19.434 1.00 88.50 359 ASN A N 1
ATOM 2945 C CA . ASN A 1 359 ? -17.881 -10.389 19.596 1.00 88.50 359 ASN A CA 1
ATOM 2946 C C . ASN A 1 359 ? -18.425 -10.326 21.034 1.00 88.50 359 ASN A C 1
ATOM 2948 O O . ASN A 1 359 ? -19.581 -9.938 21.224 1.00 88.50 359 ASN A O 1
ATOM 2952 N N . GLU A 1 360 ? -17.620 -10.634 22.047 1.00 93.00 360 GLU A N 1
ATOM 2953 C CA . GLU A 1 360 ? -18.014 -10.458 23.439 1.00 93.00 360 GLU A CA 1
ATOM 2954 C C . GLU A 1 360 ? -17.752 -9.033 23.928 1.00 93.00 360 GLU A C 1
ATOM 2956 O O . GLU A 1 360 ? -16.916 -8.291 23.406 1.00 93.00 360 GLU A O 1
ATOM 2961 N N . THR A 1 361 ? -18.483 -8.644 24.968 1.00 92.12 361 THR A N 1
ATOM 2962 C CA . THR A 1 361 ? -18.278 -7.372 25.651 1.00 92.12 361 THR A CA 1
ATOM 2963 C C . THR A 1 361 ? -17.582 -7.630 26.974 1.00 92.12 361 THR A C 1
ATOM 2965 O O . THR A 1 361 ? -18.122 -8.307 27.849 1.00 92.12 361 THR A O 1
ATOM 2968 N N . ILE A 1 362 ? -16.401 -7.048 27.151 1.00 90.50 362 ILE A N 1
ATOM 2969 C CA . ILE A 1 362 ? -15.658 -7.148 28.400 1.00 90.50 362 ILE A CA 1
ATOM 2970 C C . ILE A 1 362 ? -15.999 -5.986 29.330 1.00 90.50 362 ILE A C 1
ATOM 2972 O O . ILE A 1 362 ? -16.169 -4.832 28.926 1.00 90.50 362 ILE A O 1
ATOM 2976 N N . THR A 1 363 ? -16.057 -6.301 30.618 1.00 83.75 363 THR A N 1
ATOM 2977 C CA . THR A 1 363 ? -16.164 -5.322 31.696 1.00 83.75 363 THR A CA 1
ATOM 2978 C C . THR A 1 363 ? -15.106 -5.609 32.736 1.00 83.75 363 THR A C 1
ATOM 2980 O O . THR A 1 363 ? -14.869 -6.768 33.068 1.00 83.75 363 THR A O 1
ATOM 2983 N N . PHE A 1 364 ? -14.521 -4.562 33.302 1.00 77.06 364 PHE A N 1
ATOM 2984 C CA . PHE A 1 364 ? -13.604 -4.696 34.422 1.00 77.06 364 PHE A CA 1
ATOM 2985 C C . PHE A 1 364 ? -13.926 -3.656 35.498 1.00 77.06 364 PHE A C 1
ATOM 2987 O O . PHE A 1 364 ? -14.524 -2.620 35.203 1.00 77.06 364 PHE A O 1
ATOM 2994 N N . SER A 1 365 ? -13.592 -3.950 36.757 1.00 72.88 365 SER A N 1
ATOM 2995 C CA . SER A 1 365 ? -13.980 -3.139 37.922 1.00 72.88 365 SER A CA 1
ATOM 2996 C C . SER A 1 365 ? -13.428 -1.713 37.888 1.00 72.88 365 SER A C 1
ATOM 2998 O O . SER A 1 365 ? -14.004 -0.817 38.493 1.00 72.88 365 SER A O 1
ATOM 3000 N N . GLU A 1 366 ? -12.334 -1.492 37.164 1.00 73.75 366 GLU A N 1
ATOM 3001 C CA . GLU A 1 366 ? -11.620 -0.211 37.117 1.00 73.75 366 GLU A CA 1
ATOM 3002 C C . GLU A 1 366 ? -12.085 0.716 35.984 1.00 73.75 366 GLU A C 1
ATOM 3004 O O . GLU A 1 366 ? -11.571 1.832 35.864 1.00 73.75 366 GLU A O 1
ATOM 3009 N N . ILE A 1 367 ? -13.047 0.281 35.160 1.00 77.06 367 ILE A N 1
ATOM 3010 C CA . ILE A 1 367 ? -13.617 1.066 34.058 1.00 77.06 367 ILE A CA 1
ATOM 3011 C C . ILE A 1 367 ? -15.142 1.205 34.193 1.00 77.06 367 ILE A C 1
ATOM 3013 O O . ILE A 1 367 ? -15.879 0.260 34.502 1.00 77.06 367 ILE A O 1
ATOM 3017 N N . ASN A 1 368 ? -15.634 2.417 33.935 1.00 81.12 368 ASN A N 1
ATOM 3018 C CA . ASN A 1 368 ? -17.061 2.761 33.935 1.00 81.12 368 ASN A CA 1
ATOM 3019 C C . ASN A 1 368 ? -17.732 2.547 32.563 1.00 81.12 368 ASN A C 1
ATOM 3021 O O . ASN A 1 368 ? -18.912 2.844 32.397 1.00 81.12 368 ASN A O 1
ATOM 3025 N N . PHE A 1 369 ? -17.004 2.002 31.595 1.00 84.75 369 PHE A N 1
ATOM 3026 C CA . PHE A 1 369 ? -17.504 1.596 30.287 1.00 84.75 369 PHE A CA 1
ATOM 3027 C C . PHE A 1 369 ? -17.267 0.098 30.070 1.00 84.75 369 PHE A C 1
ATOM 3029 O O . PHE A 1 369 ? -16.590 -0.574 30.852 1.00 84.75 369 PHE A O 1
ATOM 3036 N N . GLN A 1 370 ? -17.891 -0.436 29.032 1.00 90.62 370 GLN A N 1
ATOM 3037 C CA . GLN A 1 370 ? -17.670 -1.778 28.517 1.00 90.62 370 GLN A CA 1
ATOM 3038 C C . GLN A 1 370 ? -16.944 -1.670 27.177 1.00 90.62 370 GLN A C 1
ATOM 3040 O O . GLN A 1 370 ? -17.069 -0.647 26.506 1.00 90.62 370 GLN A O 1
ATOM 3045 N N . ILE A 1 371 ? -16.188 -2.697 26.797 1.00 92.81 371 ILE A N 1
ATOM 3046 C CA . ILE A 1 371 ? -15.452 -2.728 25.528 1.00 92.81 371 ILE A CA 1
ATOM 3047 C C . ILE A 1 371 ? -15.952 -3.912 24.715 1.00 92.81 371 ILE A C 1
ATOM 3049 O O . ILE A 1 371 ? -15.957 -5.033 25.218 1.00 92.81 371 ILE A O 1
ATOM 3053 N N . LYS A 1 372 ? -16.354 -3.670 23.469 1.00 93.94 372 LYS A N 1
ATOM 3054 C CA . LYS A 1 372 ? -16.745 -4.725 22.536 1.00 93.94 372 LYS A CA 1
ATOM 3055 C C . LYS A 1 372 ? -15.512 -5.243 21.803 1.00 93.94 372 LYS A C 1
ATOM 3057 O O . LYS A 1 372 ? -14.792 -4.480 21.155 1.00 93.94 372 LYS A O 1
ATOM 3062 N N . CYS A 1 373 ? -15.285 -6.542 21.902 1.00 92.56 373 CYS A N 1
ATOM 3063 C CA . CYS A 1 373 ? -14.206 -7.228 21.218 1.00 92.56 373 CYS A CA 1
ATOM 3064 C C . CYS A 1 373 ? -14.524 -7.406 19.726 1.00 92.56 373 CYS A C 1
ATOM 3066 O O . CYS A 1 373 ? -15.671 -7.692 19.367 1.00 92.56 373 CYS A O 1
ATOM 3068 N N . PRO A 1 374 ? -13.529 -7.241 18.841 1.00 88.94 374 PRO A N 1
ATOM 3069 C CA . PRO A 1 374 ? -13.730 -7.359 17.405 1.00 88.94 374 PRO A CA 1
ATOM 3070 C C . PRO A 1 374 ? -13.962 -8.819 16.986 1.00 88.94 374 PRO A C 1
ATOM 3072 O O . PRO A 1 374 ? -13.525 -9.751 17.659 1.00 88.94 374 PRO A O 1
ATOM 3075 N N . GLN A 1 375 ? -14.635 -9.015 15.851 1.00 85.12 375 GLN A N 1
ATOM 3076 C CA . GLN A 1 375 ? -14.968 -10.341 15.306 1.00 85.12 375 GLN A CA 1
ATOM 3077 C C . GLN A 1 375 ? -13.840 -11.003 14.502 1.00 85.12 375 GLN A C 1
ATOM 3079 O O . GLN A 1 375 ? -13.973 -12.138 14.069 1.00 85.12 375 GLN A O 1
ATOM 3084 N N . ASN A 1 376 ? -12.749 -10.282 14.251 1.00 78.75 376 ASN A N 1
ATOM 3085 C CA . ASN A 1 376 ? -11.658 -10.684 13.367 1.00 78.75 376 ASN A CA 1
ATOM 3086 C C . ASN A 1 376 ? -10.331 -10.825 14.136 1.00 78.75 376 ASN A C 1
ATOM 3088 O O . ASN A 1 376 ? -9.280 -10.384 13.661 1.00 78.75 376 ASN A O 1
ATOM 3092 N N . SER A 1 377 ? -10.359 -11.444 15.324 1.00 82.69 377 SER A N 1
ATOM 3093 C CA . SER A 1 377 ? -9.191 -11.523 16.218 1.00 82.69 377 SER A CA 1
ATOM 3094 C C . SER A 1 377 ? -7.992 -12.201 15.555 1.00 82.69 377 SER A C 1
ATOM 3096 O O . SER A 1 377 ? -6.876 -11.683 15.613 1.00 82.69 377 SER A O 1
ATOM 3098 N N . LYS A 1 378 ? -8.238 -13.285 14.811 1.00 76.88 378 LYS A N 1
ATOM 3099 C CA . LYS A 1 378 ? -7.206 -14.022 14.074 1.00 76.88 378 LYS A CA 1
ATOM 3100 C C . LYS A 1 378 ? -6.509 -13.166 13.017 1.00 76.88 378 LYS A C 1
ATOM 3102 O O . LYS A 1 378 ? -5.288 -13.195 12.902 1.00 76.88 378 LYS A O 1
ATOM 3107 N N . GLN A 1 379 ? -7.272 -12.387 12.254 1.00 72.88 379 GLN A N 1
ATOM 3108 C CA . GLN A 1 379 ? -6.738 -11.504 11.215 1.00 72.88 379 GLN A CA 1
ATOM 3109 C C . GLN A 1 379 ? -5.952 -10.342 11.827 1.00 72.88 379 GLN A C 1
ATOM 3111 O O . GLN A 1 379 ? -4.856 -10.021 11.367 1.00 72.88 379 GLN A O 1
ATOM 3116 N N . ILE A 1 380 ? -6.491 -9.741 12.891 1.00 78.31 380 ILE A N 1
ATOM 3117 C CA . ILE A 1 380 ? -5.817 -8.693 13.656 1.00 78.31 380 ILE A CA 1
ATOM 3118 C C . ILE A 1 380 ? -4.476 -9.208 14.186 1.00 78.31 380 ILE A C 1
ATOM 3120 O O . ILE A 1 380 ? -3.460 -8.534 14.023 1.00 78.31 380 ILE A O 1
ATOM 3124 N N . CYS A 1 381 ? -4.466 -10.401 14.782 1.00 77.06 381 CYS A N 1
ATOM 3125 C CA . CYS A 1 381 ? -3.274 -11.004 15.363 1.00 77.06 381 CYS A CA 1
ATOM 3126 C C . CYS A 1 381 ? -2.255 -11.472 14.324 1.00 77.06 381 CYS A C 1
ATOM 3128 O O . CYS A 1 381 ? -1.058 -11.336 14.561 1.00 77.06 381 CYS A O 1
ATOM 3130 N N . ALA A 1 382 ? -2.694 -11.941 13.153 1.00 67.12 382 ALA A N 1
ATOM 3131 C CA . ALA A 1 382 ? -1.797 -12.250 12.041 1.00 67.12 382 ALA A CA 1
ATOM 3132 C C . ALA A 1 382 ? -1.011 -11.012 11.567 1.00 67.12 382 ALA A C 1
ATOM 3134 O O . ALA A 1 382 ? 0.155 -11.130 11.194 1.00 67.12 382 ALA A O 1
ATOM 3135 N N . ASN A 1 383 ? -1.635 -9.831 11.641 1.00 60.22 383 ASN A N 1
ATOM 3136 C CA . ASN A 1 383 ? -1.075 -8.555 11.195 1.00 60.22 383 ASN A CA 1
ATOM 3137 C C . ASN A 1 383 ? -0.369 -7.752 12.306 1.00 60.22 383 ASN A C 1
ATOM 3139 O O . ASN A 1 383 ? 0.116 -6.648 12.041 1.00 60.22 383 ASN A O 1
ATOM 3143 N N . GLN A 1 384 ? -0.308 -8.253 13.547 1.00 67.19 384 GLN A N 1
ATOM 3144 C CA . GLN A 1 384 ? 0.504 -7.616 14.587 1.00 67.19 384 GLN A CA 1
ATOM 3145 C C . GLN A 1 384 ? 1.984 -7.890 14.322 1.00 67.19 384 GLN A C 1
ATOM 3147 O O . GLN A 1 384 ? 2.404 -9.039 14.247 1.00 67.19 384 GLN A O 1
ATOM 3152 N N . ASN A 1 385 ? 2.796 -6.835 14.245 1.00 57.06 385 ASN A N 1
ATOM 3153 C CA . ASN A 1 385 ? 4.256 -6.930 14.149 1.00 57.06 385 ASN A CA 1
ATOM 3154 C C . ASN A 1 385 ? 4.903 -7.040 15.537 1.00 57.06 385 ASN A C 1
ATOM 3156 O O . ASN A 1 385 ? 5.927 -6.419 15.814 1.00 57.06 385 ASN A O 1
ATOM 3160 N N . ASP A 1 386 ? 4.303 -7.843 16.413 1.00 58.88 386 ASP A N 1
ATOM 3161 C CA . ASP A 1 386 ? 4.805 -8.052 17.765 1.00 58.88 386 ASP A CA 1
ATOM 3162 C C . ASP A 1 386 ? 5.744 -9.241 17.822 1.00 58.88 386 ASP A C 1
ATOM 3164 O O . ASP A 1 386 ? 5.376 -10.364 18.158 1.00 58.88 386 ASP A O 1
ATOM 3168 N N . CYS A 1 387 ? 7.010 -8.969 17.530 1.00 61.22 387 CYS A N 1
ATOM 3169 C CA . CYS A 1 387 ? 8.069 -9.884 17.899 1.00 61.22 387 CYS A CA 1
ATOM 3170 C C . CYS A 1 387 ? 8.280 -9.809 19.408 1.00 61.22 387 CYS A C 1
ATOM 3172 O O . CYS A 1 387 ? 8.490 -8.733 19.981 1.00 61.22 387 CYS A O 1
ATOM 3174 N N . GLN A 1 388 ? 8.257 -10.965 20.063 1.00 56.53 388 GLN A N 1
ATOM 3175 C CA . GLN A 1 388 ? 8.505 -11.050 21.495 1.00 56.53 388 GLN A CA 1
ATOM 3176 C C . GLN A 1 388 ? 9.865 -10.409 21.837 1.00 56.53 388 GLN A C 1
ATOM 3178 O O . GLN A 1 388 ? 10.855 -10.582 21.126 1.00 56.53 388 GLN A O 1
ATOM 3183 N N . ASN A 1 389 ? 9.892 -9.631 22.923 1.00 59.47 389 ASN A N 1
ATOM 3184 C CA . ASN A 1 389 ? 11.059 -8.880 23.403 1.00 59.47 389 ASN A CA 1
ATOM 3185 C C . ASN A 1 389 ? 11.661 -7.878 22.395 1.00 59.47 389 ASN A C 1
ATOM 3187 O O . ASN A 1 389 ? 12.826 -7.516 22.546 1.00 59.47 389 ASN A O 1
ATOM 3191 N N . GLN A 1 390 ? 10.907 -7.433 21.377 1.00 60.81 390 GLN A N 1
ATOM 3192 C CA . GLN A 1 390 ? 11.374 -6.465 20.367 1.00 60.81 390 GLN A CA 1
ATOM 3193 C C . GLN A 1 390 ? 12.712 -6.872 19.728 1.00 60.81 390 GLN A C 1
ATOM 3195 O O . GLN A 1 390 ? 13.616 -6.051 19.557 1.00 60.81 390 GLN A O 1
ATOM 3200 N N . CYS A 1 391 ? 12.874 -8.166 19.441 1.00 66.06 391 CYS A N 1
ATOM 3201 C CA . CYS A 1 391 ? 14.114 -8.713 18.889 1.00 66.06 391 CYS A CA 1
ATOM 3202 C C . CYS A 1 391 ? 15.360 -8.361 19.720 1.00 66.06 391 CYS A C 1
ATOM 3204 O O . CYS A 1 391 ? 16.428 -8.100 19.164 1.00 66.06 391 CYS A O 1
ATOM 3206 N N . ASN A 1 392 ? 15.203 -8.266 21.049 1.00 71.00 392 ASN A N 1
ATOM 3207 C CA . ASN A 1 392 ? 16.227 -7.854 22.015 1.00 71.00 392 ASN A CA 1
ATOM 3208 C C . ASN A 1 392 ? 16.930 -6.528 21.661 1.00 71.00 392 ASN A C 1
ATOM 3210 O O . ASN A 1 392 ? 18.087 -6.325 22.029 1.00 71.00 392 ASN A O 1
ATOM 3214 N N . SER A 1 393 ? 16.265 -5.644 20.902 1.00 68.44 393 SER A N 1
ATOM 3215 C CA . SER A 1 393 ? 16.862 -4.427 20.323 1.00 68.44 393 SER A CA 1
ATOM 3216 C C . SER A 1 393 ? 18.096 -4.688 19.438 1.00 68.44 393 SER A C 1
ATOM 3218 O O . SER A 1 393 ? 18.882 -3.782 19.173 1.00 68.44 393 SER A O 1
ATOM 3220 N N . ARG A 1 394 ? 18.264 -5.931 18.972 1.00 76.88 394 ARG A N 1
ATOM 3221 C CA . ARG A 1 394 ? 19.359 -6.434 18.123 1.00 76.88 394 ARG A CA 1
ATOM 3222 C C . ARG A 1 394 ? 18.842 -6.919 16.768 1.00 76.88 394 ARG A C 1
ATOM 3224 O O . ARG A 1 394 ? 19.516 -7.661 16.057 1.00 76.88 394 ARG A O 1
ATOM 3231 N N . GLY A 1 395 ? 17.631 -6.517 16.403 1.00 69.81 395 GLY A N 1
ATOM 3232 C CA . GLY A 1 395 ? 16.950 -6.919 15.183 1.00 69.81 395 GLY A CA 1
ATOM 3233 C C . GLY A 1 395 ? 15.745 -6.038 14.893 1.00 69.81 395 GLY A C 1
ATOM 3234 O O . GLY A 1 395 ? 15.384 -5.170 15.685 1.00 69.81 395 GLY A O 1
ATOM 3235 N N . PHE A 1 396 ? 15.130 -6.281 13.746 1.00 60.56 396 PHE A N 1
ATOM 3236 C CA . PHE A 1 396 ? 13.906 -5.636 13.296 1.00 60.56 396 PHE A CA 1
ATOM 3237 C C . PHE A 1 396 ? 12.792 -6.675 13.266 1.00 60.56 396 PHE A C 1
ATOM 3239 O O . PHE A 1 396 ? 13.008 -7.787 12.786 1.00 60.56 396 PHE A O 1
ATOM 3246 N N . CYS A 1 397 ? 11.607 -6.330 13.763 1.00 61.34 397 CYS A N 1
ATOM 3247 C CA . CYS A 1 397 ? 10.471 -7.233 13.671 1.00 61.34 397 CYS A CA 1
ATOM 3248 C C . CYS A 1 397 ? 9.820 -7.152 12.295 1.00 61.34 397 CYS A C 1
ATOM 3250 O O . CYS A 1 397 ? 9.429 -6.070 11.858 1.00 61.34 397 CYS A O 1
ATOM 3252 N N . VAL A 1 398 ? 9.665 -8.297 11.636 1.00 55.94 398 VAL A N 1
ATOM 3253 C CA . VAL A 1 398 ? 8.959 -8.413 10.364 1.00 55.94 398 VAL A CA 1
ATOM 3254 C C . VAL A 1 398 ? 7.990 -9.583 10.453 1.00 55.94 398 VAL A C 1
ATOM 3256 O O . VAL A 1 398 ? 8.405 -10.741 10.478 1.00 55.94 398 VAL A O 1
ATOM 3259 N N . ASN A 1 399 ? 6.686 -9.295 10.486 1.00 55.47 399 ASN A N 1
ATOM 3260 C CA . ASN A 1 399 ? 5.621 -10.302 10.524 1.00 55.47 399 ASN A CA 1
ATOM 3261 C C . ASN A 1 399 ? 5.827 -11.335 11.646 1.00 55.47 399 ASN A C 1
ATOM 3263 O O . ASN A 1 399 ? 5.886 -12.540 11.386 1.00 55.47 399 ASN A O 1
ATOM 3267 N N . GLN A 1 400 ? 5.988 -10.837 12.880 1.00 62.38 400 GLN A N 1
ATOM 3268 C CA . GLN A 1 400 ? 6.210 -11.613 14.117 1.00 62.38 400 GLN A CA 1
ATOM 3269 C C . GLN A 1 400 ? 7.519 -12.416 14.166 1.00 62.38 400 GLN A C 1
ATOM 3271 O O . GLN A 1 400 ? 7.745 -13.173 15.108 1.00 62.38 400 GLN A O 1
ATOM 3276 N N . GLN A 1 401 ? 8.403 -12.226 13.187 1.00 67.88 401 GLN A N 1
ATOM 3277 C CA . GLN A 1 401 ? 9.715 -12.852 13.138 1.00 67.88 401 GLN A CA 1
ATOM 3278 C C . GLN A 1 401 ? 10.811 -11.792 13.201 1.00 67.88 401 GLN A C 1
ATOM 3280 O O . GLN A 1 401 ? 10.746 -10.761 12.532 1.00 67.88 401 GLN A O 1
ATOM 3285 N N . CYS A 1 402 ? 11.829 -12.042 14.015 1.00 68.44 402 CYS A N 1
ATOM 3286 C CA . CYS A 1 402 ? 12.950 -11.131 14.124 1.00 68.44 402 CYS A CA 1
ATOM 3287 C C . CYS A 1 402 ? 13.946 -11.322 12.983 1.00 68.44 402 CYS A C 1
ATOM 3289 O O . CYS A 1 402 ? 14.526 -12.391 12.823 1.00 68.44 402 CYS A O 1
ATOM 3291 N N . THR A 1 403 ? 14.193 -10.251 12.236 1.00 76.81 403 THR A N 1
ATOM 3292 C CA . THR A 1 403 ? 15.322 -10.136 11.314 1.00 76.81 403 THR A CA 1
ATOM 3293 C C . THR A 1 403 ? 16.488 -9.503 12.062 1.00 76.81 403 THR A C 1
ATOM 3295 O O . THR A 1 403 ? 16.490 -8.303 12.345 1.00 76.81 403 THR A O 1
ATOM 3298 N N . CYS A 1 404 ? 17.486 -10.306 12.414 1.00 73.50 404 CYS A N 1
ATOM 3299 C CA . CYS A 1 404 ? 18.582 -9.871 13.271 1.00 73.50 404 CYS A CA 1
ATOM 3300 C C . CYS A 1 404 ? 19.593 -8.973 12.562 1.00 73.50 404 CYS A C 1
ATOM 3302 O O . CYS A 1 404 ? 19.915 -9.158 11.383 1.00 73.50 404 CYS A O 1
ATOM 3304 N N . GLN A 1 405 ? 20.110 -7.998 13.311 1.00 72.50 405 GLN A N 1
ATOM 3305 C CA . GLN A 1 405 ? 21.222 -7.157 12.893 1.00 72.50 405 GLN A CA 1
ATOM 3306 C C . GLN A 1 405 ? 22.506 -7.984 12.764 1.00 72.50 405 GLN A C 1
ATOM 3308 O O . GLN A 1 405 ? 22.623 -9.102 13.273 1.00 72.50 405 GLN A O 1
ATOM 3313 N N . PHE A 1 406 ? 23.494 -7.417 12.068 1.00 77.06 406 PHE A N 1
ATOM 3314 C CA . PHE A 1 406 ? 24.783 -8.067 11.874 1.00 77.06 406 PHE A CA 1
ATOM 3315 C C . PHE A 1 406 ? 25.423 -8.459 13.214 1.00 77.06 406 PHE A C 1
ATOM 3317 O O . PHE A 1 406 ? 25.551 -7.633 14.113 1.00 77.06 406 PHE A O 1
ATOM 3324 N N . GLY A 1 407 ? 25.840 -9.722 13.314 1.00 81.44 407 GLY A N 1
ATOM 3325 C CA . GLY A 1 407 ? 26.462 -10.301 14.505 1.00 81.44 407 GLY A CA 1
ATOM 3326 C C . GLY A 1 407 ? 25.491 -11.028 15.437 1.00 81.44 407 GLY A C 1
ATOM 3327 O O . GLY A 1 407 ? 25.949 -11.607 16.416 1.00 81.44 407 GLY A O 1
ATOM 3328 N N . PHE A 1 408 ? 24.184 -11.053 15.141 1.00 83.50 408 PHE A N 1
ATOM 3329 C CA . PHE A 1 408 ? 23.175 -11.673 16.010 1.00 83.50 408 PHE A CA 1
ATOM 3330 C C . PHE A 1 408 ? 22.269 -12.662 15.270 1.00 83.50 408 PHE A C 1
ATOM 3332 O O . PHE A 1 408 ? 21.980 -12.482 14.097 1.00 83.50 408 PHE A O 1
ATOM 3339 N N . SER A 1 409 ? 21.815 -13.709 15.949 1.00 86.94 409 SER A N 1
ATOM 3340 C CA . SER A 1 409 ? 20.887 -14.737 15.453 1.00 86.94 409 SER A CA 1
ATOM 3341 C C . SER A 1 409 ? 19.986 -15.217 16.596 1.00 86.94 409 SER A C 1
ATOM 3343 O O . SER A 1 409 ? 20.075 -14.705 17.713 1.00 86.94 409 SER A O 1
ATOM 3345 N N . GLY A 1 410 ? 19.145 -16.216 16.356 1.00 75.19 410 GLY A N 1
ATOM 3346 C CA . GLY A 1 410 ? 18.124 -16.651 17.300 1.00 75.19 410 GLY A CA 1
ATOM 3347 C C . GLY A 1 410 ? 16.762 -16.086 16.936 1.00 75.19 410 GLY A C 1
ATOM 3348 O O . GLY A 1 410 ? 16.645 -15.092 16.216 1.00 75.19 410 GLY A O 1
ATOM 3349 N N . TYR A 1 411 ? 15.725 -16.733 17.448 1.00 73.44 411 TYR A N 1
ATOM 3350 C CA . TYR A 1 411 ? 14.342 -16.432 17.093 1.00 73.44 411 TYR A CA 1
ATOM 3351 C C . TYR A 1 411 ? 13.935 -15.010 17.531 1.00 73.44 411 TYR A C 1
ATOM 3353 O O . TYR A 1 411 ? 13.073 -14.382 16.916 1.00 73.44 411 TYR A O 1
ATOM 3361 N N . TYR A 1 412 ? 14.621 -14.463 18.540 1.00 77.19 412 TYR A N 1
ATOM 3362 C CA . TYR A 1 412 ? 14.496 -13.093 19.035 1.00 77.19 412 TYR A CA 1
ATOM 3363 C C . TYR A 1 412 ? 15.812 -12.297 18.947 1.00 77.19 412 TYR A C 1
ATOM 3365 O O . TYR A 1 412 ? 15.942 -11.278 19.626 1.00 77.19 412 TYR A O 1
ATOM 3373 N N . CYS A 1 413 ? 16.796 -12.721 18.149 1.00 79.44 413 CYS A N 1
ATOM 3374 C CA . CYS A 1 413 ? 18.133 -12.102 18.072 1.00 79.44 413 CYS A CA 1
ATOM 3375 C C . CYS A 1 413 ? 18.932 -12.108 19.385 1.00 79.44 413 CYS A C 1
ATOM 3377 O O . CYS A 1 413 ? 19.704 -11.191 19.679 1.00 79.44 413 CYS A O 1
ATOM 3379 N N . GLU A 1 414 ? 18.724 -13.136 20.201 1.00 79.94 414 GLU A N 1
ATOM 3380 C CA . GLU A 1 414 ? 19.336 -13.306 21.516 1.00 79.94 414 GLU A CA 1
ATOM 3381 C C . GLU A 1 414 ? 20.779 -13.838 21.473 1.00 79.94 414 GLU A C 1
ATOM 3383 O O . GLU A 1 414 ? 21.534 -13.618 22.420 1.00 79.94 414 GLU A O 1
ATOM 3388 N N . ASN A 1 415 ? 21.185 -14.489 20.380 1.00 85.12 415 ASN A N 1
ATOM 3389 C CA . ASN A 1 415 ? 22.474 -15.174 20.261 1.00 85.12 415 ASN A CA 1
ATOM 3390 C C . ASN A 1 415 ? 23.462 -14.377 19.406 1.00 85.12 415 ASN A C 1
ATOM 3392 O O . ASN A 1 415 ? 23.073 -13.758 18.421 1.00 85.12 415 ASN A O 1
ATOM 3396 N N . GLU A 1 416 ? 24.755 -14.446 19.715 1.00 89.00 416 GLU A N 1
ATOM 3397 C CA . GLU A 1 416 ? 25.806 -13.946 18.819 1.00 89.00 416 GLU A CA 1
ATOM 3398 C C . GLU A 1 416 ? 26.020 -14.910 17.641 1.00 89.00 416 GLU A C 1
ATOM 3400 O O . GLU A 1 416 ? 25.910 -16.128 17.788 1.00 89.00 416 GLU A O 1
ATOM 3405 N N . CYS A 1 417 ? 26.317 -14.373 16.457 1.00 87.00 417 CYS A N 1
ATOM 3406 C CA . CYS A 1 417 ? 26.541 -15.151 15.245 1.00 87.00 417 CYS A CA 1
ATOM 3407 C C . CYS A 1 417 ? 27.721 -14.621 14.433 1.00 87.00 417 CYS A C 1
ATOM 3409 O O . CYS A 1 417 ? 27.657 -13.534 13.857 1.00 87.00 417 CYS A O 1
ATOM 3411 N N . ASN A 1 418 ? 28.759 -15.453 14.331 1.00 85.44 418 ASN A N 1
ATOM 3412 C CA . ASN A 1 418 ? 29.984 -15.178 13.574 1.00 85.44 418 ASN A CA 1
ATOM 3413 C C . ASN A 1 418 ? 29.995 -15.832 12.175 1.00 85.44 418 ASN A C 1
ATOM 3415 O O . ASN A 1 418 ? 31.022 -15.814 11.503 1.00 85.44 418 ASN A O 1
ATOM 3419 N N . GLY A 1 419 ? 28.873 -16.423 11.754 1.00 85.75 419 GLY A N 1
ATOM 3420 C CA . GLY A 1 419 ? 28.686 -17.071 10.453 1.00 85.75 419 GLY A CA 1
ATOM 3421 C C . GLY A 1 419 ? 27.525 -16.468 9.655 1.00 85.75 419 GLY A C 1
ATOM 3422 O O . GLY A 1 419 ? 27.176 -15.299 9.832 1.00 85.75 419 GLY A O 1
ATOM 3423 N N . PHE A 1 420 ? 26.925 -17.264 8.773 1.00 82.56 420 PHE A N 1
ATOM 3424 C CA . PHE A 1 420 ? 25.743 -16.897 7.996 1.00 82.56 420 PHE A CA 1
ATOM 3425 C C . PHE A 1 420 ? 24.453 -17.120 8.786 1.00 82.56 420 PHE A C 1
ATOM 3427 O O . PHE A 1 420 ? 24.334 -18.055 9.569 1.00 82.56 420 PHE A O 1
ATOM 3434 N N . ARG A 1 421 ? 23.457 -16.264 8.576 1.00 85.38 421 ARG A N 1
ATOM 3435 C CA . ARG A 1 421 ? 22.150 -16.345 9.234 1.00 85.38 421 ARG A CA 1
ATOM 3436 C C . ARG A 1 421 ? 21.110 -16.941 8.307 1.00 85.38 421 ARG A C 1
ATOM 3438 O O . ARG A 1 421 ? 20.966 -16.475 7.182 1.00 85.38 421 ARG A O 1
ATOM 3445 N N . LYS A 1 422 ? 20.334 -17.904 8.791 1.00 81.75 422 LYS A N 1
ATOM 3446 C CA . LYS A 1 422 ? 19.126 -18.376 8.110 1.00 81.75 422 LYS A CA 1
ATOM 3447 C C . LYS A 1 422 ? 18.004 -18.450 9.124 1.00 81.75 422 LYS A C 1
ATOM 3449 O O . LYS A 1 422 ? 18.091 -19.246 10.053 1.00 81.75 422 LYS A O 1
ATOM 3454 N N . GLU A 1 423 ? 16.979 -17.623 8.938 1.00 73.69 423 GLU A N 1
ATOM 3455 C CA . GLU A 1 423 ? 15.872 -17.504 9.892 1.00 73.69 423 GLU A CA 1
ATOM 3456 C C . GLU A 1 423 ? 16.403 -17.249 11.317 1.00 73.69 423 GLU A C 1
ATOM 3458 O O . GLU A 1 423 ? 17.017 -16.212 11.559 1.00 73.69 423 GLU A O 1
ATOM 3463 N N . ASP A 1 424 ? 16.208 -18.187 12.244 1.00 73.38 424 ASP A N 1
ATOM 3464 C CA . ASP A 1 424 ? 16.667 -18.122 13.631 1.00 73.38 424 ASP A CA 1
ATOM 3465 C C . ASP A 1 424 ? 18.052 -18.760 13.867 1.00 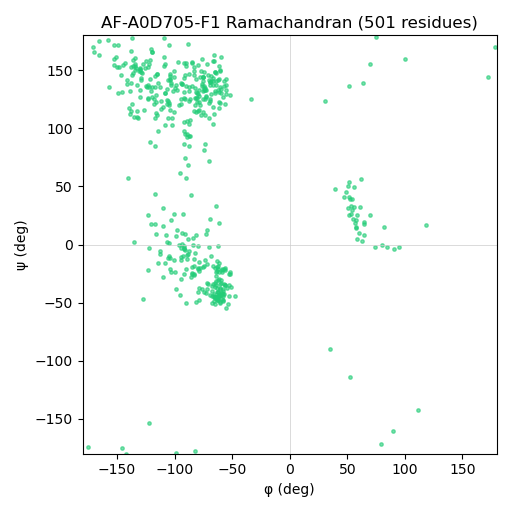73.38 424 ASP A C 1
ATOM 3467 O O . ASP A 1 424 ? 18.582 -18.689 14.976 1.00 73.38 424 ASP A O 1
ATOM 3471 N N . LYS A 1 425 ? 18.684 -19.359 12.851 1.00 83.19 425 LYS A N 1
ATOM 3472 C CA . LYS A 1 425 ? 19.933 -20.126 12.998 1.00 83.19 425 LYS A CA 1
ATOM 3473 C C . LYS A 1 425 ? 21.172 -19.339 12.588 1.00 83.19 425 LYS A C 1
ATOM 3475 O O . LYS A 1 425 ? 21.173 -18.608 11.597 1.00 83.19 425 LYS A O 1
ATOM 3480 N N . CYS A 1 426 ? 22.260 -19.577 13.319 1.00 88.62 426 CYS A N 1
ATOM 3481 C CA . CYS A 1 426 ? 23.613 -19.241 12.893 1.00 88.62 426 CYS A CA 1
ATOM 3482 C C . CYS A 1 426 ? 24.273 -20.473 12.269 1.00 88.62 426 CYS A C 1
ATOM 3484 O O . CYS A 1 426 ? 24.422 -21.504 12.925 1.00 88.62 426 CYS A O 1
ATOM 3486 N N . LEU A 1 427 ? 24.665 -20.359 11.010 1.00 87.38 427 LEU A N 1
ATOM 3487 C CA . LEU A 1 427 ? 25.267 -21.407 10.204 1.00 87.38 427 LEU A CA 1
ATOM 3488 C C . LEU A 1 427 ? 26.704 -21.031 9.848 1.00 87.38 427 LEU A C 1
ATOM 3490 O O . LEU A 1 427 ? 27.030 -19.863 9.657 1.00 87.38 427 LEU A O 1
ATOM 3494 N N . ILE A 1 428 ? 27.579 -22.027 9.740 1.00 85.44 428 ILE A N 1
ATOM 3495 C CA . ILE A 1 428 ? 28.947 -21.810 9.245 1.00 85.44 428 ILE A CA 1
ATOM 3496 C C . ILE A 1 428 ? 28.930 -21.706 7.712 1.00 85.44 428 ILE A C 1
ATOM 3498 O O . ILE A 1 428 ? 29.618 -20.861 7.148 1.00 85.44 428 ILE A O 1
ATOM 3502 N N . GLU A 1 429 ? 28.082 -22.504 7.062 1.00 86.81 429 GLU A N 1
ATOM 3503 C CA . GLU A 1 429 ? 27.837 -22.523 5.618 1.00 86.81 429 GLU A CA 1
ATOM 3504 C C . GLU A 1 429 ? 26.329 -22.656 5.357 1.00 86.81 429 GLU A C 1
ATOM 3506 O O . GLU A 1 429 ? 25.600 -23.187 6.196 1.00 86.81 429 GLU A O 1
ATOM 3511 N N . CYS A 1 430 ? 25.853 -22.148 4.220 1.00 83.88 430 CYS A N 1
ATOM 3512 C CA . CYS A 1 430 ? 24.439 -22.216 3.848 1.00 83.88 430 CYS A CA 1
ATOM 3513 C C . CYS A 1 430 ? 24.052 -23.586 3.282 1.00 83.88 430 CYS A C 1
ATOM 3515 O O . CYS A 1 430 ? 24.893 -24.288 2.724 1.00 83.88 430 CYS A O 1
ATOM 3517 N N . ASP A 1 431 ? 22.772 -23.944 3.411 1.00 83.50 431 ASP A N 1
ATOM 3518 C CA . ASP A 1 431 ? 22.221 -25.173 2.832 1.00 83.50 431 ASP A CA 1
ATOM 3519 C C . ASP A 1 431 ? 22.354 -25.168 1.296 1.00 83.50 431 ASP A C 1
ATOM 3521 O O . ASP A 1 431 ? 22.316 -24.108 0.678 1.00 83.50 431 ASP A O 1
ATOM 3525 N N . GLU A 1 432 ? 22.421 -26.344 0.658 1.00 73.25 432 GLU A N 1
ATOM 3526 C CA . GLU A 1 432 ? 22.590 -26.483 -0.809 1.00 73.25 432 GLU A CA 1
ATOM 3527 C C . GLU A 1 432 ? 21.505 -25.783 -1.653 1.00 73.25 432 GLU A C 1
ATOM 3529 O O . GLU A 1 432 ? 21.701 -25.518 -2.838 1.00 73.25 432 GLU A O 1
ATOM 3534 N N . GLN A 1 433 ? 20.343 -25.513 -1.056 1.00 74.00 433 GLN A N 1
ATOM 3535 C CA . GLN A 1 433 ? 19.184 -24.888 -1.703 1.00 74.00 433 GLN A CA 1
ATOM 3536 C C . GLN A 1 433 ? 19.146 -23.367 -1.514 1.00 74.00 433 GLN A C 1
ATOM 3538 O O . GLN A 1 433 ? 18.253 -22.708 -2.039 1.00 74.00 433 GLN A O 1
ATOM 3543 N N . ASP A 1 434 ? 20.100 -22.815 -0.768 1.00 75.69 434 ASP A N 1
ATOM 3544 C CA . ASP A 1 434 ? 20.258 -21.387 -0.547 1.00 75.69 434 ASP A CA 1
ATOM 3545 C C . ASP A 1 434 ? 21.617 -20.934 -1.054 1.00 75.69 434 ASP A C 1
ATOM 3547 O O . ASP A 1 434 ? 22.541 -21.723 -1.244 1.00 75.69 434 ASP A O 1
ATOM 3551 N N . TYR A 1 435 ? 21.778 -19.625 -1.193 1.00 81.56 435 TYR A N 1
ATOM 3552 C CA . TYR A 1 435 ? 23.092 -19.059 -1.439 1.00 81.56 435 TYR A CA 1
ATOM 3553 C C . TYR A 1 435 ? 23.529 -18.175 -0.271 1.00 81.56 435 TYR A C 1
ATOM 3555 O O . TYR A 1 435 ? 22.732 -17.489 0.375 1.00 81.56 435 TYR A O 1
ATOM 3563 N N . ALA A 1 436 ? 24.834 -18.181 -0.021 1.00 81.88 436 ALA A N 1
ATOM 3564 C CA . ALA A 1 436 ? 25.471 -17.358 0.990 1.00 81.88 436 ALA A CA 1
ATOM 3565 C C . ALA A 1 436 ? 25.711 -15.938 0.454 1.00 81.88 436 ALA A C 1
ATOM 3567 O O . ALA A 1 436 ? 26.522 -15.743 -0.455 1.00 81.88 436 ALA A O 1
ATOM 3568 N N . ASP A 1 437 ? 25.045 -14.928 1.019 1.00 76.69 437 ASP A N 1
ATOM 3569 C CA . ASP A 1 437 ? 25.403 -13.530 0.775 1.00 76.69 437 ASP A CA 1
ATOM 3570 C C . ASP A 1 437 ? 26.434 -13.068 1.800 1.00 76.69 437 ASP A C 1
ATOM 3572 O O . ASP A 1 437 ? 26.117 -12.802 2.960 1.00 76.69 437 ASP A O 1
ATOM 3576 N N . SER A 1 438 ? 27.680 -12.929 1.359 1.00 77.31 438 SER A N 1
ATOM 3577 C CA . SER A 1 438 ? 28.792 -12.476 2.198 1.00 77.31 438 SER A CA 1
ATOM 3578 C C . SER A 1 438 ? 28.671 -11.021 2.657 1.00 77.31 438 SER A C 1
ATOM 3580 O O . SER A 1 438 ? 29.314 -10.650 3.635 1.00 77.31 438 SER A O 1
ATOM 3582 N N . ASN A 1 439 ? 27.845 -10.190 2.006 1.00 67.62 439 ASN A N 1
ATOM 3583 C CA . ASN A 1 439 ? 27.664 -8.795 2.421 1.00 67.62 439 ASN A CA 1
ATOM 3584 C C . ASN A 1 439 ? 26.727 -8.678 3.622 1.00 67.62 439 ASN A C 1
ATOM 3586 O O . ASN A 1 439 ? 27.029 -7.973 4.583 1.00 67.62 439 ASN A O 1
ATOM 3590 N N . SER A 1 440 ? 25.579 -9.354 3.568 1.00 66.56 440 SER A N 1
ATOM 3591 C CA . SER A 1 440 ? 24.622 -9.367 4.673 1.00 66.56 440 SER A CA 1
ATOM 3592 C C . SER A 1 440 ? 24.886 -10.485 5.679 1.00 66.56 440 SER A C 1
ATOM 3594 O O . SER A 1 440 ? 24.273 -10.466 6.743 1.00 66.56 440 SER A O 1
ATOM 3596 N N . MET A 1 441 ? 25.792 -11.427 5.389 1.00 79.81 441 MET A N 1
ATOM 3597 C CA . MET A 1 441 ? 26.004 -12.673 6.138 1.00 79.81 441 MET A CA 1
ATOM 3598 C C . MET A 1 441 ? 24.679 -13.412 6.389 1.00 79.81 441 MET A C 1
ATOM 3600 O O . MET A 1 441 ? 24.403 -13.842 7.508 1.00 79.81 441 MET A O 1
ATOM 3604 N N . TYR A 1 442 ? 23.838 -13.520 5.358 1.00 78.81 442 TYR A N 1
ATOM 3605 C CA . TYR A 1 442 ? 22.602 -14.309 5.364 1.00 78.81 442 TYR A CA 1
ATOM 3606 C C . TYR A 1 442 ? 22.674 -15.432 4.325 1.00 78.81 442 TYR A C 1
ATOM 3608 O O . TYR A 1 442 ? 23.231 -15.256 3.242 1.00 78.81 442 TYR A O 1
ATOM 3616 N N . CYS A 1 443 ? 22.065 -16.566 4.652 1.00 81.75 443 CYS A N 1
ATOM 3617 C CA . CYS A 1 443 ? 21.645 -17.566 3.684 1.00 81.75 443 CYS A CA 1
ATOM 3618 C C . CYS A 1 443 ? 20.298 -17.130 3.136 1.00 81.75 443 CYS A C 1
ATOM 3620 O O . CYS A 1 443 ? 19.316 -17.016 3.874 1.00 81.75 443 CYS A O 1
ATOM 3622 N N . LEU A 1 444 ? 20.276 -16.823 1.850 1.00 75.88 444 LEU A N 1
ATOM 3623 C CA . LEU A 1 444 ? 19.100 -16.306 1.183 1.00 75.88 444 LEU A CA 1
ATOM 3624 C C . LEU A 1 444 ? 18.542 -17.392 0.273 1.00 75.88 444 LEU A C 1
ATOM 3626 O O . LEU A 1 444 ? 19.268 -18.004 -0.513 1.00 75.88 444 LEU A O 1
ATOM 3630 N N . THR A 1 445 ? 17.237 -17.616 0.402 1.00 75.81 445 THR A N 1
ATOM 3631 C CA . THR A 1 445 ? 16.513 -18.575 -0.425 1.00 75.81 445 THR A CA 1
ATOM 3632 C C . THR A 1 445 ? 16.518 -18.131 -1.879 1.00 75.81 445 THR A C 1
ATOM 3634 O O . THR A 1 445 ? 16.513 -16.937 -2.207 1.00 75.81 445 THR A O 1
ATOM 3637 N N . CYS A 1 446 ? 16.512 -19.112 -2.772 1.00 74.00 446 CYS A N 1
ATOM 3638 C CA . CYS A 1 446 ? 16.482 -18.858 -4.199 1.00 74.00 446 CYS A CA 1
ATOM 3639 C C . CYS A 1 446 ? 15.210 -18.103 -4.610 1.00 74.00 446 CYS A C 1
ATOM 3641 O O . CYS A 1 446 ? 14.091 -18.418 -4.197 1.00 74.00 446 CYS A O 1
ATOM 3643 N N . SER A 1 447 ? 15.401 -17.041 -5.395 1.00 66.25 447 SER A N 1
ATOM 3644 C CA . SER A 1 447 ? 14.331 -16.121 -5.794 1.00 66.25 447 SER A CA 1
ATOM 3645 C C . SER A 1 447 ? 13.654 -16.544 -7.100 1.00 66.25 447 SER A C 1
ATOM 3647 O O . SER A 1 447 ? 14.261 -17.239 -7.910 1.00 66.25 447 SER A O 1
ATOM 3649 N N . GLY A 1 448 ? 12.404 -16.111 -7.307 1.00 65.44 448 GLY A N 1
ATOM 3650 C CA . GLY A 1 448 ? 11.689 -16.274 -8.579 1.00 65.44 448 GLY A CA 1
ATOM 3651 C C . GLY A 1 448 ? 11.458 -17.724 -9.015 1.00 65.44 448 GLY A C 1
ATOM 3652 O O . GLY A 1 448 ? 11.867 -18.072 -10.112 1.00 65.44 448 GLY A O 1
ATOM 3653 N N . ASN A 1 449 ? 10.818 -18.549 -8.172 1.00 72.50 449 ASN A N 1
ATOM 3654 C CA . ASN A 1 449 ? 10.460 -19.961 -8.445 1.00 72.50 449 ASN A CA 1
ATOM 3655 C C . ASN A 1 449 ? 11.653 -20.871 -8.775 1.00 72.50 449 ASN A C 1
ATOM 3657 O O . ASN A 1 449 ? 11.534 -21.886 -9.463 1.00 72.50 449 ASN A O 1
ATOM 3661 N N . CYS A 1 450 ? 12.823 -20.480 -8.284 1.00 76.25 450 CYS A N 1
ATOM 3662 C CA . CYS A 1 450 ? 14.040 -21.252 -8.366 1.00 76.25 450 CYS A CA 1
ATOM 3663 C C . CYS A 1 450 ? 14.138 -22.220 -7.183 1.00 76.25 450 CYS A C 1
ATOM 3665 O O . CYS A 1 450 ? 14.069 -21.798 -6.028 1.00 76.25 450 CYS A O 1
ATOM 3667 N N . LYS A 1 451 ? 14.320 -23.505 -7.482 1.00 83.06 451 LYS A N 1
ATOM 3668 C CA . LYS A 1 451 ? 14.467 -24.596 -6.517 1.00 83.06 451 LYS A CA 1
ATOM 3669 C C . LYS A 1 451 ? 15.877 -24.663 -5.929 1.00 83.06 451 LYS A C 1
ATOM 3671 O O . LYS A 1 451 ? 16.014 -24.872 -4.731 1.00 83.06 451 LYS A O 1
ATOM 3676 N N . THR A 1 452 ? 16.914 -24.468 -6.744 1.00 81.31 452 THR A N 1
ATOM 3677 C CA . THR A 1 452 ? 18.313 -24.377 -6.284 1.00 81.31 452 THR A CA 1
ATOM 3678 C C . THR A 1 452 ? 19.062 -23.308 -7.065 1.00 81.31 452 THR A C 1
ATOM 3680 O O . THR A 1 452 ? 18.855 -23.151 -8.265 1.00 81.31 452 THR A O 1
ATOM 3683 N N . CYS A 1 453 ? 19.938 -22.553 -6.407 1.00 76.38 453 CYS A N 1
ATOM 3684 C CA . CYS A 1 453 ? 20.640 -21.424 -7.004 1.00 76.38 453 CYS A CA 1
ATOM 3685 C C . CYS A 1 453 ? 22.039 -21.285 -6.420 1.00 76.38 453 CYS A C 1
ATOM 3687 O O . CYS A 1 453 ? 22.274 -21.516 -5.240 1.00 76.38 453 CYS A O 1
ATOM 3689 N N . LYS A 1 454 ? 22.977 -20.851 -7.257 1.00 76.06 454 LYS A N 1
ATOM 3690 C CA . LYS A 1 454 ? 24.350 -20.555 -6.834 1.00 76.06 454 LYS A CA 1
ATOM 3691 C C . LYS A 1 454 ? 24.490 -19.143 -6.272 1.00 76.06 454 LYS A C 1
ATOM 3693 O O . LYS A 1 454 ? 25.396 -18.842 -5.500 1.00 76.06 454 LYS A O 1
ATOM 3698 N N . SER A 1 455 ? 23.603 -18.256 -6.697 1.00 65.94 455 SER A N 1
ATOM 3699 C CA . SER A 1 455 ? 23.458 -16.905 -6.179 1.00 65.94 455 SER A CA 1
ATOM 3700 C C . SER A 1 455 ? 22.021 -16.452 -6.385 1.00 65.94 455 SER A C 1
ATOM 3702 O O . SER A 1 455 ? 21.268 -17.065 -7.140 1.00 65.94 455 SER A O 1
ATOM 3704 N N . ILE A 1 456 ? 21.664 -15.308 -5.812 1.00 59.94 456 ILE A N 1
ATOM 3705 C CA . ILE A 1 456 ? 20.355 -14.680 -6.017 1.00 59.94 456 ILE A CA 1
ATOM 3706 C C . ILE A 1 456 ? 19.968 -14.503 -7.496 1.00 59.94 456 ILE A C 1
ATOM 3708 O O . ILE A 1 456 ? 18.781 -14.414 -7.813 1.00 59.94 456 ILE A O 1
ATOM 3712 N N . ILE A 1 457 ? 20.965 -14.417 -8.389 1.00 57.88 457 ILE A N 1
ATOM 3713 C CA . ILE A 1 457 ? 20.781 -14.189 -9.822 1.00 57.88 457 ILE A CA 1
ATOM 3714 C C . ILE A 1 457 ? 21.012 -15.429 -10.700 1.00 57.88 457 ILE A C 1
ATOM 3716 O O . ILE A 1 457 ? 20.688 -15.386 -11.888 1.00 57.88 457 ILE A O 1
ATOM 3720 N N . GLU A 1 458 ? 21.568 -16.505 -10.142 1.00 73.00 458 GLU A N 1
ATOM 3721 C CA . GLU A 1 458 ? 21.977 -17.705 -10.878 1.00 73.00 458 GLU A CA 1
ATOM 3722 C C . GLU A 1 458 ? 21.166 -18.906 -10.390 1.00 73.00 458 GLU A C 1
ATOM 3724 O O . GLU A 1 458 ? 21.600 -19.634 -9.493 1.00 73.00 458 GLU A O 1
ATOM 3729 N N . CYS A 1 459 ? 19.968 -19.081 -10.952 1.00 78.00 459 CYS A N 1
ATOM 3730 C CA . CYS A 1 459 ? 19.187 -20.283 -10.722 1.00 78.00 459 CYS A CA 1
ATOM 3731 C C . CYS A 1 459 ? 19.789 -21.484 -11.460 1.00 78.00 459 CYS A C 1
ATOM 3733 O O . CYS A 1 459 ? 20.117 -21.387 -12.641 1.00 78.00 459 CYS A O 1
ATOM 3735 N N . LEU A 1 460 ? 19.918 -22.604 -10.755 1.00 83.94 460 LEU A N 1
ATOM 3736 C CA . LEU A 1 460 ? 20.427 -23.874 -11.265 1.00 83.94 460 LEU A CA 1
ATOM 3737 C C . LEU A 1 460 ? 19.282 -24.828 -11.631 1.00 83.94 460 LEU A C 1
ATOM 3739 O O . LEU A 1 460 ? 19.357 -25.514 -12.647 1.00 83.94 460 LEU A O 1
ATOM 3743 N N . GLU A 1 461 ? 18.212 -24.849 -10.833 1.00 85.38 461 GLU A N 1
ATOM 3744 C CA . GLU A 1 461 ? 17.046 -25.714 -11.037 1.00 85.38 461 GLU A CA 1
ATOM 3745 C C . GLU A 1 461 ? 15.761 -24.962 -10.686 1.00 85.38 461 GLU A C 1
ATOM 3747 O O . GLU A 1 461 ? 15.713 -24.266 -9.674 1.00 85.38 461 GLU A O 1
ATOM 3752 N N . CYS A 1 462 ? 14.712 -25.117 -11.492 1.00 80.69 462 CYS A N 1
ATOM 3753 C CA . CYS A 1 462 ? 13.409 -24.496 -11.259 1.00 80.69 462 CYS A CA 1
ATOM 3754 C C . CYS A 1 462 ? 12.456 -25.385 -10.464 1.00 80.69 462 CYS A C 1
ATOM 3756 O O . CYS A 1 462 ? 12.593 -26.606 -10.455 1.00 80.69 462 CYS A O 1
ATOM 3758 N N . GLU A 1 463 ? 11.489 -24.762 -9.793 1.00 80.38 463 GLU A N 1
ATOM 3759 C CA . GLU A 1 463 ? 10.363 -25.467 -9.181 1.00 80.38 463 GLU A CA 1
ATOM 3760 C C . GLU A 1 463 ? 9.452 -26.095 -10.250 1.00 80.38 463 GLU A C 1
ATOM 3762 O O . GLU A 1 463 ? 9.430 -25.668 -11.409 1.00 80.38 463 GLU A O 1
ATOM 3767 N N . ASP A 1 464 ? 8.682 -27.113 -9.857 1.00 79.31 464 ASP A N 1
ATOM 3768 C CA . ASP A 1 464 ? 7.733 -27.780 -10.751 1.00 79.31 464 ASP A CA 1
ATOM 3769 C C . ASP A 1 464 ? 6.732 -26.772 -11.334 1.00 79.31 464 ASP A C 1
ATOM 3771 O O . ASP A 1 464 ? 6.211 -25.905 -10.634 1.00 79.31 464 ASP A O 1
ATOM 3775 N N . GLY A 1 465 ? 6.451 -26.882 -12.633 1.00 69.06 465 GLY A N 1
ATOM 3776 C CA . GLY A 1 465 ? 5.625 -25.896 -13.338 1.00 69.06 465 GLY A CA 1
ATOM 3777 C C . GLY A 1 465 ? 6.420 -24.744 -13.956 1.00 69.06 465 GLY A C 1
ATOM 3778 O O . GLY A 1 465 ? 5.824 -23.936 -14.666 1.00 69.06 465 GLY A O 1
ATOM 3779 N N . TYR A 1 466 ? 7.741 -24.689 -13.753 1.00 71.88 466 TYR A N 1
ATOM 3780 C CA . TYR A 1 466 ? 8.623 -23.657 -14.296 1.00 71.88 466 TYR A CA 1
ATOM 3781 C C . TYR A 1 466 ? 9.815 -24.262 -15.053 1.00 71.88 466 TYR A C 1
ATOM 3783 O O . TYR A 1 466 ? 10.218 -25.399 -14.813 1.00 71.88 466 TYR A O 1
ATOM 3791 N N . HIS A 1 467 ? 10.395 -23.510 -15.986 1.00 74.38 467 HIS A N 1
ATOM 3792 C CA . HIS A 1 467 ? 11.578 -23.908 -16.746 1.00 74.38 467 HIS A CA 1
ATOM 3793 C C . HIS A 1 467 ? 12.644 -22.819 -16.734 1.00 74.38 467 HIS A C 1
ATOM 3795 O O . HIS A 1 467 ? 12.333 -21.632 -16.646 1.00 74.38 467 HIS A O 1
ATOM 3801 N N . LEU A 1 468 ? 13.906 -23.245 -16.821 1.00 72.88 468 LEU A N 1
ATOM 3802 C CA . LEU A 1 468 ? 15.044 -22.345 -16.736 1.00 72.88 468 LEU A CA 1
ATOM 3803 C C . LEU A 1 468 ? 15.251 -21.600 -18.063 1.00 72.88 468 LEU A C 1
ATOM 3805 O O . LEU A 1 468 ? 15.514 -22.222 -19.092 1.00 72.88 468 LEU A O 1
ATOM 3809 N N . VAL A 1 469 ? 15.189 -20.274 -18.025 1.00 66.25 469 VAL A N 1
ATOM 3810 C CA . VAL A 1 469 ? 15.520 -19.359 -19.123 1.00 66.25 469 VAL A CA 1
ATOM 3811 C C . VAL A 1 469 ? 16.533 -18.358 -18.573 1.00 66.25 469 VAL A C 1
ATOM 3813 O O . VAL A 1 469 ? 16.209 -17.641 -17.642 1.00 66.25 469 VAL A O 1
ATOM 3816 N N . ASP A 1 470 ? 17.772 -18.331 -19.074 1.00 62.88 470 ASP A N 1
ATOM 3817 C CA . ASP A 1 470 ? 18.844 -17.398 -18.651 1.00 62.88 470 ASP A CA 1
ATOM 3818 C C . ASP A 1 470 ? 19.133 -17.324 -17.132 1.00 62.88 470 ASP A C 1
ATOM 3820 O O . ASP A 1 470 ? 19.416 -16.253 -16.589 1.00 62.88 470 ASP A O 1
ATOM 3824 N N . ASN A 1 471 ? 19.098 -18.461 -16.430 1.00 64.88 471 ASN A N 1
ATOM 3825 C CA . ASN A 1 471 ? 19.183 -18.551 -14.963 1.00 64.88 471 ASN A CA 1
ATOM 3826 C C . ASN A 1 471 ? 17.943 -18.010 -14.206 1.00 64.88 471 ASN A C 1
ATOM 3828 O O . ASN A 1 471 ? 18.057 -17.606 -13.042 1.00 64.88 471 ASN A O 1
ATOM 3832 N N . PHE A 1 472 ? 16.770 -18.000 -14.849 1.00 64.56 472 PHE A N 1
ATOM 3833 C CA . PHE A 1 472 ? 15.466 -17.614 -14.287 1.00 64.56 472 PHE A CA 1
ATOM 3834 C C . PHE A 1 472 ? 14.425 -18.715 -14.482 1.00 64.56 472 PHE A C 1
ATOM 3836 O O . PHE A 1 472 ? 14.505 -19.449 -15.458 1.00 64.56 472 PHE A O 1
ATOM 3843 N N . CYS A 1 473 ? 13.428 -18.804 -13.601 1.00 68.81 473 CYS A N 1
ATOM 3844 C CA . CYS A 1 473 ? 12.379 -19.817 -13.696 1.00 68.81 473 CYS A CA 1
ATOM 3845 C C . CYS A 1 473 ? 11.058 -19.239 -14.182 1.00 68.81 473 CYS A C 1
ATOM 3847 O O . CYS A 1 473 ? 10.354 -18.536 -13.455 1.00 68.81 473 CYS A O 1
ATOM 3849 N N . GLU A 1 474 ? 10.716 -19.594 -15.415 1.00 65.25 474 GLU A N 1
ATOM 3850 C CA . GLU A 1 474 ? 9.538 -19.106 -16.119 1.00 65.25 474 GLU A CA 1
ATOM 3851 C C . GLU A 1 474 ? 8.414 -20.140 -16.135 1.00 65.25 474 GLU A C 1
ATOM 3853 O O . GLU A 1 474 ? 8.697 -21.322 -16.349 1.00 65.25 474 GLU A O 1
ATOM 3858 N N . PRO A 1 475 ? 7.142 -19.737 -15.938 1.00 60.12 475 PRO A N 1
ATOM 3859 C CA . PRO A 1 475 ? 6.032 -20.677 -15.953 1.00 60.12 475 PRO A CA 1
ATOM 3860 C C . PRO A 1 475 ? 5.989 -21.443 -17.277 1.00 60.12 475 PRO A C 1
ATOM 3862 O O . PRO A 1 475 ? 6.207 -20.883 -18.356 1.00 60.12 475 PRO A O 1
ATOM 3865 N N . LEU A 1 476 ? 5.683 -22.734 -17.192 1.00 60.53 476 LEU A N 1
ATOM 3866 C CA . LEU A 1 476 ? 5.431 -23.613 -18.327 1.00 60.53 476 LEU A CA 1
ATOM 3867 C C . LEU A 1 476 ? 4.091 -23.242 -18.987 1.00 60.53 476 LEU A C 1
ATOM 3869 O O . LEU A 1 476 ? 3.109 -23.974 -18.878 1.00 60.53 476 LEU A O 1
ATOM 3873 N N . TYR A 1 477 ? 4.025 -22.112 -19.687 1.00 49.75 477 TYR A N 1
ATOM 3874 C CA . TYR A 1 477 ? 2.939 -21.874 -20.635 1.00 49.75 477 TYR A CA 1
ATOM 3875 C C . TYR A 1 477 ? 3.183 -22.731 -21.891 1.00 49.75 477 TYR A C 1
ATOM 3877 O O . TYR A 1 477 ? 4.310 -22.893 -22.364 1.00 49.75 477 TYR A O 1
ATOM 3885 N N . GLN A 1 478 ? 2.136 -23.374 -22.412 1.00 38.78 478 GLN A N 1
ATOM 3886 C CA . GLN A 1 478 ? 2.253 -24.293 -23.548 1.00 38.78 478 GLN A CA 1
ATOM 3887 C C . GLN A 1 478 ? 2.649 -23.558 -24.850 1.00 38.78 478 GLN A C 1
ATOM 3889 O O . GLN A 1 478 ? 1.777 -22.993 -25.491 1.00 38.78 478 GLN A O 1
ATOM 3894 N N . LYS A 1 479 ? 3.937 -23.688 -25.243 1.00 34.75 479 LYS A N 1
ATOM 3895 C CA . LYS A 1 479 ? 4.605 -23.527 -26.575 1.00 34.75 479 LYS A CA 1
ATOM 3896 C C . LYS A 1 479 ? 4.343 -22.220 -27.362 1.00 34.75 479 LYS A C 1
ATOM 3898 O O . LYS A 1 479 ? 3.216 -21.794 -27.523 1.00 34.75 479 LYS A O 1
ATOM 3903 N N . ILE A 1 480 ? 5.361 -21.591 -27.972 1.00 31.52 480 ILE A N 1
ATOM 3904 C CA . ILE A 1 480 ? 6.050 -22.006 -29.223 1.00 31.52 480 ILE A CA 1
ATOM 3905 C C . ILE A 1 480 ? 7.566 -21.672 -29.195 1.00 31.52 480 ILE A C 1
ATOM 3907 O O . ILE A 1 480 ? 8.027 -20.798 -28.477 1.00 31.52 480 ILE A O 1
ATOM 3911 N N . GLN A 1 481 ? 8.328 -22.441 -29.982 1.00 31.72 481 GLN A N 1
ATOM 3912 C CA . GLN A 1 481 ? 9.791 -22.554 -30.085 1.00 31.72 481 GLN A CA 1
ATOM 3913 C C . GLN A 1 481 ? 10.600 -21.311 -30.526 1.00 31.72 481 GLN A C 1
ATOM 3915 O O . GLN A 1 481 ? 10.307 -20.724 -31.561 1.00 31.72 481 GLN A O 1
ATOM 3920 N N . SER A 1 482 ? 11.768 -21.178 -29.868 1.00 35.91 482 SER A N 1
ATOM 3921 C CA . SER A 1 482 ? 13.112 -20.732 -30.328 1.00 35.91 482 SER A CA 1
ATOM 3922 C C . SER A 1 482 ? 13.267 -19.287 -30.839 1.00 35.91 482 SER A C 1
ATOM 3924 O O . SER A 1 482 ? 12.446 -18.807 -31.599 1.00 35.91 482 SER A O 1
ATOM 3926 N N . SER A 1 483 ? 14.335 -18.550 -30.521 1.00 28.73 483 SER A N 1
ATOM 3927 C CA . SER A 1 483 ? 15.749 -18.943 -30.615 1.00 28.73 483 SER A CA 1
ATOM 3928 C C . SER A 1 483 ? 16.673 -18.226 -29.620 1.00 28.73 483 SER A C 1
ATOM 3930 O O . SER A 1 483 ? 16.434 -17.093 -29.220 1.00 28.73 483 SER A O 1
ATOM 3932 N N . SER A 1 484 ? 17.774 -18.913 -29.315 1.00 31.30 484 SER A N 1
ATOM 3933 C CA . SER A 1 484 ? 18.952 -18.515 -28.536 1.00 31.30 484 SER A CA 1
ATOM 3934 C C . SER A 1 484 ? 19.379 -17.047 -28.641 1.00 31.30 484 SER A C 1
ATOM 3936 O O . SER A 1 484 ? 19.752 -16.586 -29.722 1.00 31.30 484 SER A O 1
ATOM 3938 N N . ILE A 1 485 ? 19.485 -16.386 -27.488 1.00 31.92 485 ILE A N 1
ATOM 3939 C CA . ILE A 1 485 ? 20.327 -15.205 -27.294 1.00 31.92 485 ILE A CA 1
ATOM 3940 C C . ILE A 1 485 ? 21.171 -15.460 -26.039 1.00 31.92 485 ILE A C 1
ATOM 3942 O O . ILE A 1 485 ? 20.644 -15.844 -25.003 1.00 31.92 485 ILE A O 1
ATOM 3946 N N . GLN A 1 486 ? 22.493 -15.320 -26.152 1.00 26.09 486 GLN A N 1
ATOM 3947 C CA . GLN A 1 486 ? 23.410 -15.414 -25.015 1.00 26.09 486 GLN A CA 1
ATOM 3948 C C . GLN A 1 486 ? 23.380 -14.104 -24.222 1.00 26.09 486 GLN A C 1
ATOM 3950 O O . GLN A 1 486 ? 23.711 -13.053 -24.770 1.00 26.09 486 GLN A O 1
ATOM 3955 N N . PHE A 1 487 ? 23.060 -14.176 -22.929 1.00 34.25 487 PHE A N 1
ATOM 3956 C CA . PHE A 1 487 ? 23.169 -13.050 -22.001 1.00 34.25 487 PHE A CA 1
ATOM 3957 C C . PHE A 1 487 ? 24.046 -13.420 -20.797 1.00 34.25 487 PHE A C 1
ATOM 3959 O O . PHE A 1 487 ? 23.931 -14.504 -20.229 1.00 34.25 487 PHE A O 1
ATOM 3966 N N . TYR A 1 488 ? 24.952 -12.515 -20.420 1.00 32.88 488 TYR A N 1
ATOM 3967 C CA . TYR A 1 488 ? 25.942 -12.712 -19.356 1.00 32.88 488 TYR A CA 1
ATOM 3968 C C . TYR A 1 488 ? 25.437 -12.162 -18.009 1.00 32.88 488 TYR A C 1
ATOM 3970 O O . TYR A 1 488 ? 24.843 -11.087 -17.965 1.00 32.88 488 TYR A O 1
ATOM 3978 N N . SER A 1 489 ? 25.685 -12.880 -16.902 1.00 30.59 489 SER A N 1
ATOM 3979 C CA . SER A 1 489 ? 25.181 -12.536 -15.560 1.00 30.59 489 SER A CA 1
ATOM 3980 C C . SER A 1 489 ? 26.276 -11.986 -14.632 1.00 30.59 489 SER A C 1
ATOM 3982 O O . SER A 1 489 ? 27.250 -12.690 -14.371 1.00 30.59 489 SER A O 1
ATOM 3984 N N . THR A 1 490 ? 26.082 -10.787 -14.069 1.00 32.34 490 THR A N 1
ATOM 3985 C CA . THR A 1 490 ? 26.830 -10.243 -12.911 1.00 32.34 490 THR A CA 1
ATOM 3986 C C . THR A 1 490 ? 25.947 -9.279 -12.091 1.00 32.34 490 THR A C 1
ATOM 3988 O O . THR A 1 490 ? 25.011 -8.693 -12.625 1.00 32.34 490 THR A O 1
ATOM 3991 N N . THR A 1 491 ? 26.217 -9.142 -10.787 1.00 34.19 491 THR A N 1
ATOM 3992 C CA . THR A 1 491 ? 25.510 -8.317 -9.769 1.00 34.19 491 THR A CA 1
ATOM 3993 C C . THR A 1 491 ? 25.788 -6.799 -9.884 1.00 34.19 491 THR A C 1
ATOM 3995 O O . THR A 1 491 ? 26.941 -6.487 -10.165 1.00 34.19 491 THR A O 1
ATOM 3998 N N . GLN A 1 492 ? 24.845 -5.873 -9.538 1.00 43.56 492 GLN A N 1
ATOM 3999 C CA . GLN A 1 492 ? 25.069 -4.723 -8.594 1.00 43.56 492 GLN A CA 1
ATOM 4000 C C . GLN A 1 492 ? 23.980 -3.610 -8.398 1.00 43.56 492 GLN A C 1
ATOM 4002 O O . GLN A 1 492 ? 23.365 -3.109 -9.323 1.00 43.56 492 GLN A O 1
ATOM 4007 N N . LYS A 1 493 ? 23.904 -3.152 -7.126 1.00 39.94 493 LYS A N 1
ATOM 4008 C CA . LYS A 1 493 ? 23.637 -1.819 -6.497 1.00 39.94 493 LYS A CA 1
ATOM 4009 C C . LYS A 1 493 ? 22.725 -0.765 -7.176 1.00 39.94 493 LYS A C 1
ATOM 4011 O O . LYS A 1 493 ? 23.050 -0.199 -8.213 1.00 39.94 493 LYS A O 1
ATOM 4016 N N . ILE A 1 494 ? 21.688 -0.348 -6.433 1.00 41.78 494 ILE A N 1
ATOM 4017 C CA . ILE A 1 494 ? 20.931 0.908 -6.620 1.00 41.78 494 ILE A CA 1
ATOM 4018 C C . ILE A 1 494 ? 21.666 2.043 -5.889 1.00 41.78 494 ILE A C 1
ATOM 4020 O O . ILE A 1 494 ? 22.093 1.856 -4.748 1.00 41.78 494 ILE A O 1
ATOM 4024 N N . ILE A 1 495 ? 21.797 3.217 -6.514 1.00 44.19 495 ILE A N 1
ATOM 4025 C CA . ILE A 1 495 ? 22.321 4.429 -5.861 1.00 44.19 495 ILE A CA 1
ATOM 4026 C C . ILE A 1 495 ? 21.293 5.558 -5.964 1.00 44.19 495 ILE A C 1
ATOM 4028 O O . ILE A 1 495 ? 20.860 5.923 -7.057 1.00 44.19 495 ILE A O 1
ATOM 4032 N N . LEU A 1 496 ? 20.949 6.137 -4.811 1.00 46.66 496 LEU A N 1
ATOM 4033 C CA . LEU A 1 496 ? 20.205 7.392 -4.706 1.00 46.66 496 LEU A CA 1
ATOM 4034 C C . LEU A 1 496 ? 21.186 8.565 -4.619 1.00 46.66 496 LEU A C 1
ATOM 4036 O O . LEU A 1 496 ? 22.120 8.540 -3.816 1.00 46.66 496 LEU A O 1
ATOM 4040 N N . ILE A 1 497 ? 20.969 9.594 -5.438 1.00 52.53 497 ILE A N 1
ATOM 4041 C CA . ILE A 1 497 ? 21.798 10.806 -5.458 1.00 52.53 497 ILE A CA 1
ATOM 4042 C C . ILE A 1 497 ? 20.931 11.988 -5.042 1.00 52.53 497 ILE A C 1
ATOM 4044 O O . ILE A 1 497 ? 20.021 12.364 -5.775 1.00 52.53 497 ILE A O 1
ATOM 4048 N N . LEU A 1 498 ? 21.225 12.586 -3.884 1.00 42.19 498 LEU A N 1
ATOM 4049 C CA . LEU A 1 498 ? 20.575 13.825 -3.455 1.00 42.19 498 LEU A CA 1
ATOM 4050 C C . LEU A 1 498 ? 21.120 15.032 -4.230 1.00 42.19 498 LEU A C 1
ATOM 4052 O O . LEU A 1 498 ? 22.319 15.312 -4.211 1.00 42.19 498 LEU A O 1
ATOM 4056 N N . LEU A 1 499 ? 20.207 15.776 -4.846 1.00 39.75 499 LEU A N 1
ATOM 4057 C CA . LEU A 1 499 ? 20.393 17.112 -5.392 1.00 39.75 499 LEU A CA 1
ATOM 4058 C C . LEU A 1 499 ? 19.782 18.110 -4.405 1.00 39.75 499 LEU A C 1
ATOM 4060 O O . LEU A 1 499 ? 18.565 18.195 -4.256 1.00 39.75 499 LEU A O 1
ATOM 4064 N N . ILE A 1 500 ? 20.628 18.873 -3.714 1.00 34.50 500 ILE A N 1
ATOM 4065 C CA . ILE A 1 500 ? 20.175 20.019 -2.922 1.00 34.50 500 ILE A CA 1
ATOM 4066 C C . ILE A 1 500 ? 20.253 21.241 -3.834 1.00 34.50 500 ILE A C 1
ATOM 4068 O O . ILE A 1 500 ? 21.327 21.815 -4.015 1.00 34.50 500 ILE A O 1
ATOM 4072 N N . ILE A 1 501 ? 19.125 21.626 -4.427 1.00 34.81 501 ILE A N 1
ATOM 4073 C CA . ILE A 1 501 ? 18.989 22.931 -5.076 1.00 34.81 501 ILE A CA 1
ATOM 4074 C C . ILE A 1 501 ? 18.467 23.887 -3.999 1.00 34.81 501 ILE A C 1
ATOM 4076 O O . ILE A 1 501 ? 17.276 23.928 -3.709 1.00 34.81 501 ILE A O 1
ATOM 4080 N N . 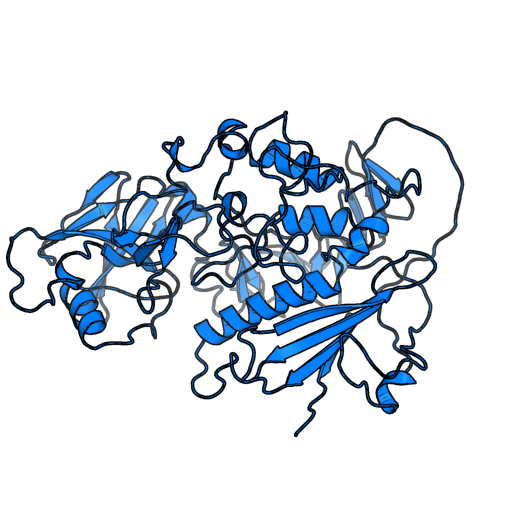LEU A 1 502 ? 19.381 24.601 -3.339 1.00 25.84 502 LEU A N 1
ATOM 4081 C CA . LEU A 1 502 ? 19.019 25.757 -2.518 1.00 25.84 502 LEU A CA 1
ATOM 4082 C C . LEU A 1 502 ? 18.580 26.870 -3.477 1.00 25.84 502 LEU A C 1
ATOM 4084 O O . LEU A 1 502 ? 19.422 27.406 -4.198 1.00 25.84 502 LEU A O 1
ATOM 4088 N N . ILE A 1 503 ? 17.279 27.170 -3.505 1.00 29.84 503 ILE A N 1
ATOM 4089 C CA . ILE A 1 503 ? 16.733 28.410 -4.080 1.00 29.84 503 ILE A CA 1
ATOM 4090 C C . ILE A 1 503 ? 16.525 29.404 -2.946 1.00 29.84 503 ILE A C 1
ATOM 4092 O O . ILE A 1 503 ? 15.889 29.006 -1.940 1.00 29.84 503 ILE A O 1
#

Mean predicted aligned error: 12.18 Å

Secondary structure (DSSP, 8-state):
-----SS-EE--S--EETTEEPPHHHHS-EE-SS-EEEEEEE--SS---SEEEEEEEE-SSS--EEEEEEEEETTTS-TTS--HHHHHHHHHHHHHHHHHHHT-SGGGGGG-EETTTTEEP-TTS-B-TT--BEE--HHHHHHHHHHHT-TT--SEEBP--S-TTTTTTSB-HHHHTTBTTBSSPPSS--B--HHHHHHHHHTTT--PPPS-------TTTT--THHHHS-TTT---TT---SS-EEE-TTSSEEEEEE--TTSTT--EEEEEEEEETT-TT---SHHHHHHHHHTT---STTEEEEEEEESSS--TTS-TTTTT--EEEEEEEEETTEEEEEEEEETTEEEEEEE-TT-EE--TT-SEEEEPPS-HHHHHHT----GGGGGGSEEEETTEEEEPTTEESTTS-EE-SSEEETTEEESS--TTEEEETTTTEEEEPPSSEEEEEETTEEEEEPTTEEEETTEEEE-------------------EEEE-----

Organism: Paramecium tetraurelia (NCBI:txid5888)

pLDDT: mean 79.05, std 14.9, range [25.84, 96.88]

InterPro domains:
  IPR000742 EGF-like domain [PS00022] (402-413)
  IPR000742 EGF-like domain [PS50026] (383-414)
  IPR001577 Peptidase M8, leishmanolysin [PF01457] (4-383)
  IPR001577 Peptidase M8, leishmanolysin [PTHR10942] (14-412)
  IPR009030 Growth factor receptor cysteine-rich domain superfamily [SSF57184] (415-475)

Radius of gyration: 24.87 Å; Cα contacts (8 Å, |Δi|>4): 1057; chains: 1; bounding box: 56×56×69 Å

Solvent-accessible surface area (backbone atoms only — not comparable to full-atom values): 28018 Å² total; per-residue (Å²): 85,71,71,67,69,104,58,67,44,57,74,39,97,57,55,61,41,88,90,39,81,52,58,68,77,60,19,74,36,77,33,88,37,59,35,42,35,42,34,38,54,43,80,51,89,90,58,86,61,53,58,52,44,29,54,60,37,56,46,90,86,76,64,45,49,37,30,23,28,39,40,34,22,57,68,65,63,52,80,87,73,73,46,74,65,59,50,50,53,52,49,52,52,50,53,42,33,49,43,22,21,69,50,55,34,54,90,44,44,73,66,23,29,43,83,86,76,71,42,62,46,80,50,89,74,46,57,53,97,85,64,23,43,31,43,57,44,76,53,25,13,50,51,39,20,66,44,23,53,17,89,84,53,64,23,40,59,21,18,69,38,75,50,89,91,25,32,51,47,16,40,21,31,69,69,46,59,48,38,49,55,24,78,63,92,67,76,74,80,63,29,62,31,66,61,63,52,25,46,46,36,48,44,56,59,33,41,50,52,62,81,65,87,61,43,87,74,62,74,61,50,64,56,29,52,59,69,77,75,46,58,65,90,78,52,96,49,82,77,47,52,78,65,83,45,58,43,52,15,87,82,23,45,8,38,7,35,29,44,61,61,85,53,20,90,80,40,26,27,42,45,46,35,91,50,35,42,12,41,44,72,81,31,66,84,46,70,70,54,48,49,52,40,58,74,67,67,43,35,57,32,80,59,11,29,30,36,44,45,46,67,77,63,99,75,72,94,83,58,55,84,75,56,70,61,50,42,56,48,27,36,26,54,48,68,55,94,51,36,43,23,42,49,46,77,78,54,102,88,44,72,48,76,43,78,44,56,66,67,38,71,48,74,54,96,91,50,71,40,33,38,44,27,57,81,53,39,50,62,54,40,66,69,41,60,66,22,69,73,54,7,66,78,35,30,45,58,55,78,46,36,27,50,45,38,90,52,30,17,26,69,33,18,79,37,80,26,97,43,26,32,44,83,42,39,66,29,87,67,55,58,85,46,26,19,70,38,82,86,76,33,28,37,42,65,34,31,47,58,20,52,23,18,78,35,83,71,36,39,74,40,42,32,91,68,34,42,76,54,96,37,38,36,41,72,68,70,89,80,82,83,86,79,93,77,93,80,82,88,75,90,66,61,78,49,80,43,83,47,85,64,88,125

Nearest PDB structures (foldseek):
  1lml-assembly1_A  TM=6.924E-01  e=4.489E-21  Leishmania major
  3em0-assembly1_A  TM=3.819E-01  e=2.177E+00  Danio rerio
  5l8o-assembly2_B  TM=3.938E-01  e=5.705E+00  Homo sapiens
  8ove-assembly1_By  TM=1.681E-01  e=2.984E-01  Trypanosoma brucei brucei

Sequence (503 aa):
MIRSQQETIVFGNKTTCGGIDIPLAFQQKEYNQDLVIFVSFQYDNSNNYYAYSGPCKITKYDLRPIFGVINWNLRQLQMKNVNSFAIQQNIQTSIHEIIHALGFIKILYQYYYDPQTLQFYNLTSEKDQNNHLILSTPRLANTSKEYFQCDLITGAVMENQGGDNSADHHFERTYYFNELMTGSQMNGQSVLSEFTFALLSDFGQYYRLLKYKRDFMTYGRAKGCDFLFKSCKELEVDEFCQENEYTCSFGNIGIGKCGQDQLSDQCSYRSIFKGMDCKNPFQFQTQEQIDHFSQTKSTVSENSLCFQISYKEEKVETLSERLSQIKESCYRIKCKNDQIHIIFQQNDNDYIQVHCPENETITFSEINFQIKCPQNSKQICANQNDCQNQCNSRGFCVNQQCTCQFGFSGYYCENECNGFRKEDKCLIECDEQDYADSNSMYCLTCSGNCKTCKSIIECLECEDGYHLVDNFCEPLYQKIQSSSIQFYSTTQKIILILLIILI

Foldseek 3Di:
DFDDDQAFDALAPDQDAPRDGDDPVRRGDTHPAQAEEEEEEDADPPDDDQKAKAARDADPPLRWGRYMYIYGHPVNLPVPDDDPLSVVLVVLVVVLRVLRHRPLAQVCQQSQADPVVRDRDPQAPDADPVRWGFRQFPLQQVCVCQFLVEPPRRGFTFFCFPPPRATSSAGQCQQQVLDSRHRDRAPDDRFPAVNSVSVSCSRSNGDFDFPDDGADDDRSGNNYPCSVRPDLVPDPDLQFDDDQAWDAFSLQQWTFTWDDDRGNNRTTGGGHDQLTGLADPPGDPDPLVVVLQVQQQADGHNQKGKWFKFAPDDDDPPHDPVSSRHRIGIFHWDDDPLWTWTWHDPDPPDIDTHTQDAQDWDDDPVHRMITGHHNRSNVSNQNDQDQDCCLVVQAHGDRNATDGQPQFAARSRPHGEPAAYDRRDRDNAEDQQFEQDPVRSYTGGAIAQARGANHVQAGDHGHPQFDDDNRHTHGPDPDDDDDDDDDDDDDDDHDYDYDYDDD